Protein AF-0000000084998862 (afdb_homodimer)

Radius of gyration: 26.1 Å; Cα contacts (8 Å, |Δi|>4): 795; chains: 2; bounding box: 72×71×60 Å

Sequence (598 aa):
MKKNQKLFLQFGISIIFFGLFGILINNLTINLIRTGLGFNFSWLFKPASFALAEHPLPYTSSDSYAWALFIGWLNSLKVIVSSLILATFLGTLIGFARTGTNSLLGLISAGYITIIRQTPLLLQLMFWYFVGFLGLKDNMFIQIKNIFNISNKGIEFSGLTFSSEFLALLFGLSIFTSAYIAEVIRGGILSVSRGQWEAFRSLGISERKGLIRIILPQALPAIIPGLTSQYLNLAKNSTLAIAVGYSDIYAINDTIINQTGRAIECFIILLFSFLLLNLLITNAMEIINRLILKSQRYSMKKNQKLFLQFGISIIFFGLFGILINNLTINLIRTGLGFNFSWLFKPASFALAEHPLPYTSSDSYAWALFIGWLNSLKVIVSSLILATFLGTLIGFARTGTNSLLGLISAGYITIIRQTPLLLQLMFWYFVGFLGLKDNMFIQIKNIFNISNKGIEFSGLTFSSEFLALLFGLSIFTSAYIAEVIRGGILSVSRGQWEAFRSLGISERKGLIRIILPQALPAIIPGLTSQYLNLAKNSTLAIAVGYSDIYAINDTIINQTGRAIECFIILLFSFLLLNLLITNAMEIINRLILKSQRYS

Solvent-accessible surface area (backbone atoms only — not comparable to full-atom values): 30696 Å² total; per-residue (Å²): 132,64,76,62,61,54,45,50,53,47,49,47,51,44,41,50,53,47,31,50,49,40,44,42,47,48,38,46,50,45,27,32,56,64,71,60,67,52,90,70,70,70,70,37,70,37,60,54,70,53,83,70,95,65,64,97,57,94,79,59,34,76,38,29,36,48,56,53,47,50,47,8,44,50,46,39,50,52,47,44,54,54,18,50,53,49,12,49,55,51,4,51,51,43,13,50,36,44,66,45,88,49,64,67,47,20,52,52,36,48,51,52,34,51,54,49,76,67,44,38,64,69,57,44,28,48,42,34,30,54,48,56,30,54,33,35,50,65,72,59,46,55,65,49,88,91,43,49,40,43,33,39,65,18,38,35,45,82,85,42,72,38,41,31,39,53,50,14,45,33,50,33,53,12,55,51,47,10,39,54,42,14,49,35,45,36,51,16,54,64,68,46,59,66,65,62,59,51,52,39,50,73,71,66,47,51,69,67,56,37,41,62,70,53,46,43,67,68,13,42,77,59,24,51,63,47,48,50,51,50,51,50,47,49,52,43,55,52,55,58,32,48,80,60,67,28,54,22,38,56,35,49,47,52,53,47,28,74,73,69,62,50,50,66,62,47,47,52,53,50,51,52,52,47,48,51,53,48,49,52,52,54,51,52,49,49,53,52,51,50,52,52,53,51,52,55,69,75,94,132,64,76,62,61,57,46,51,52,46,49,46,51,44,41,49,53,47,31,50,49,38,44,43,48,46,38,46,50,46,28,30,56,64,71,60,69,53,89,71,72,69,70,37,72,36,60,53,72,53,83,71,95,64,63,97,56,95,81,58,35,74,39,27,37,50,55,51,47,51,47,8,44,51,44,38,50,53,48,42,52,54,20,49,53,48,12,50,54,50,5,50,52,42,14,49,36,44,67,45,89,48,64,67,48,21,50,52,35,48,50,52,34,51,55,49,76,66,44,39,64,68,58,45,28,48,42,34,31,57,47,55,30,54,33,35,51,63,71,60,46,54,66,50,86,93,44,49,40,43,35,38,66,17,37,35,45,85,84,43,71,39,40,35,38,53,49,14,48,34,50,33,52,11,56,50,47,10,38,55,42,14,49,34,43,36,49,16,55,65,68,48,60,65,64,62,58,50,52,41,50,74,71,67,48,50,70,66,57,38,41,63,69,53,47,42,68,68,14,42,78,58,24,49,62,48,47,51,52,52,52,51,47,50,53,44,55,53,55,57,32,46,82,60,68,28,55,23,40,55,36,48,45,53,54,47,28,74,73,69,62,50,50,66,62,48,47,52,52,51,51,51,52,47,48,52,50,46,50,51,51,54,50,52,50,50,53,51,50,50,53,52,53,53,52,54,71,74,94

Foldseek 3Di:
DDPVVCVVVVVVVCCVVCVVVVVVVVVVVVLLVVVVVHDDDPQQQAFQQDDAPDFPDDDDSRGGNVVLLVRQLVLLVVLLVLLLVLLLVLLVVLLDQLQDPDPVSVVVSVVLLVVLQVDDLLVQLVCCLVVNQLVADQPVQPPDPPAWGRGSQAIQGPNDGDGSLSVSSSCSLSSSLSSQLSVLSNVLLVVDDVCLVVVVVVVVHDPVCSCVPPRNLNSCVSSLVSSLVSSLVSSVVSLSSVSNPHSHSNNSLVSSCVVPVPNVVSVVVVVVSSVVVSVVSVVVSVVVVVVSVVVVVVD/DDPVVVVVVVCVVCCVVCVVVVVVVVVVVVLLVVVVVHDDDPQQQAFQQDDAPDFPDDDDSRGGNVVLLVRQLVLLVVLLVLLLVLLLVLLVVLLDQCQDPDPVSVVVSVVLLVVLQVDDLLVQLVCCLVVNQLVAAQPVQPPDDPAWGRGSQAIQGPNDGDGSLSVSSSCSLSSSLSSQLSVLSNVLLVVDDVCLVVVVVVVVDDPVCSCVPPRNLNSCVSSLVSSLVSSLVSSVVSLSSVSNPHSHSNNSLVSSCVVPVPNVVSVVVVVVSSVVVSVVSVVVSVVVVVVSVVVVVVD

Nearest PDB structures (foldseek):
  4ymw-assembly1_C  TM=8.455E-01  e=2.793E-09  Caldanaerobacter subterraneus subsp. tengcongensis MB4
  3tui-assembly2_E  TM=8.017E-01  e=1.174E-05  Escherichia coli K-12
  3tuz-assembly2_F  TM=7.914E-01  e=1.552E-05  Escherichia coli K-12
  7ahd-assembly1_B  TM=8.344E-01  e=1.079E-03  Lactococcus lactis subsp. lactis
  7ahc-assembly1_B  TM=7.985E-01  e=1.427E-03  Lactococcus lactis subsp. lactis

pLDDT: mean 82.24, std 18.27, range [35.44, 98.44]

Secondary structure (DSSP, 8-state):
--HHHHHHHHHHHHHHHHHHHHHHHHHHHHHHHHSS--S-SGGGGSB-----S--SS---TTSBHHHHHHHHHHHHHHHHHHHHHHHHHHHHHHHHHHHSS-HHHHHHHHHHHHHHHHS-HHHHHHIIIIIIITTS-TT-----SSSEEEETTEEEETTEEEEHHHHHHHHHHHHHHHHHHHHHHHHHHHTS-HHHHHHHHHTT--HHHHIIIIIHHHHHHHHHHHHHHHHHHHHHHGGGGGGGT---HHHHHHHHHHHH--HHHHHHHHHHHHHHHHHHHHHHHHHHHHHHHHHHHH-/--HHHHHHHHHHHHHHHHHHHHHHHHHHHHHHHHSS--S-SGGGGSB-----S--SS---TTSBHHHHHHHHHHHHHHHHHHHHHHHHHHHHHHHHHHHSS-HHHHHHHHHHHHHHHHS-HHHHHHIIIIIIITTS-TT-----SSSEEEETTEEEETTEEEEHHHHHHHHHHHHHHHHHHHHHHHHHHHTS-HHHHHHHHHTT--HHHHIIIIIHHHHHHHHHHHHHHHHHHHHHHGGGGGGGT---HHHHHHHHHHHH--HHHHHHHHHHHHHHHHHHHHHHHHHHHHHHHHHHHH-

Organism: Prochlorococcus marinus (strain NATL2A) (NCBI:txid59920)

Structure (mmCIF, N/CA/C/O backbone):
data_AF-0000000084998862-model_v1
#
loop_
_entity.id
_entity.type
_entity.pdbx_description
1 polymer 'Amino acid ABC transporter membrane protein 1, PAAT family'
#
loop_
_atom_site.group_PDB
_atom_site.id
_atom_site.type_symbol
_atom_site.label_atom_id
_atom_site.label_alt_id
_atom_site.label_comp_id
_atom_site.label_asym_id
_atom_site.label_entity_id
_atom_site.label_seq_id
_atom_site.pdbx_PDB_ins_code
_atom_site.Cartn_x
_atom_site.Cartn_y
_atom_site.Cartn_z
_atom_site.occupancy
_atom_site.B_iso_or_equiv
_atom_site.auth_seq_id
_atom_site.auth_comp_id
_atom_site.auth_asym_id
_atom_site.auth_atom_id
_atom_site.pdbx_PDB_model_num
ATOM 1 N N . MET A 1 1 ? 28.734 28.953 -2.904 1 35.88 1 MET A N 1
ATOM 2 C CA . MET A 1 1 ? 28.969 27.766 -3.727 1 35.88 1 MET A CA 1
ATOM 3 C C . MET A 1 1 ? 28.766 28.078 -5.203 1 35.88 1 MET A C 1
ATOM 5 O O . MET A 1 1 ? 27.719 28.578 -5.602 1 35.88 1 MET A O 1
ATOM 9 N N . LYS A 1 2 ? 29.844 28.062 -6.008 1 44.88 2 LYS A N 1
ATOM 10 C CA . LYS A 1 2 ? 29.938 28.625 -7.352 1 44.88 2 LYS A CA 1
ATOM 11 C C . LYS A 1 2 ? 28.922 27.984 -8.289 1 44.88 2 LYS A C 1
ATOM 13 O O . LYS A 1 2 ? 28.531 26.828 -8.078 1 44.88 2 LYS A O 1
ATOM 18 N N . LYS A 1 3 ? 28.359 28.547 -9.312 1 51.72 3 LYS A N 1
ATOM 19 C CA . LYS A 1 3 ? 27.406 28.234 -10.367 1 51.72 3 LYS A CA 1
ATOM 20 C C . LYS A 1 3 ? 27.703 26.875 -10.992 1 51.72 3 LYS A C 1
ATOM 22 O O . LYS A 1 3 ? 26.781 26.094 -11.281 1 51.72 3 LYS A O 1
ATOM 27 N N . ASN A 1 4 ? 28.891 26.516 -11.125 1 45.91 4 ASN A N 1
ATOM 28 C CA . ASN A 1 4 ? 29.328 25.328 -11.844 1 45.91 4 ASN A CA 1
ATOM 29 C C . ASN A 1 4 ? 29.109 24.062 -11.016 1 45.91 4 ASN A C 1
ATOM 31 O O . ASN A 1 4 ? 28.781 23.016 -11.555 1 45.91 4 ASN A O 1
ATOM 35 N N . GLN A 1 5 ? 29.375 24.062 -9.695 1 46.16 5 GLN A N 1
ATOM 36 C CA . GLN A 1 5 ? 29.188 22.875 -8.859 1 46.16 5 GLN A CA 1
ATOM 37 C C . GLN A 1 5 ? 27.703 22.547 -8.727 1 46.16 5 GLN A C 1
ATOM 39 O O . GLN A 1 5 ? 27.328 21.375 -8.625 1 46.16 5 GLN A O 1
ATOM 44 N N . LYS A 1 6 ? 26.922 23.594 -8.773 1 45.72 6 LYS A N 1
ATOM 45 C CA . LYS A 1 6 ? 25.484 23.359 -8.789 1 45.72 6 LYS A CA 1
ATOM 46 C C . LYS A 1 6 ? 25.062 22.656 -10.07 1 45.72 6 LYS A C 1
ATOM 48 O O . LYS A 1 6 ? 24.219 21.75 -10.031 1 45.72 6 LYS A O 1
ATOM 53 N N . LEU A 1 7 ? 25.75 22.984 -11.172 1 45.91 7 LEU A N 1
ATOM 54 C CA . LEU A 1 7 ? 25.438 22.359 -12.453 1 45.91 7 LEU A CA 1
ATOM 55 C C . LEU A 1 7 ? 25.922 20.906 -12.477 1 45.91 7 LEU A C 1
ATOM 57 O O . LEU A 1 7 ? 25.25 20.031 -13.016 1 45.91 7 LEU A O 1
ATOM 61 N N . PHE A 1 8 ? 27.062 20.625 -11.922 1 45.62 8 PHE A N 1
ATOM 62 C CA . PHE A 1 8 ? 27.578 19.25 -11.883 1 45.62 8 PHE A CA 1
ATOM 63 C C . PHE A 1 8 ? 26.703 18.359 -11.023 1 45.62 8 PHE A C 1
ATOM 65 O O . PHE A 1 8 ? 26.422 17.219 -11.375 1 45.62 8 PHE A O 1
ATOM 72 N N . LEU A 1 9 ? 26.359 18.844 -9.898 1 43.72 9 LEU A N 1
ATOM 73 C CA . LEU A 1 9 ? 25.484 18.047 -9.047 1 43.72 9 LEU A CA 1
ATOM 74 C C . LEU A 1 9 ? 24.094 17.938 -9.656 1 43.72 9 LEU A C 1
ATOM 76 O O . LEU A 1 9 ? 23.453 16.891 -9.586 1 43.72 9 LEU A O 1
ATOM 80 N N . GLN A 1 10 ? 23.734 19.047 -10.312 1 41.81 10 GLN A N 1
ATOM 81 C CA . GLN A 1 10 ? 22.5 19.047 -11.086 1 41.81 10 GLN A CA 1
ATOM 82 C C . GLN A 1 10 ? 22.562 18 -12.203 1 41.81 10 GLN A C 1
ATOM 84 O O . GLN A 1 10 ? 21.594 17.266 -12.414 1 41.81 10 GLN A O 1
ATOM 89 N N . PHE A 1 11 ? 23.672 18.016 -12.977 1 45.44 11 PHE A N 1
ATOM 90 C CA . PHE A 1 11 ? 23.922 17.047 -14.039 1 45.44 11 PHE A CA 1
ATOM 91 C C . PHE A 1 11 ? 24.031 15.633 -13.477 1 45.44 11 PHE A C 1
ATOM 93 O O . PHE A 1 11 ? 23.516 14.68 -14.07 1 45.44 11 PHE A O 1
ATOM 100 N N . GLY A 1 12 ? 24.594 15.477 -12.352 1 43.41 12 GLY A N 1
ATOM 101 C CA . GLY A 1 12 ? 24.703 14.148 -11.758 1 43.41 12 GLY A CA 1
ATOM 102 C C . GLY A 1 12 ? 23.375 13.57 -11.32 1 43.41 12 GLY A C 1
ATOM 103 O O . GLY A 1 12 ? 23.062 12.414 -11.602 1 43.41 12 GLY A O 1
ATOM 104 N N . ILE A 1 13 ? 22.672 14.398 -10.688 1 44.75 13 ILE A N 1
ATOM 105 C CA . ILE A 1 13 ? 21.375 13.953 -10.195 1 44.75 13 ILE A CA 1
ATOM 106 C C . ILE A 1 13 ? 20.422 13.766 -11.367 1 44.75 13 ILE A C 1
ATOM 108 O O . ILE A 1 13 ? 19.656 12.797 -11.406 1 44.75 13 ILE A O 1
ATOM 112 N N . SER A 1 14 ? 20.484 14.672 -12.336 1 44 14 SER A N 1
ATOM 113 C CA . SER A 1 14 ? 19.781 14.469 -13.594 1 44 14 SER A CA 1
ATOM 114 C C . SER A 1 14 ? 20.281 13.227 -14.312 1 44 14 SER A C 1
ATOM 116 O O . SER A 1 14 ? 19.484 12.484 -14.898 1 44 14 SER A O 1
ATOM 118 N N . ILE A 1 15 ? 21.484 12.961 -14.312 1 46.09 15 ILE A N 1
ATOM 119 C CA . ILE A 1 15 ? 22.094 11.781 -14.922 1 46.09 15 ILE A CA 1
ATOM 120 C C . ILE A 1 15 ? 21.609 10.523 -14.211 1 46.09 15 ILE A C 1
ATOM 122 O O . ILE A 1 15 ? 21.297 9.516 -14.852 1 46.09 15 ILE A O 1
ATOM 126 N N . ILE A 1 16 ? 21.547 10.602 -12.891 1 46 16 ILE A N 1
ATOM 127 C CA . ILE A 1 16 ? 21.109 9.414 -12.164 1 46 16 ILE A CA 1
ATOM 128 C C . ILE A 1 16 ? 19.625 9.18 -12.414 1 46 16 ILE A C 1
ATOM 130 O O . ILE A 1 16 ? 19.203 8.047 -12.688 1 46 16 ILE A O 1
ATOM 134 N N . PHE A 1 17 ? 18.844 10.227 -12.258 1 44.84 17 PHE A N 1
ATOM 135 C CA . PHE A 1 17 ? 17.406 10.133 -12.523 1 44.84 17 PHE A CA 1
ATOM 136 C C . PHE A 1 17 ? 17.156 9.781 -13.984 1 44.84 17 PHE A C 1
ATOM 138 O O . PHE A 1 17 ? 16.422 8.836 -14.289 1 44.84 17 PHE A O 1
ATOM 145 N N . PHE A 1 18 ? 17.578 10.68 -14.891 1 46.72 18 PHE A N 1
ATOM 146 C CA . PHE A 1 18 ? 17.469 10.414 -16.312 1 46.72 18 PHE A CA 1
ATOM 147 C C . PHE A 1 18 ? 18.359 9.242 -16.719 1 46.72 18 PHE A C 1
ATOM 149 O O . PHE A 1 18 ? 18.062 8.523 -17.672 1 46.72 18 PHE A O 1
ATOM 156 N N . GLY A 1 19 ? 19.297 9.094 -16.047 1 45.06 19 GLY A N 1
ATOM 157 C CA . GLY A 1 19 ? 20.141 7.93 -16.281 1 45.06 19 GLY A CA 1
ATOM 158 C C . GLY A 1 19 ? 19.453 6.617 -15.945 1 45.06 19 GLY A C 1
ATOM 159 O O . GLY A 1 19 ? 19.5 5.672 -16.734 1 45.06 19 GLY A O 1
ATOM 160 N N . LEU A 1 20 ? 18.938 6.609 -14.734 1 47.5 20 LEU A N 1
ATOM 161 C CA . LEU A 1 20 ? 18.188 5.398 -14.438 1 47.5 20 LEU A CA 1
ATOM 162 C C . LEU A 1 20 ? 17.016 5.238 -15.391 1 47.5 20 LEU A C 1
ATOM 164 O O . LEU A 1 20 ? 16.75 4.137 -15.883 1 47.5 20 LEU A O 1
ATOM 168 N N . PHE A 1 21 ? 16.219 6.375 -15.57 1 49.38 21 PHE A N 1
ATOM 169 C CA . PHE A 1 21 ? 15.219 6.332 -16.625 1 49.38 21 PHE A CA 1
ATOM 170 C C . PHE A 1 21 ? 15.875 6.113 -17.984 1 49.38 21 PHE A C 1
ATOM 172 O O . PHE A 1 21 ? 15.328 5.41 -18.844 1 49.38 21 PHE A O 1
ATOM 179 N N . GLY A 1 22 ? 16.938 6.848 -18.172 1 45.5 22 GLY A N 1
ATOM 180 C CA . GLY A 1 22 ? 17.719 6.609 -19.375 1 45.5 22 GLY A CA 1
ATOM 181 C C . GLY A 1 22 ? 18.25 5.188 -19.484 1 45.5 22 GLY A C 1
ATOM 182 O O . GLY A 1 22 ? 18.172 4.566 -20.547 1 45.5 22 GLY A O 1
ATOM 183 N N . ILE A 1 23 ? 18.797 4.766 -18.453 1 49.19 23 ILE A N 1
ATOM 184 C CA . ILE A 1 23 ? 19.219 3.367 -18.438 1 49.19 23 ILE A CA 1
ATOM 185 C C . ILE A 1 23 ? 18 2.471 -18.641 1 49.19 23 ILE A C 1
ATOM 187 O O . ILE A 1 23 ? 18.062 1.483 -19.375 1 49.19 23 ILE A O 1
ATOM 191 N N . LEU A 1 24 ? 16.953 2.885 -17.984 1 50.88 24 LEU A N 1
ATOM 192 C CA . LEU A 1 24 ? 15.711 2.15 -18.219 1 50.88 24 LEU A CA 1
ATOM 193 C C . LEU A 1 24 ? 15.281 2.242 -19.672 1 50.88 24 LEU A C 1
ATOM 195 O O . LEU A 1 24 ? 14.875 1.243 -20.266 1 50.88 24 LEU A O 1
ATOM 199 N N . ILE A 1 25 ? 15.305 3.521 -20.125 1 51.66 25 ILE A N 1
ATOM 200 C CA . ILE A 1 25 ? 14.992 3.68 -21.531 1 51.66 25 ILE A CA 1
ATOM 201 C C . ILE A 1 25 ? 15.992 2.893 -22.375 1 51.66 25 ILE A C 1
ATOM 203 O O . ILE A 1 25 ? 15.617 2.242 -23.359 1 51.66 25 ILE A O 1
ATOM 207 N N . ASN A 1 26 ? 17.234 3.059 -22.062 1 48.47 26 ASN A N 1
ATOM 208 C CA . ASN A 1 26 ? 18.25 2.281 -22.781 1 48.47 26 ASN A CA 1
ATOM 209 C C . ASN A 1 26 ? 18.031 0.782 -22.594 1 48.47 26 ASN A C 1
ATOM 211 O O . ASN A 1 26 ? 18.109 0.016 -23.562 1 48.47 26 ASN A O 1
ATOM 215 N N . ASN A 1 27 ? 17.875 0.418 -21.422 1 53.31 27 ASN A N 1
ATOM 216 C CA . ASN A 1 27 ? 17.578 -0.991 -21.188 1 53.31 27 ASN A CA 1
ATOM 217 C C . ASN A 1 27 ? 16.281 -1.407 -21.875 1 53.31 27 ASN A C 1
ATOM 219 O O . ASN A 1 27 ? 16.172 -2.518 -22.391 1 53.31 27 ASN A O 1
ATOM 223 N N . LEU A 1 28 ? 15.328 -0.481 -21.766 1 55.03 28 LEU A N 1
ATOM 224 C CA . LEU A 1 28 ? 14.102 -0.692 -22.516 1 55.03 28 LEU A CA 1
ATOM 225 C C . LEU A 1 28 ? 14.406 -0.888 -24 1 55.03 28 LEU A C 1
ATOM 227 O O . LEU A 1 28 ? 13.828 -1.771 -24.641 1 55.03 28 LEU A O 1
ATOM 231 N N . THR A 1 29 ? 15.188 0.04 -24.484 1 52.03 29 THR A N 1
ATOM 232 C CA . THR A 1 29 ? 15.547 -0.042 -25.891 1 52.03 29 THR A CA 1
ATOM 233 C C . THR A 1 29 ? 16.312 -1.332 -26.188 1 52.03 29 THR A C 1
ATOM 235 O O . THR A 1 29 ? 16.047 -1.996 -27.188 1 52.03 29 THR A O 1
ATOM 238 N N . ILE A 1 30 ? 17.109 -1.651 -25.375 1 52.88 30 ILE A N 1
ATOM 239 C CA . ILE A 1 30 ? 17.922 -2.846 -25.594 1 52.88 30 ILE A CA 1
ATOM 240 C C . ILE A 1 30 ? 17.062 -4.094 -25.422 1 52.88 30 ILE A C 1
ATOM 242 O O . ILE A 1 30 ? 17.188 -5.055 -26.188 1 52.88 30 ILE A O 1
ATOM 246 N N . ASN A 1 31 ? 16.266 -4.07 -24.422 1 54.94 31 ASN A N 1
ATOM 247 C CA . ASN A 1 31 ? 15.336 -5.191 -24.25 1 54.94 31 ASN A CA 1
ATOM 248 C C . ASN A 1 31 ? 14.453 -5.375 -25.484 1 54.94 31 ASN A C 1
ATOM 250 O O . ASN A 1 31 ? 14.172 -6.504 -25.891 1 54.94 31 ASN A O 1
ATOM 254 N N . LEU A 1 32 ? 14.039 -4.223 -25.938 1 54.81 32 LEU A N 1
ATOM 255 C CA . LEU A 1 32 ? 13.211 -4.281 -27.125 1 54.81 32 LEU A CA 1
ATOM 256 C C . LEU A 1 32 ? 13.984 -4.879 -28.297 1 54.81 32 LEU A C 1
ATOM 258 O O . LEU A 1 32 ? 13.43 -5.652 -29.078 1 54.81 32 LEU A O 1
ATOM 262 N N . ILE A 1 33 ? 15.109 -4.516 -28.328 1 50.94 33 ILE A N 1
ATOM 263 C CA . ILE A 1 33 ? 15.922 -5.02 -29.422 1 50.94 33 ILE A CA 1
ATOM 264 C C . ILE A 1 33 ? 16.281 -6.484 -29.172 1 50.94 33 ILE A C 1
ATOM 266 O O . ILE A 1 33 ? 16.25 -7.305 -30.094 1 50.94 33 ILE A O 1
ATOM 270 N N . ARG A 1 34 ? 16.5 -6.734 -27.984 1 50.53 34 ARG A N 1
ATOM 271 C CA . ARG A 1 34 ? 17.062 -8.039 -27.656 1 50.53 34 ARG A CA 1
ATOM 272 C C . ARG A 1 34 ? 15.992 -9.125 -27.719 1 50.53 34 ARG A C 1
ATOM 274 O O . ARG A 1 34 ? 16.266 -10.258 -28.109 1 50.53 34 ARG A O 1
ATOM 281 N N . THR A 1 35 ? 14.82 -8.828 -27.172 1 54.94 35 THR A N 1
ATOM 282 C CA . THR A 1 35 ? 13.797 -9.867 -27.266 1 54.94 35 THR A CA 1
ATOM 283 C C . THR A 1 35 ? 13.398 -10.102 -28.719 1 54.94 35 THR A C 1
ATOM 285 O O . THR A 1 35 ? 12.773 -11.117 -29.031 1 54.94 35 THR A O 1
ATOM 288 N N . GLY A 1 36 ? 14.078 -9.266 -29.5 1 58.59 36 GLY A N 1
ATOM 289 C CA . GLY A 1 36 ? 13.766 -9.359 -30.922 1 58.59 36 GLY A CA 1
ATOM 290 C C . GLY A 1 36 ? 12.32 -9.047 -31.234 1 58.59 36 GLY A C 1
ATOM 291 O O . GLY A 1 36 ? 11.867 -9.25 -32.375 1 58.59 36 GLY A O 1
ATOM 292 N N . LEU A 1 37 ? 11.586 -8.82 -30.234 1 62.56 37 LEU A N 1
ATOM 293 C CA . LEU A 1 37 ? 10.156 -8.703 -30.484 1 62.56 37 LEU A CA 1
ATOM 294 C C . LEU A 1 37 ? 9.812 -7.332 -31.062 1 62.56 37 LEU A C 1
ATOM 296 O O . LEU A 1 37 ? 8.797 -7.176 -31.734 1 62.56 37 LEU A O 1
ATOM 300 N N . GLY A 1 38 ? 10.812 -6.426 -31.109 1 70.31 38 GLY A N 1
ATOM 301 C CA . GLY A 1 38 ? 10.516 -5.078 -31.562 1 70.31 38 GLY A CA 1
ATOM 302 C C . GLY A 1 38 ? 9.414 -4.402 -30.766 1 70.31 38 GLY A C 1
ATOM 303 O O . GLY A 1 38 ? 8.734 -5.051 -29.969 1 70.31 38 GLY A O 1
ATOM 304 N N . PHE A 1 39 ? 9.32 -3.143 -30.906 1 78.94 39 PHE A N 1
ATOM 305 C CA . PHE A 1 39 ? 8.289 -2.336 -30.25 1 78.94 39 PHE A CA 1
ATOM 306 C C . PHE A 1 39 ? 7.074 -2.18 -31.156 1 78.94 39 PHE A C 1
ATOM 308 O O . PHE A 1 39 ? 7.145 -1.508 -32.188 1 78.94 39 PHE A O 1
ATOM 315 N N . ASN A 1 40 ? 6.031 -2.971 -30.891 1 83.69 40 ASN A N 1
ATOM 316 C CA . ASN A 1 40 ? 4.785 -2.871 -31.641 1 83.69 40 ASN A CA 1
ATOM 317 C C . ASN A 1 40 ? 3.59 -3.32 -30.797 1 83.69 40 ASN A C 1
ATOM 319 O O . ASN A 1 40 ? 3.762 -3.949 -29.75 1 83.69 40 ASN A O 1
ATOM 323 N N . PHE A 1 41 ? 2.453 -2.939 -31.25 1 89.81 41 PHE A N 1
ATOM 324 C CA . PHE A 1 41 ? 1.236 -3.295 -30.531 1 89.81 41 PHE A CA 1
ATOM 325 C C . PHE A 1 41 ? 0.352 -4.203 -31.375 1 89.81 41 PHE A C 1
ATOM 327 O O . PHE A 1 41 ? -0.829 -4.387 -31.078 1 89.81 41 PHE A O 1
ATOM 334 N N . SER A 1 42 ? 0.878 -4.883 -32.375 1 89.94 42 SER A N 1
ATOM 335 C CA . SER A 1 42 ? 0.091 -5.719 -33.281 1 89.94 42 SER A CA 1
ATOM 336 C C . SER A 1 42 ? -0.366 -6.996 -32.594 1 89.94 42 SER A C 1
ATOM 338 O O . SER A 1 42 ? -1.373 -7.594 -32.969 1 89.94 42 SER A O 1
ATOM 340 N N . TRP A 1 43 ? 0.431 -7.387 -31.594 1 91.56 43 TRP A N 1
ATOM 341 C CA . TRP A 1 43 ? 0.121 -8.609 -30.859 1 91.56 43 TRP A CA 1
ATOM 342 C C . TRP A 1 43 ? -1.216 -8.484 -30.141 1 91.56 43 TRP A C 1
ATOM 344 O O . TRP A 1 43 ? -1.824 -9.492 -29.766 1 91.56 43 TRP A O 1
ATOM 354 N N . LEU A 1 44 ? -1.738 -7.316 -30 1 93.81 44 LEU A N 1
ATOM 355 C CA . LEU A 1 44 ? -2.99 -7.07 -29.297 1 93.81 44 LEU A CA 1
ATOM 356 C C . LEU A 1 44 ? -4.164 -7.703 -30.031 1 93.81 44 LEU A C 1
ATOM 358 O O . LEU A 1 44 ? -5.191 -8.016 -29.422 1 93.81 44 LEU A O 1
ATOM 362 N N . PHE A 1 45 ? -3.951 -7.938 -31.297 1 94.38 45 PHE A N 1
ATOM 363 C CA . PHE A 1 45 ? -5.066 -8.414 -32.094 1 94.38 45 PHE A CA 1
ATOM 364 C C . PHE A 1 45 ? -4.98 -9.922 -32.312 1 94.38 45 PHE A C 1
ATOM 366 O O . PHE A 1 45 ? -5.883 -10.531 -32.875 1 94.38 45 PHE A O 1
ATOM 373 N N . LYS A 1 46 ? -4.043 -10.57 -31.719 1 94.5 46 LYS A N 1
ATOM 374 C CA . LYS A 1 46 ? -3.914 -12.023 -31.734 1 94.5 46 LYS A CA 1
ATOM 375 C C . LYS A 1 46 ? -4.781 -12.664 -30.656 1 94.5 46 LYS A C 1
ATOM 377 O O . LYS A 1 46 ? -5.137 -12.016 -29.672 1 94.5 46 LYS A O 1
ATOM 382 N N . PRO A 1 47 ? -5.113 -13.898 -30.891 1 94.75 47 PRO A N 1
ATOM 383 C CA . PRO A 1 47 ? -5.926 -14.594 -29.891 1 94.75 47 PRO A CA 1
ATOM 384 C C . PRO A 1 47 ? -5.199 -14.766 -28.562 1 94.75 47 PRO A C 1
ATOM 386 O O . PRO A 1 47 ? -4.004 -15.062 -28.547 1 94.75 47 PRO A O 1
ATOM 389 N N . ALA A 1 48 ? -5.883 -14.586 -27.422 1 93.56 48 ALA A N 1
ATOM 390 C CA . ALA A 1 48 ? -5.301 -14.648 -26.094 1 93.56 48 ALA A CA 1
ATOM 391 C C . ALA A 1 48 ? -5 -16.078 -25.688 1 93.56 48 ALA A C 1
ATOM 393 O O . ALA A 1 48 ? -4.004 -16.344 -25 1 93.56 48 ALA A O 1
ATOM 394 N N . SER A 1 49 ? -5.902 -17.031 -26.016 1 92.88 49 SER A N 1
ATOM 395 C CA . SER A 1 49 ? -5.68 -18.469 -25.828 1 92.88 49 SER A CA 1
ATOM 396 C C . SER A 1 49 ? -5.695 -18.828 -24.344 1 92.88 49 SER A C 1
ATOM 398 O O . SER A 1 49 ? -4.949 -19.703 -23.906 1 92.88 49 SER A O 1
ATOM 400 N N . PHE A 1 50 ? -6.32 -18 -23.516 1 92.44 50 PHE A N 1
ATOM 401 C CA . PHE A 1 50 ? -6.523 -18.359 -22.109 1 92.44 50 PHE A CA 1
ATOM 402 C C . PHE A 1 50 ? -7.938 -18.016 -21.672 1 92.44 50 PHE A C 1
ATOM 404 O O . PHE A 1 50 ? -8.602 -17.188 -22.281 1 92.44 50 PHE A O 1
ATOM 411 N N . ALA A 1 51 ? -8.328 -18.703 -20.609 1 90.38 51 ALA A N 1
ATOM 412 C CA . ALA A 1 51 ? -9.672 -18.5 -20.078 1 90.38 51 ALA A CA 1
ATOM 413 C C . ALA A 1 51 ? -9.656 -17.516 -18.922 1 90.38 51 ALA A C 1
ATOM 415 O O . ALA A 1 51 ? -8.617 -17.297 -18.281 1 90.38 51 ALA A O 1
ATOM 416 N N . LEU A 1 52 ? -10.758 -16.859 -18.734 1 89.5 52 LEU A N 1
ATOM 417 C CA . LEU A 1 52 ? -10.961 -15.984 -17.594 1 89.5 52 LEU A CA 1
ATOM 418 C C . LEU A 1 52 ? -12.023 -16.547 -16.656 1 89.5 52 LEU A C 1
ATOM 420 O O . LEU A 1 52 ? -13.102 -16.953 -17.109 1 89.5 52 LEU A O 1
ATOM 424 N N . ALA A 1 53 ? -11.688 -16.547 -15.383 1 81.19 53 ALA A N 1
ATOM 425 C CA . ALA A 1 53 ? -12.602 -17.094 -14.391 1 81.19 53 ALA A CA 1
ATOM 426 C C . ALA A 1 53 ? -13.859 -16.25 -14.266 1 81.19 53 ALA A C 1
ATOM 428 O O . ALA A 1 53 ? -14.953 -16.781 -14.039 1 81.19 53 ALA A O 1
ATOM 429 N N . GLU A 1 54 ? -13.711 -14.961 -14.344 1 84.06 54 GLU A N 1
ATOM 430 C CA . GLU A 1 54 ? -14.82 -14.023 -14.234 1 84.06 54 GLU A CA 1
ATOM 431 C C . GLU A 1 54 ? -14.758 -12.961 -15.328 1 84.06 54 GLU A C 1
ATOM 433 O O . GLU A 1 54 ? -13.695 -12.383 -15.578 1 84.06 54 GLU A O 1
ATOM 438 N N . HIS A 1 55 ? -15.898 -12.805 -16.016 1 87.75 55 HIS A N 1
ATOM 439 C CA . HIS A 1 55 ? -15.992 -11.781 -17.047 1 87.75 55 HIS A CA 1
ATOM 440 C C . HIS A 1 55 ? -17.406 -11.211 -17.141 1 87.75 55 HIS A C 1
ATOM 442 O O . HIS A 1 55 ? -18.375 -11.953 -17.297 1 87.75 55 HIS A O 1
ATOM 448 N N . PRO A 1 56 ? -17.5 -9.961 -17.016 1 88.25 56 PRO A N 1
ATOM 449 C CA . PRO A 1 56 ? -18.797 -9.305 -17.031 1 88.25 56 PRO A CA 1
ATOM 450 C C . PRO A 1 56 ? -19.438 -9.32 -18.422 1 88.25 56 PRO A C 1
ATOM 452 O O . PRO A 1 56 ? -20.656 -9.172 -18.531 1 88.25 56 PRO A O 1
ATOM 455 N N . LEU A 1 57 ? -18.625 -9.469 -19.453 1 92.25 57 LEU A N 1
ATOM 456 C CA . LEU A 1 57 ? -19.078 -9.594 -20.844 1 92.25 57 LEU A CA 1
ATOM 457 C C . LEU A 1 57 ? -18.625 -10.922 -21.438 1 92.25 57 LEU A C 1
ATOM 459 O O . LEU A 1 57 ? -17.703 -11.562 -20.922 1 92.25 57 LEU A O 1
ATOM 463 N N . PRO A 1 58 ? -19.297 -11.367 -22.469 1 93 58 PRO A N 1
ATOM 464 C CA . PRO A 1 58 ? -18.891 -12.641 -23.062 1 93 58 PRO A CA 1
ATOM 465 C C . PRO A 1 58 ? -17.422 -12.648 -23.516 1 93 58 PRO A C 1
ATOM 467 O O . PRO A 1 58 ? -16.953 -11.672 -24.094 1 93 58 PRO A O 1
ATOM 470 N N . TYR A 1 59 ? -16.766 -13.719 -23.109 1 93.69 59 TYR A N 1
ATOM 471 C CA . TYR A 1 59 ? -15.344 -13.883 -23.406 1 93.69 59 TYR A CA 1
ATOM 472 C C . TYR A 1 59 ? -15.016 -15.344 -23.703 1 93.69 59 TYR A C 1
ATOM 474 O O . TYR A 1 59 ? -15.484 -16.25 -23 1 93.69 59 TYR A O 1
ATOM 482 N N . THR A 1 60 ? -14.281 -15.562 -24.797 1 93.44 60 THR A N 1
ATOM 483 C CA . THR A 1 60 ? -13.742 -16.875 -25.141 1 93.44 60 THR A CA 1
ATOM 484 C C . THR A 1 60 ? -12.234 -16.797 -25.391 1 93.44 60 THR A C 1
ATOM 486 O O . THR A 1 60 ? -11.695 -15.703 -25.609 1 93.44 60 THR A O 1
ATOM 489 N N . SER A 1 61 ? -11.539 -17.906 -25.297 1 93.12 61 SER A N 1
ATOM 490 C CA . SER A 1 61 ? -10.094 -17.953 -25.453 1 93.12 61 SER A CA 1
ATOM 491 C C . SER A 1 61 ? -9.672 -17.547 -26.859 1 93.12 61 SER A C 1
ATOM 493 O O . SER A 1 61 ? -8.508 -17.203 -27.094 1 93.12 61 SER A O 1
ATOM 495 N N . SER A 1 62 ? -10.609 -17.531 -27.781 1 94.62 62 SER A N 1
ATOM 496 C CA . SER A 1 62 ? -10.305 -17.172 -29.156 1 94.62 62 SER A CA 1
ATOM 497 C C . SER A 1 62 ? -10.328 -15.656 -29.344 1 94.62 62 SER A C 1
ATOM 499 O O . SER A 1 62 ? -9.875 -15.148 -30.375 1 94.62 62 SER A O 1
ATOM 501 N N . ASP A 1 63 ? -10.812 -14.992 -28.328 1 96.31 63 ASP A N 1
ATOM 502 C CA . ASP A 1 63 ? -10.852 -13.531 -28.406 1 96.31 63 ASP A CA 1
ATOM 503 C C . ASP A 1 63 ? -9.445 -12.938 -28.312 1 96.31 63 ASP A C 1
ATOM 505 O O . ASP A 1 63 ? -8.5 -13.625 -27.906 1 96.31 63 ASP A O 1
ATOM 509 N N . SER A 1 64 ? -9.352 -11.703 -28.641 1 96.69 64 SER A N 1
ATOM 510 C CA . SER A 1 64 ? -8.055 -11.047 -28.75 1 96.69 64 SER A CA 1
ATOM 511 C C . SER A 1 64 ? -7.523 -10.648 -27.375 1 96.69 64 SER A C 1
ATOM 513 O O . SER A 1 64 ? -8.281 -10.586 -26.406 1 96.69 64 SER A O 1
ATOM 515 N N . TYR A 1 65 ? -6.215 -10.352 -27.328 1 96.88 65 TYR A N 1
ATOM 516 C CA . TYR A 1 65 ? -5.594 -9.828 -26.125 1 96.88 65 TYR A CA 1
ATOM 517 C C . TYR A 1 65 ? -6.215 -8.492 -25.719 1 96.88 65 TYR A C 1
ATOM 519 O O . TYR A 1 65 ? -6.391 -8.211 -24.531 1 96.88 65 TYR A O 1
ATOM 527 N N . ALA A 1 66 ? -6.582 -7.75 -26.719 1 96.12 66 ALA A N 1
ATOM 528 C CA . ALA A 1 66 ? -7.184 -6.441 -26.453 1 96.12 66 ALA A CA 1
ATOM 529 C C . ALA A 1 66 ? -8.523 -6.582 -25.734 1 96.12 66 ALA A C 1
ATOM 531 O O . ALA A 1 66 ? -8.82 -5.828 -24.812 1 96.12 66 ALA A O 1
ATOM 532 N N . TRP A 1 67 ? -9.25 -7.512 -26.188 1 96.5 67 TRP A N 1
ATOM 533 C CA . TRP A 1 67 ? -10.547 -7.762 -25.562 1 96.5 67 TRP A CA 1
ATOM 534 C C . TRP A 1 67 ? -10.375 -8.289 -24.141 1 96.5 67 TRP A C 1
ATOM 536 O O . TRP A 1 67 ? -11.109 -7.883 -23.234 1 96.5 67 TRP A O 1
ATOM 546 N N . ALA A 1 68 ? -9.43 -9.133 -23.984 1 96.38 68 ALA A N 1
ATOM 547 C CA . ALA A 1 68 ? -9.133 -9.656 -22.656 1 96.38 68 ALA A CA 1
ATOM 548 C C . ALA A 1 68 ? -8.75 -8.531 -21.703 1 96.38 68 ALA A C 1
ATOM 550 O O . ALA A 1 68 ? -9.203 -8.508 -20.547 1 96.38 68 ALA A O 1
ATOM 551 N N . LEU A 1 69 ? -7.973 -7.621 -22.219 1 96.69 69 LEU A N 1
ATOM 552 C CA . LEU A 1 69 ? -7.531 -6.492 -21.406 1 96.69 69 LEU A CA 1
ATOM 553 C C . LEU A 1 69 ? -8.703 -5.586 -21.062 1 96.69 69 LEU A C 1
ATOM 555 O O . LEU A 1 69 ? -8.789 -5.078 -19.938 1 96.69 69 LEU A O 1
ATOM 559 N N . PHE A 1 70 ? -9.547 -5.43 -21.953 1 96.06 70 PHE A N 1
ATOM 560 C CA . PHE A 1 70 ? -10.719 -4.609 -21.703 1 96.06 70 PHE A CA 1
ATOM 561 C C . PHE A 1 70 ? -11.609 -5.246 -20.641 1 96.06 70 PHE A C 1
ATOM 563 O O . PHE A 1 70 ? -12.133 -4.555 -19.766 1 96.06 70 PHE A O 1
ATOM 570 N N . ILE A 1 71 ? -11.781 -6.523 -20.719 1 95.94 71 ILE A N 1
ATOM 571 C CA . ILE A 1 71 ? -12.555 -7.25 -19.719 1 95.94 71 ILE A CA 1
ATOM 572 C C . ILE A 1 71 ? -11.883 -7.109 -18.359 1 95.94 71 ILE A C 1
ATOM 574 O O . ILE A 1 71 ? -12.562 -6.918 -17.344 1 95.94 71 ILE A O 1
ATOM 578 N N . GLY A 1 72 ? -10.555 -7.23 -18.328 1 95.75 72 GLY A N 1
ATOM 579 C CA . GLY A 1 72 ? -9.82 -7.016 -17.094 1 95.75 72 GLY A CA 1
ATOM 580 C C . GLY A 1 72 ? -10.031 -5.633 -16.5 1 95.75 72 GLY A C 1
ATOM 581 O O . GLY A 1 72 ? -10.141 -5.484 -15.289 1 95.75 72 GLY A O 1
ATOM 582 N N . TRP A 1 73 ? -10.055 -4.664 -17.375 1 95.75 73 TRP A N 1
ATOM 583 C CA . TRP A 1 73 ? -10.281 -3.287 -16.953 1 95.75 73 TRP A CA 1
ATOM 584 C C . TRP A 1 73 ? -11.672 -3.135 -16.344 1 95.75 73 TRP A C 1
ATOM 586 O O . TRP A 1 73 ? -11.836 -2.453 -15.32 1 95.75 73 TRP A O 1
ATOM 596 N N . LEU A 1 74 ? -12.641 -3.756 -16.891 1 95.62 74 LEU A N 1
ATOM 597 C CA . LEU A 1 74 ? -14 -3.725 -16.359 1 95.62 74 LEU A CA 1
ATOM 598 C C . LEU A 1 74 ? -14.062 -4.426 -15.008 1 95.62 74 LEU A C 1
ATOM 600 O O . LEU A 1 74 ? -14.766 -3.965 -14.102 1 95.62 74 LEU A O 1
ATOM 604 N N . ASN A 1 75 ? -13.398 -5.52 -14.906 1 95.56 75 ASN A N 1
ATOM 605 C CA . ASN A 1 75 ? -13.336 -6.219 -13.633 1 95.56 75 ASN A CA 1
ATOM 606 C C . ASN A 1 75 ? -12.703 -5.352 -12.547 1 95.56 75 ASN A C 1
ATOM 608 O O . ASN A 1 75 ? -13.156 -5.359 -11.398 1 95.56 75 ASN A O 1
ATOM 612 N N . SER A 1 76 ? -11.648 -4.609 -12.945 1 96.62 76 SER A N 1
ATOM 613 C CA . SER A 1 76 ? -11.023 -3.684 -12.008 1 96.62 76 SER A CA 1
ATOM 614 C C . SER A 1 76 ? -12.008 -2.609 -11.555 1 96.62 76 SER A C 1
ATOM 616 O O . SER A 1 76 ? -12.117 -2.32 -10.359 1 96.62 76 SER A O 1
ATOM 618 N N . LEU A 1 77 ? -12.688 -2.064 -12.461 1 96 77 LEU A N 1
ATOM 619 C CA . LEU A 1 77 ? -13.664 -1.022 -12.148 1 96 77 LEU A CA 1
ATOM 620 C C . LEU A 1 77 ? -14.742 -1.552 -11.211 1 96 77 LEU A C 1
ATOM 622 O O . LEU A 1 77 ? -15.133 -0.868 -10.266 1 96 77 LEU A O 1
ATOM 626 N N . LYS A 1 78 ? -15.188 -2.73 -11.484 1 95.5 78 LYS A N 1
ATOM 627 C CA . LYS A 1 78 ? -16.234 -3.352 -10.672 1 95.5 78 LYS A CA 1
ATOM 628 C C . LYS A 1 78 ? -15.781 -3.492 -9.219 1 95.5 78 LYS A C 1
ATOM 630 O O . LYS A 1 78 ? -16.5 -3.086 -8.297 1 95.5 78 LYS A O 1
ATOM 635 N N . VAL A 1 79 ? -14.633 -4.008 -9.023 1 96.19 79 VAL A N 1
ATOM 636 C CA . VAL A 1 79 ? -14.156 -4.266 -7.672 1 96.19 79 VAL A CA 1
ATOM 637 C C . VAL A 1 79 ? -13.797 -2.947 -6.988 1 96.19 79 VAL A C 1
ATOM 639 O O . VAL A 1 79 ? -14.055 -2.77 -5.797 1 96.19 79 VAL A O 1
ATOM 642 N N . ILE A 1 80 ? -13.219 -1.993 -7.699 1 97.69 80 ILE A N 1
ATOM 643 C CA . ILE A 1 80 ? -12.797 -0.718 -7.129 1 97.69 80 ILE A CA 1
ATOM 644 C C . ILE A 1 80 ? -14.023 0.08 -6.688 1 97.69 80 ILE A C 1
ATOM 646 O O . ILE A 1 80 ? -14.086 0.555 -5.555 1 97.69 80 ILE A O 1
ATOM 650 N N . VAL A 1 81 ? -14.992 0.172 -7.512 1 96.88 81 VAL A N 1
ATOM 651 C CA . VAL A 1 81 ? -16.188 0.964 -7.211 1 96.88 81 VAL A CA 1
ATOM 652 C C . VAL A 1 81 ? -16.938 0.342 -6.039 1 96.88 81 VAL A C 1
ATOM 654 O O . VAL A 1 81 ? -17.328 1.042 -5.098 1 96.88 81 VAL A O 1
ATOM 657 N N . SER A 1 82 ? -17.125 -0.922 -6.094 1 96.94 82 SER A N 1
ATOM 658 C CA . SER A 1 82 ? -17.844 -1.597 -5.016 1 96.94 82 SER A CA 1
ATOM 659 C C . SER A 1 82 ? -17.094 -1.467 -3.691 1 96.94 82 SER A C 1
ATOM 661 O O . SER A 1 82 ? -17.719 -1.227 -2.65 1 96.94 82 SER A O 1
ATOM 663 N N . SER A 1 83 ? -15.797 -1.627 -3.742 1 98.12 83 SER A N 1
ATOM 664 C CA . SER A 1 83 ? -15 -1.531 -2.523 1 98.12 83 SER A CA 1
ATOM 665 C C . SER A 1 83 ? -14.984 -0.105 -1.983 1 98.12 83 SER A C 1
ATOM 667 O O . SER A 1 83 ? -14.953 0.104 -0.769 1 98.12 83 SER A O 1
ATOM 669 N N . LEU A 1 84 ? -14.977 0.85 -2.896 1 98.12 84 LEU A N 1
ATOM 670 C CA . LEU A 1 84 ? -15.008 2.246 -2.477 1 98.12 84 LEU A CA 1
ATOM 671 C C . LEU A 1 84 ? -16.297 2.561 -1.72 1 98.12 84 LEU A C 1
ATOM 673 O O . LEU A 1 84 ? -16.266 3.229 -0.683 1 98.12 84 LEU A O 1
ATOM 677 N N . ILE A 1 85 ? -17.344 2.092 -2.205 1 97.56 85 ILE A N 1
ATOM 678 C CA . ILE A 1 85 ? -18.656 2.34 -1.592 1 97.56 85 ILE A CA 1
ATOM 679 C C . ILE A 1 85 ? -18.703 1.702 -0.205 1 97.56 85 ILE A C 1
ATOM 681 O O . ILE A 1 85 ? -19.031 2.365 0.778 1 97.56 85 ILE A O 1
ATOM 685 N N . LEU A 1 86 ? -18.297 0.514 -0.167 1 97.19 86 LEU A N 1
ATOM 686 C CA . LEU A 1 86 ? -18.344 -0.205 1.103 1 97.19 86 LEU A CA 1
ATOM 687 C C . LEU A 1 86 ? -17.344 0.384 2.092 1 97.19 86 LEU A C 1
ATOM 689 O O . LEU A 1 86 ? -17.656 0.535 3.275 1 97.19 86 LEU A O 1
ATOM 693 N N . ALA A 1 87 ? -16.188 0.689 1.627 1 98.38 87 ALA A N 1
ATOM 694 C CA . ALA A 1 87 ? -15.156 1.266 2.482 1 98.38 87 ALA A CA 1
ATOM 695 C C . ALA A 1 87 ? -15.594 2.611 3.047 1 98.38 87 ALA A C 1
ATOM 697 O O . ALA A 1 87 ? -15.336 2.918 4.215 1 98.38 87 ALA A O 1
ATOM 698 N N . THR A 1 88 ? -16.25 3.387 2.213 1 97.69 88 THR A N 1
ATOM 699 C CA . THR A 1 88 ? -16.719 4.691 2.656 1 97.69 88 THR A CA 1
ATOM 700 C C . THR A 1 88 ? -17.797 4.543 3.719 1 97.69 88 THR A C 1
ATOM 702 O O . THR A 1 88 ? -17.781 5.238 4.734 1 97.69 88 THR A O 1
ATOM 705 N N . PHE A 1 89 ? -18.641 3.686 3.443 1 96.94 89 PHE A N 1
ATOM 706 C CA . PHE A 1 89 ? -19.719 3.439 4.383 1 96.94 89 PHE A CA 1
ATOM 707 C C . PHE A 1 89 ? -19.188 2.959 5.723 1 96.94 89 PHE A C 1
ATOM 709 O O . PHE A 1 89 ? -19.484 3.549 6.766 1 96.94 89 PHE A O 1
ATOM 716 N N . LEU A 1 90 ? -18.359 1.956 5.707 1 95.88 90 LEU A N 1
ATOM 717 C CA . LEU A 1 90 ? -17.781 1.391 6.926 1 95.88 90 LEU A CA 1
ATOM 718 C C . LEU A 1 90 ? -16.859 2.393 7.613 1 95.88 90 LEU A C 1
ATOM 720 O O . LEU A 1 90 ? -16.922 2.559 8.836 1 95.88 90 LEU A O 1
ATOM 724 N N . GLY A 1 91 ? -16.047 3.029 6.832 1 97.06 91 GLY A N 1
ATOM 725 C CA . GLY A 1 91 ? -15.102 3.994 7.383 1 97.06 91 GLY A CA 1
ATOM 726 C C . GLY A 1 91 ? -15.789 5.164 8.062 1 97.06 91 GLY A C 1
ATOM 727 O O . GLY A 1 91 ? -15.328 5.633 9.109 1 97.06 91 GLY A O 1
ATOM 728 N N . THR A 1 92 ? -16.859 5.609 7.469 1 95.25 92 THR A N 1
ATOM 729 C CA . THR A 1 92 ? -17.609 6.711 8.055 1 95.25 92 THR A CA 1
ATOM 730 C C . THR A 1 92 ? -18.25 6.289 9.375 1 95.25 92 THR A C 1
ATOM 732 O O . THR A 1 92 ? -18.172 7.02 10.367 1 95.25 92 THR A O 1
ATOM 735 N N . LEU A 1 93 ? -18.734 5.156 9.367 1 93.56 93 LEU A N 1
ATOM 736 C CA . LEU A 1 93 ? -19.359 4.648 10.578 1 93.56 93 LEU A CA 1
ATOM 737 C C . LEU A 1 93 ? -18.328 4.488 11.695 1 93.56 93 LEU A C 1
ATOM 739 O O . LEU A 1 93 ? -18.562 4.93 12.82 1 93.56 93 LEU A O 1
ATOM 743 N N . ILE A 1 94 ? -17.234 3.938 11.391 1 94.75 94 ILE A N 1
ATOM 744 C CA . ILE A 1 94 ? -16.188 3.691 12.375 1 94.75 94 ILE A CA 1
ATOM 745 C C . ILE A 1 94 ? -15.57 5.02 12.82 1 94.75 94 ILE A C 1
ATOM 747 O O . ILE A 1 94 ? -15.25 5.199 14 1 94.75 94 ILE A O 1
ATOM 751 N N . GLY A 1 95 ? -15.375 5.902 11.867 1 93.69 95 GLY A N 1
ATOM 752 C CA . GLY A 1 95 ? -14.852 7.215 12.203 1 93.69 95 GLY A CA 1
ATOM 753 C C . GLY A 1 95 ? -15.719 7.98 13.18 1 93.69 95 GLY A C 1
ATOM 754 O O . GLY A 1 95 ? -15.219 8.562 14.141 1 93.69 95 GLY A O 1
ATOM 755 N N . PHE A 1 96 ? -16.953 7.918 13.031 1 90.88 96 PHE A N 1
ATOM 756 C CA . PHE A 1 96 ? -17.906 8.578 13.922 1 90.88 96 PHE A CA 1
ATOM 757 C C . PHE A 1 96 ? -17.938 7.891 15.281 1 90.88 96 PHE A C 1
ATOM 759 O O . PHE A 1 96 ? -18 8.555 16.312 1 90.88 96 PHE A O 1
ATOM 766 N N . ALA A 1 97 ? -17.906 6.637 15.172 1 90.75 97 ALA A N 1
ATOM 767 C CA . ALA A 1 97 ? -17.906 5.887 16.422 1 90.75 97 ALA A CA 1
ATOM 768 C C . ALA A 1 97 ? -16.672 6.215 17.266 1 90.75 97 ALA A C 1
ATOM 770 O O . ALA A 1 97 ? -16.75 6.277 18.5 1 90.75 97 ALA A O 1
ATOM 771 N N . ARG A 1 98 ? -15.625 6.445 16.625 1 90.62 98 ARG A N 1
ATOM 772 C CA . ARG A 1 98 ? -14.359 6.715 17.297 1 90.62 98 ARG A CA 1
ATOM 773 C C . ARG A 1 98 ? -14.367 8.102 17.922 1 90.62 98 ARG A C 1
ATOM 775 O O . ARG A 1 98 ? -13.688 8.336 18.922 1 90.62 98 ARG A O 1
ATOM 782 N N . THR A 1 99 ? -15.102 9.047 17.375 1 87.81 99 THR A N 1
ATOM 783 C CA . THR A 1 99 ? -15.102 10.43 17.844 1 87.81 99 THR A CA 1
ATOM 784 C C . THR A 1 99 ? -16.281 10.688 18.781 1 87.81 99 THR A C 1
ATOM 786 O O . THR A 1 99 ? -16.359 11.742 19.406 1 87.81 99 THR A O 1
ATOM 789 N N . GLY A 1 100 ? -17.078 9.75 18.953 1 82.62 100 GLY A N 1
ATOM 790 C CA . GLY A 1 100 ? -18.266 9.914 19.781 1 82.62 100 GLY A CA 1
ATOM 791 C C . GLY A 1 100 ? -17.969 9.898 21.266 1 82.62 100 GLY A C 1
ATOM 792 O O . GLY A 1 100 ? -16.812 9.773 21.672 1 82.62 100 GLY A O 1
ATOM 793 N N . THR A 1 101 ? -19.062 10.086 21.984 1 80.06 101 THR A N 1
ATOM 794 C CA . THR A 1 101 ? -18.953 10.219 23.438 1 80.06 101 THR A CA 1
ATOM 795 C C . THR A 1 101 ? -18.984 8.852 24.109 1 80.06 101 THR A C 1
ATOM 797 O O . THR A 1 101 ? -18.594 8.719 25.281 1 80.06 101 THR A O 1
ATOM 800 N N . ASN A 1 102 ? -19.375 7.883 23.422 1 84.25 102 ASN A N 1
ATOM 801 C CA . ASN A 1 102 ? -19.438 6.539 23.984 1 84.25 102 ASN A CA 1
ATOM 802 C C . ASN A 1 102 ? -18.047 5.914 24.078 1 84.25 102 ASN A C 1
ATOM 804 O O . ASN A 1 102 ? -17.406 5.621 23.062 1 84.25 102 ASN A O 1
ATOM 808 N N . SER A 1 103 ? -17.656 5.602 25.266 1 84.38 103 SER A N 1
ATOM 809 C CA . SER A 1 103 ? -16.297 5.113 25.516 1 84.38 103 SER A CA 1
ATOM 810 C C . SER A 1 103 ? -16.125 3.699 24.969 1 84.38 103 SER A C 1
ATOM 812 O O . SER A 1 103 ? -15.047 3.357 24.469 1 84.38 103 SER A O 1
ATOM 814 N N . LEU A 1 104 ? -17.125 2.938 25.062 1 84 104 LEU A N 1
ATOM 815 C CA . LEU A 1 104 ? -17 1.566 24.578 1 84 104 LEU A CA 1
ATOM 816 C C . LEU A 1 104 ? -16.859 1.537 23.062 1 84 104 LEU A C 1
ATOM 818 O O . LEU A 1 104 ? -16 0.823 22.531 1 84 104 LEU A O 1
ATOM 822 N N . LEU A 1 105 ? -17.625 2.32 22.438 1 86.56 105 LEU A N 1
ATOM 823 C CA . LEU A 1 105 ? -17.531 2.389 20.984 1 86.56 105 LEU A CA 1
ATOM 824 C C . LEU A 1 105 ? -16.188 2.957 20.547 1 86.56 105 LEU A C 1
ATOM 826 O O . LEU A 1 105 ? -15.625 2.531 19.531 1 86.56 105 LEU A O 1
ATOM 830 N N . GLY A 1 106 ? -15.789 3.855 21.266 1 89.31 106 GLY A N 1
ATOM 831 C CA . GLY A 1 106 ? -14.477 4.426 21 1 89.31 106 GLY A CA 1
ATOM 832 C C . GLY A 1 106 ? -13.352 3.42 21.109 1 89.31 106 GLY A C 1
ATOM 833 O O . GLY A 1 106 ? -12.461 3.369 20.266 1 89.31 106 GLY A O 1
ATOM 834 N N . LEU A 1 107 ? -13.461 2.629 22.094 1 87.44 107 LEU A N 1
ATOM 835 C CA . LEU A 1 107 ? -12.422 1.629 22.344 1 87.44 107 LEU A CA 1
ATOM 836 C C . LEU A 1 107 ? -12.438 0.55 21.266 1 87.44 107 LEU A C 1
ATOM 838 O O . LEU A 1 107 ? -11.375 0.135 20.781 1 87.44 107 LEU A O 1
ATOM 842 N N . ILE A 1 108 ? -13.531 0.184 20.875 1 89.62 108 ILE A N 1
ATOM 843 C CA . ILE A 1 108 ? -13.672 -0.853 19.859 1 89.62 108 ILE A CA 1
ATOM 844 C C . ILE A 1 108 ? -13.172 -0.326 18.516 1 89.62 108 ILE A C 1
ATOM 846 O O . ILE A 1 108 ? -12.445 -1.02 17.797 1 89.62 108 ILE A O 1
ATOM 850 N N . SER A 1 109 ? -13.594 0.879 18.25 1 93.69 109 SER A N 1
ATOM 851 C CA . SER A 1 109 ? -13.164 1.498 17 1 93.69 109 SER A CA 1
ATOM 852 C C . SER A 1 109 ? -11.648 1.678 16.984 1 93.69 109 SER A C 1
ATOM 854 O O . SER A 1 109 ? -11.008 1.435 15.953 1 93.69 109 SER A O 1
ATOM 856 N N . ALA A 1 110 ? -11.125 1.98 18.047 1 91.06 110 ALA A N 1
ATOM 857 C CA . ALA A 1 110 ? -9.68 2.143 18.156 1 91.06 110 ALA A CA 1
ATOM 858 C C . ALA A 1 110 ? -8.961 0.815 17.922 1 91.06 110 ALA A C 1
ATOM 860 O O . ALA A 1 110 ? -7.941 0.768 17.234 1 91.06 110 ALA A O 1
ATOM 861 N N . GLY A 1 111 ? -9.445 -0.166 18.531 1 88.75 111 GLY A N 1
ATOM 862 C CA . GLY A 1 111 ? -8.883 -1.493 18.328 1 88.75 111 GLY A CA 1
ATOM 863 C C . GLY A 1 111 ? -8.961 -1.963 16.891 1 88.75 111 GLY A C 1
ATOM 864 O O . GLY A 1 111 ? -7.98 -2.475 16.344 1 88.75 111 GLY A O 1
ATOM 865 N N . TYR A 1 112 ? -10.094 -1.738 16.281 1 89.75 112 TYR A N 1
ATOM 866 C CA . TYR A 1 112 ? -10.289 -2.08 14.875 1 89.75 112 TYR A CA 1
ATOM 867 C C . TYR A 1 112 ? -9.273 -1.376 13.992 1 89.75 112 TYR A C 1
ATOM 869 O O . TYR A 1 112 ? -8.594 -2.016 13.18 1 89.75 112 TYR A O 1
ATOM 877 N N . ILE A 1 113 ? -9.141 -0.142 14.18 1 92.38 113 ILE A N 1
ATOM 878 C CA . ILE A 1 113 ? -8.25 0.684 13.367 1 92.38 113 ILE A CA 1
ATOM 879 C C . ILE A 1 113 ? -6.801 0.244 13.578 1 92.38 113 ILE A C 1
ATOM 881 O O . ILE A 1 113 ? -6.059 0.062 12.609 1 92.38 113 ILE A O 1
ATOM 885 N N . THR A 1 114 ? -6.461 -0.059 14.789 1 85.88 114 THR A N 1
ATOM 886 C CA . THR A 1 114 ? -5.086 -0.422 15.125 1 85.88 114 THR A CA 1
ATOM 887 C C . THR A 1 114 ? -4.727 -1.775 14.516 1 85.88 114 THR A C 1
ATOM 889 O O . THR A 1 114 ? -3.67 -1.921 13.898 1 85.88 114 THR A O 1
ATOM 892 N N . ILE A 1 115 ? -5.551 -2.652 14.57 1 85.75 115 ILE A N 1
ATOM 893 C CA . ILE A 1 115 ? -5.289 -4.004 14.086 1 85.75 115 ILE A CA 1
ATOM 894 C C . ILE A 1 115 ? -5.195 -3.996 12.562 1 85.75 115 ILE A C 1
ATOM 896 O O . ILE A 1 115 ? -4.266 -4.562 11.992 1 85.75 115 ILE A O 1
ATOM 900 N N . ILE A 1 116 ? -6.094 -3.377 11.953 1 91.06 116 ILE A N 1
ATOM 901 C CA . ILE A 1 116 ? -6.168 -3.373 10.5 1 91.06 116 ILE A CA 1
ATOM 902 C C . ILE A 1 116 ? -4.973 -2.621 9.922 1 91.06 116 ILE A C 1
ATOM 904 O O . ILE A 1 116 ? -4.336 -3.086 8.969 1 91.06 116 ILE A O 1
ATOM 908 N N . ARG A 1 117 ? -4.594 -1.539 10.508 1 89.31 117 ARG A N 1
ATOM 909 C CA . ARG A 1 117 ? -3.531 -0.699 9.961 1 89.31 117 ARG A CA 1
ATOM 910 C C . ARG A 1 117 ? -2.158 -1.287 10.266 1 89.31 117 ARG A C 1
ATOM 912 O O . ARG A 1 117 ? -1.165 -0.914 9.633 1 89.31 117 ARG A O 1
ATOM 919 N N . GLN A 1 118 ? -2.178 -2.281 11.188 1 82.94 118 GLN A N 1
ATOM 920 C CA . GLN A 1 118 ? -0.896 -2.881 11.539 1 82.94 118 GLN A CA 1
ATOM 921 C C . GLN A 1 118 ? -0.676 -4.195 10.797 1 82.94 118 GLN A C 1
ATOM 923 O O . GLN A 1 118 ? 0.388 -4.805 10.906 1 82.94 118 GLN A O 1
ATOM 928 N N . THR A 1 119 ? -1.608 -4.582 10.023 1 89.31 119 THR A N 1
ATOM 929 C CA . THR A 1 119 ? -1.528 -5.824 9.266 1 89.31 119 THR A CA 1
ATOM 930 C C . THR A 1 119 ? -1.358 -5.539 7.773 1 89.31 119 THR A C 1
ATOM 932 O O . THR A 1 119 ? -2.086 -4.723 7.207 1 89.31 119 THR A O 1
ATOM 935 N N . PRO A 1 120 ? -0.385 -6.207 7.137 1 92.19 120 PRO A N 1
ATOM 936 C CA . PRO A 1 120 ? -0.229 -6.008 5.695 1 92.19 120 PRO A CA 1
ATOM 937 C C . PRO A 1 120 ? -1.501 -6.332 4.914 1 92.19 120 PRO A C 1
ATOM 939 O O . PRO A 1 120 ? -2.201 -7.293 5.238 1 92.19 120 PRO A O 1
ATOM 942 N N . LEU A 1 121 ? -1.776 -5.504 3.979 1 94.62 121 LEU A N 1
ATOM 943 C CA . LEU A 1 121 ? -2.994 -5.676 3.195 1 94.62 121 LEU A CA 1
ATOM 944 C C . LEU A 1 121 ? -3.008 -7.035 2.504 1 94.62 121 LEU A C 1
ATOM 946 O O . LEU A 1 121 ? -4.043 -7.703 2.459 1 94.62 121 LEU A O 1
ATOM 950 N N . LEU A 1 122 ? -1.87 -7.434 1.956 1 93.75 122 LEU A N 1
ATOM 951 C CA . LEU A 1 122 ? -1.807 -8.719 1.266 1 93.75 122 LEU A CA 1
ATOM 952 C C . LEU A 1 122 ? -2.201 -9.852 2.199 1 93.75 122 LEU A C 1
ATOM 954 O O . LEU A 1 122 ? -2.898 -10.789 1.79 1 93.75 122 LEU A O 1
ATOM 958 N N . LEU A 1 123 ? -1.762 -9.75 3.4 1 89.75 123 LEU A N 1
ATOM 959 C CA . LEU A 1 123 ? -2.104 -10.766 4.391 1 89.75 123 LEU A CA 1
ATOM 960 C C . LEU A 1 123 ? -3.605 -10.789 4.652 1 89.75 123 LEU A C 1
ATOM 962 O O . LEU A 1 123 ? -4.199 -11.859 4.793 1 89.75 123 LEU A O 1
ATOM 966 N N . GLN A 1 124 ? -4.152 -9.68 4.715 1 91.38 124 GLN A N 1
ATOM 967 C CA . GLN A 1 124 ? -5.59 -9.586 4.957 1 91.38 124 GLN A CA 1
ATOM 968 C C . GLN A 1 124 ? -6.383 -10.172 3.797 1 91.38 124 GLN A C 1
ATOM 970 O O . GLN A 1 124 ? -7.383 -10.867 4.012 1 91.38 124 GLN A O 1
ATOM 975 N N . LEU A 1 125 ? -5.957 -9.898 2.629 1 92.62 125 LEU A N 1
ATOM 976 C CA . LEU A 1 125 ? -6.621 -10.453 1.454 1 92.62 125 LEU A CA 1
ATOM 977 C C . LEU A 1 125 ? -6.578 -11.977 1.471 1 92.62 125 LEU A C 1
ATOM 979 O O . LEU A 1 125 ? -7.59 -12.633 1.213 1 92.62 125 LEU A O 1
ATOM 983 N N . MET A 1 126 ? -5.441 -12.461 1.776 1 87.75 126 MET A N 1
ATOM 984 C CA . MET A 1 126 ? -5.266 -13.906 1.796 1 87.75 126 MET A CA 1
ATOM 985 C C . MET A 1 126 ? -6.09 -14.539 2.912 1 87.75 126 MET A C 1
ATOM 987 O O . MET A 1 126 ? -6.566 -15.672 2.777 1 87.75 126 MET A O 1
ATOM 991 N N . PHE A 1 127 ? -6.164 -13.836 3.969 1 87.31 127 PHE A N 1
ATOM 992 C CA . PHE A 1 127 ? -6.992 -14.312 5.07 1 87.31 127 PHE A CA 1
ATOM 993 C C . PHE A 1 127 ? -8.445 -14.469 4.625 1 87.31 127 PHE A C 1
ATOM 995 O O . PHE A 1 127 ? -9.062 -15.508 4.863 1 87.31 127 PHE A O 1
ATOM 1002 N N . TRP A 1 128 ? -8.977 -13.469 4.02 1 87.38 128 TRP A N 1
ATOM 1003 C CA . TRP A 1 128 ? -10.359 -13.516 3.576 1 87.38 128 TRP A CA 1
ATOM 1004 C C . TRP A 1 128 ? -10.555 -14.602 2.52 1 87.38 128 TRP A C 1
ATOM 1006 O O . TRP A 1 128 ? -11.602 -15.258 2.482 1 87.38 128 TRP A O 1
ATOM 1016 N N . TYR A 1 129 ? -9.578 -14.812 1.698 1 86.81 129 TYR A N 1
ATOM 1017 C CA . TYR A 1 129 ? -9.695 -15.789 0.621 1 86.81 129 TYR A CA 1
ATOM 1018 C C . TYR A 1 129 ? -9.609 -17.203 1.161 1 86.81 129 TYR A C 1
ATOM 1020 O O . TYR A 1 129 ? -10.531 -18 0.986 1 86.81 129 TYR A O 1
ATOM 1028 N N . PHE A 1 130 ? -8.547 -17.5 1.869 1 81.44 130 PHE A N 1
ATOM 1029 C CA . PHE A 1 130 ? -8.266 -18.875 2.264 1 81.44 130 PHE A CA 1
ATOM 1030 C C . PHE A 1 130 ? -9.07 -19.266 3.496 1 81.44 130 PHE A C 1
ATOM 1032 O O . PHE A 1 130 ? -9.57 -20.391 3.588 1 81.44 130 PHE A O 1
ATOM 1039 N N . VAL A 1 131 ? -9.164 -18.359 4.391 1 75.88 131 VAL A N 1
ATOM 1040 C CA . VAL A 1 131 ? -9.82 -18.688 5.652 1 75.88 131 VAL A CA 1
ATOM 1041 C C . VAL A 1 131 ? -11.289 -18.281 5.594 1 75.88 131 VAL A C 1
ATOM 1043 O O . VAL A 1 131 ? -12.164 -19.016 6.035 1 75.88 131 VAL A O 1
ATOM 1046 N N . GLY A 1 132 ? -11.594 -17.188 5.062 1 77 132 GLY A N 1
ATOM 1047 C CA . GLY A 1 132 ? -12.945 -16.641 5.043 1 77 132 GLY A CA 1
ATOM 1048 C C . GLY A 1 132 ? -13.859 -17.375 4.074 1 77 132 GLY A C 1
ATOM 1049 O O . GLY A 1 132 ? -14.93 -17.859 4.461 1 77 132 GLY A O 1
ATOM 1050 N N . PHE A 1 133 ? -13.445 -17.484 2.869 1 75.69 133 PHE A N 1
ATOM 1051 C CA . PHE A 1 133 ? -14.398 -17.922 1.859 1 75.69 133 PHE A CA 1
ATOM 1052 C C . PHE A 1 133 ? -14.102 -19.359 1.425 1 75.69 133 PHE A C 1
ATOM 1054 O O . PHE A 1 133 ? -15.016 -20.172 1.314 1 75.69 133 PHE A O 1
ATOM 1061 N N . LEU A 1 134 ? -12.891 -19.703 1.156 1 70.44 134 LEU A N 1
ATOM 1062 C CA . LEU A 1 134 ? -12.578 -21.062 0.725 1 70.44 134 LEU A CA 1
ATOM 1063 C C . LEU A 1 134 ? -12.75 -22.047 1.875 1 70.44 134 LEU A C 1
ATOM 1065 O O . LEU A 1 134 ? -13 -23.234 1.65 1 70.44 134 LEU A O 1
ATOM 1069 N N . GLY A 1 135 ? -12.453 -21.5 2.98 1 64.19 135 GLY A N 1
ATOM 1070 C CA . GLY A 1 135 ? -12.602 -22.359 4.141 1 64.19 135 GLY A CA 1
ATOM 1071 C C . GLY A 1 135 ? -14.047 -22.703 4.457 1 64.19 135 GLY A C 1
ATOM 1072 O O . GLY A 1 135 ? -14.312 -23.609 5.246 1 64.19 135 GLY A O 1
ATOM 1073 N N . LEU A 1 136 ? -14.914 -21.844 3.801 1 58.88 136 LEU A N 1
ATOM 1074 C CA . LEU A 1 136 ? -16.328 -22.078 4.059 1 58.88 136 LEU A CA 1
ATOM 1075 C C . LEU A 1 136 ? -16.812 -23.344 3.359 1 58.88 136 LEU A C 1
ATOM 1077 O O . LEU A 1 136 ? -16.344 -23.656 2.262 1 58.88 136 LEU A O 1
ATOM 1081 N N . LYS A 1 137 ? -16.938 -24.375 4.066 1 50.91 137 LYS A N 1
ATOM 1082 C CA . LYS A 1 137 ? -17.438 -25.641 3.553 1 50.91 137 LYS A CA 1
ATOM 1083 C C . LYS A 1 137 ? -18.625 -25.438 2.615 1 50.91 137 LYS A C 1
ATOM 1085 O O . LYS A 1 137 ? -19.391 -24.469 2.777 1 50.91 137 LYS A O 1
ATOM 1090 N N . ASP A 1 138 ? -18.547 -26.062 1.483 1 47.25 138 ASP A N 1
ATOM 1091 C CA . ASP A 1 138 ? -19.688 -26.188 0.571 1 47.25 138 ASP A CA 1
ATOM 1092 C C . ASP A 1 138 ? -21 -26.062 1.325 1 47.25 138 ASP A C 1
ATOM 1094 O O . ASP A 1 138 ? -21.969 -25.5 0.815 1 47.25 138 ASP A O 1
ATOM 1098 N N . ASN A 1 139 ? -21 -26.797 2.449 1 41.78 139 ASN A N 1
ATOM 1099 C CA . ASN A 1 139 ? -22.328 -27.094 2.977 1 41.78 139 ASN A CA 1
ATOM 1100 C C . ASN A 1 139 ? -22.828 -25.984 3.889 1 41.78 139 ASN A C 1
ATOM 1102 O O . ASN A 1 139 ? -23.828 -26.156 4.602 1 41.78 139 ASN A O 1
ATOM 1106 N N . MET A 1 140 ? -22.031 -25.266 4.309 1 43.69 140 MET A N 1
ATOM 1107 C CA . MET A 1 140 ? -22.719 -24.328 5.191 1 43.69 140 MET A CA 1
ATOM 1108 C C . MET A 1 140 ? -23.703 -23.469 4.414 1 43.69 140 MET A C 1
ATOM 1110 O O . MET A 1 140 ? -23.328 -22.438 3.854 1 43.69 140 MET A O 1
ATOM 1114 N N . PHE A 1 141 ? -24.266 -24.047 3.541 1 40.62 141 PHE A N 1
ATOM 1115 C CA . PHE A 1 141 ? -25.469 -23.641 2.807 1 40.62 141 PHE A CA 1
ATOM 1116 C C . PHE A 1 141 ? -26.422 -22.891 3.713 1 40.62 141 PHE A C 1
ATOM 1118 O O . PHE A 1 141 ? -27.188 -23.5 4.461 1 40.62 141 PHE A O 1
ATOM 1125 N N . ILE A 1 142 ? -25.938 -21.953 4.414 1 40.31 142 ILE A N 1
ATOM 1126 C CA . ILE A 1 142 ? -27.125 -21.281 4.938 1 40.31 142 ILE A CA 1
ATOM 1127 C C . ILE A 1 142 ? -28.109 -21 3.801 1 40.31 142 ILE A C 1
ATOM 1129 O O . ILE A 1 142 ? -27.828 -20.203 2.908 1 40.31 142 ILE A O 1
ATOM 1133 N N . GLN A 1 143 ? -28.688 -22.031 3.219 1 37.66 143 GLN A N 1
ATOM 1134 C CA . GLN A 1 143 ? -29.891 -21.953 2.383 1 37.66 143 GLN A CA 1
ATOM 1135 C C . GLN A 1 143 ? -30.906 -20.984 2.967 1 37.66 143 GLN A C 1
ATOM 1137 O O . GLN A 1 143 ? -31.75 -21.375 3.768 1 37.66 143 GLN A O 1
ATOM 1142 N N . ILE A 1 144 ? -30.578 -19.906 3.459 1 37.25 144 ILE A N 1
ATOM 1143 C CA . ILE A 1 144 ? -31.859 -19.234 3.582 1 37.25 144 ILE A CA 1
ATOM 1144 C C . ILE A 1 144 ? -32.625 -19.359 2.271 1 37.25 144 ILE A C 1
ATOM 1146 O O . ILE A 1 144 ? -32.031 -19.375 1.192 1 37.25 144 ILE A O 1
ATOM 1150 N N . LYS A 1 145 ? -33.906 -19.219 2.404 1 36.59 145 LYS A N 1
ATOM 1151 C CA . LYS A 1 145 ? -35.031 -19.281 1.473 1 36.59 145 LYS A CA 1
ATOM 1152 C C . LYS A 1 145 ? -34.688 -18.578 0.164 1 36.59 145 LYS A C 1
ATOM 1154 O O . LYS A 1 145 ? -34.969 -17.375 0.013 1 36.59 145 LYS A O 1
ATOM 1159 N N . ASN A 1 146 ? -34.031 -19.141 -0.851 1 47.09 146 ASN A N 1
ATOM 1160 C CA . ASN A 1 146 ? -34.031 -18.844 -2.281 1 47.09 146 ASN A CA 1
ATOM 1161 C C . ASN A 1 146 ? -33.188 -17.609 -2.592 1 47.09 146 ASN A C 1
ATOM 1163 O O . ASN A 1 146 ? -33.062 -17.219 -3.754 1 47.09 146 ASN A O 1
ATOM 1167 N N . ILE A 1 147 ? -32.719 -16.703 -1.702 1 47.38 147 ILE A N 1
ATOM 1168 C CA . ILE A 1 147 ? -32.156 -15.383 -2.059 1 47.38 147 ILE A CA 1
ATOM 1169 C C . ILE A 1 147 ? -30.656 -15.383 -1.896 1 47.38 147 ILE A C 1
ATOM 1171 O O . ILE A 1 147 ? -29.938 -14.844 -2.736 1 47.38 147 ILE A O 1
ATOM 1175 N N . PHE A 1 148 ? -29.969 -16.016 -0.73 1 50.88 148 PHE A N 1
ATOM 1176 C CA . PHE A 1 148 ? -28.562 -15.828 -0.424 1 50.88 148 PHE A CA 1
ATOM 1177 C C . PHE A 1 148 ? -27.859 -17.172 -0.26 1 50.88 148 PHE A C 1
ATOM 1179 O O . PHE A 1 148 ? -28.266 -18 0.566 1 50.88 148 PHE A O 1
ATOM 1186 N N . ASN A 1 149 ? -27.203 -17.703 -1.353 1 49.81 149 ASN A N 1
ATOM 1187 C CA . ASN A 1 149 ? -26.422 -18.922 -1.211 1 49.81 149 ASN A CA 1
ATOM 1188 C C . ASN A 1 149 ? -24.922 -18.625 -1.067 1 49.81 149 ASN A C 1
ATOM 1190 O O . ASN A 1 149 ? -24.344 -17.953 -1.914 1 49.81 149 ASN A O 1
ATOM 1194 N N . ILE A 1 150 ? -24.422 -18.891 0.068 1 49.66 150 ILE A N 1
ATOM 1195 C CA . ILE A 1 150 ? -23 -18.719 0.332 1 49.66 150 ILE A CA 1
ATOM 1196 C C . ILE A 1 150 ? -22.281 -20.047 0.2 1 49.66 150 ILE A C 1
ATOM 1198 O O . ILE A 1 150 ? -22.719 -21.062 0.778 1 49.66 150 ILE A O 1
ATOM 1202 N N . SER A 1 151 ? -21.5 -20.234 -0.799 1 50.72 151 SER A N 1
ATOM 1203 C CA . SER A 1 151 ? -20.719 -21.453 -0.991 1 50.72 151 SER A CA 1
ATOM 1204 C C . SER A 1 151 ? -19.234 -21.141 -1.124 1 50.72 151 SER A C 1
ATOM 1206 O O . SER A 1 151 ? -18.828 -19.984 -1.091 1 50.72 151 SER A O 1
ATOM 1208 N N . ASN A 1 152 ? -18.406 -22.172 -1.052 1 51.22 152 ASN A N 1
ATOM 1209 C CA . ASN A 1 152 ? -16.969 -22.047 -1.282 1 51.22 152 ASN A CA 1
ATOM 1210 C C . ASN A 1 152 ? -16.672 -21.438 -2.65 1 51.22 152 ASN A C 1
ATOM 1212 O O . ASN A 1 152 ? -15.547 -21.016 -2.914 1 51.22 152 ASN A O 1
ATOM 1216 N N . LYS A 1 153 ? -17.812 -21.375 -3.355 1 54.97 153 LYS A N 1
ATOM 1217 C CA . LYS A 1 153 ? -17.641 -20.844 -4.703 1 54.97 153 LYS A CA 1
ATOM 1218 C C . LYS A 1 153 ? -18.047 -19.375 -4.766 1 54.97 153 LYS A C 1
ATOM 1220 O O . LYS A 1 153 ? -17.875 -18.719 -5.793 1 54.97 153 LYS A O 1
ATOM 1225 N N . GLY A 1 154 ? -18.547 -18.938 -3.648 1 62.22 154 GLY A N 1
ATOM 1226 C CA . GLY A 1 154 ? -18.984 -17.547 -3.639 1 62.22 154 GLY A CA 1
ATOM 1227 C C . GLY A 1 154 ? -20.406 -17.375 -3.139 1 62.22 154 GLY A C 1
ATOM 1228 O O . GLY A 1 154 ? -20.906 -18.219 -2.393 1 62.22 154 GLY A O 1
ATOM 1229 N N . ILE A 1 155 ? -20.953 -16.141 -3.258 1 60.03 155 ILE A N 1
ATOM 1230 C CA . ILE A 1 155 ? -22.312 -15.828 -2.818 1 60.03 155 ILE A CA 1
ATOM 1231 C C . ILE A 1 155 ? -23.188 -15.555 -4.031 1 60.03 155 ILE A C 1
ATOM 1233 O O . ILE A 1 155 ? -22.797 -14.82 -4.945 1 60.03 155 ILE A O 1
ATOM 1237 N N . GLU A 1 156 ? -24.141 -16.391 -4.168 1 59.38 156 GLU A N 1
ATOM 1238 C CA . GLU A 1 156 ? -25.156 -16.141 -5.191 1 59.38 156 GLU A CA 1
ATOM 1239 C C . GLU A 1 156 ? -26.297 -15.297 -4.633 1 59.38 156 GLU A C 1
ATOM 1241 O O . GLU A 1 156 ? -26.906 -15.664 -3.627 1 59.38 156 GLU A O 1
ATOM 1246 N N . PHE A 1 157 ? -26.188 -14.031 -4.875 1 54.84 157 PHE A N 1
ATOM 1247 C CA . PHE A 1 157 ? -27.281 -13.164 -4.426 1 54.84 157 PHE A CA 1
ATOM 1248 C C . PHE A 1 157 ? -28.156 -12.758 -5.594 1 54.84 157 PHE A C 1
ATOM 1250 O O . PHE A 1 157 ? -27.719 -12.047 -6.5 1 54.84 157 PHE A O 1
ATOM 1257 N N . SER A 1 158 ? -29.484 -13 -5.484 1 53.19 158 SER A N 1
ATOM 1258 C CA . SER A 1 158 ? -30.531 -12.617 -6.43 1 53.19 158 SER A CA 1
ATOM 1259 C C . SER A 1 158 ? -30.078 -12.82 -7.871 1 53.19 158 SER A C 1
ATOM 1261 O O . SER A 1 158 ? -30.25 -11.93 -8.711 1 53.19 158 SER A O 1
ATOM 1263 N N . GLY A 1 159 ? -29.281 -13.867 -8.156 1 56.03 159 GLY A N 1
ATOM 1264 C CA . GLY A 1 159 ? -28.875 -14.164 -9.516 1 56.03 159 GLY A CA 1
ATOM 1265 C C . GLY A 1 159 ? -27.438 -13.742 -9.812 1 56.03 159 GLY A C 1
ATOM 1266 O O . GLY A 1 159 ? -26.875 -14.125 -10.836 1 56.03 159 GLY A O 1
ATOM 1267 N N . LEU A 1 160 ? -26.969 -12.898 -8.93 1 63.22 160 LEU A N 1
ATOM 1268 C CA . LEU A 1 160 ? -25.594 -12.469 -9.156 1 63.22 160 LEU A CA 1
ATOM 1269 C C . LEU A 1 160 ? -24.625 -13.344 -8.383 1 63.22 160 LEU A C 1
ATOM 1271 O O . LEU A 1 160 ? -24.844 -13.641 -7.211 1 63.22 160 LEU A O 1
ATOM 1275 N N . THR A 1 161 ? -23.844 -14.016 -9.078 1 69.12 161 THR A N 1
ATOM 1276 C CA . THR A 1 161 ? -22.859 -14.883 -8.461 1 69.12 161 THR A CA 1
ATOM 1277 C C . THR A 1 161 ? -21.547 -14.141 -8.25 1 69.12 161 THR A C 1
ATOM 1279 O O . THR A 1 161 ? -20.984 -13.562 -9.188 1 69.12 161 THR A O 1
ATOM 1282 N N . PHE A 1 162 ? -21.297 -13.945 -7.016 1 81.31 162 PHE A N 1
ATOM 1283 C CA . PHE A 1 162 ? -20.016 -13.352 -6.672 1 81.31 162 PHE A CA 1
ATOM 1284 C C . PHE A 1 162 ? -19 -14.422 -6.332 1 81.31 162 PHE A C 1
ATOM 1286 O O . PHE A 1 162 ? -19.234 -15.266 -5.461 1 81.31 162 PHE A O 1
ATOM 1293 N N . SER A 1 163 ? -17.953 -14.445 -7.113 1 86.44 163 SER A N 1
ATOM 1294 C CA . SER A 1 163 ? -16.891 -15.438 -6.898 1 86.44 163 SER A CA 1
ATOM 1295 C C . SER A 1 163 ? -16.188 -15.219 -5.562 1 86.44 163 SER A C 1
ATOM 1297 O O . SER A 1 163 ? -16.266 -14.125 -4.988 1 86.44 163 SER A O 1
ATOM 1299 N N . SER A 1 164 ? -15.617 -16.297 -5.016 1 86.06 164 SER A N 1
ATOM 1300 C CA . SER A 1 164 ? -14.836 -16.203 -3.789 1 86.06 164 SER A CA 1
ATOM 1301 C C . SER A 1 164 ? -13.68 -15.219 -3.941 1 86.06 164 SER A C 1
ATOM 1303 O O . SER A 1 164 ? -13.344 -14.508 -2.998 1 86.06 164 SER A O 1
ATOM 1305 N N . GLU A 1 165 ? -13.109 -15.188 -5.176 1 90.88 165 GLU A N 1
ATOM 1306 C CA . GLU A 1 165 ? -12.023 -14.258 -5.477 1 90.88 165 GLU A CA 1
ATOM 1307 C C . GLU A 1 165 ? -12.492 -12.805 -5.371 1 90.88 165 GLU A C 1
ATOM 1309 O O . GLU A 1 165 ? -11.82 -11.977 -4.762 1 90.88 165 GLU A O 1
ATOM 1314 N N . PHE A 1 166 ? -13.719 -12.562 -5.914 1 92.81 166 PHE A N 1
ATOM 1315 C CA . PHE A 1 166 ? -14.273 -11.219 -5.879 1 92.81 166 PHE A CA 1
ATOM 1316 C C . PHE A 1 166 ? -14.586 -10.797 -4.445 1 92.81 166 PHE A C 1
ATOM 1318 O O . PHE A 1 166 ? -14.234 -9.688 -4.031 1 92.81 166 PHE A O 1
ATOM 1325 N N . LEU A 1 167 ? -15.141 -11.633 -3.717 1 89.75 167 LEU A N 1
ATOM 1326 C CA . LEU A 1 167 ? -15.57 -11.312 -2.361 1 89.75 167 LEU A CA 1
ATOM 1327 C C . LEU A 1 167 ? -14.367 -11.102 -1.445 1 89.75 167 LEU A C 1
ATOM 1329 O O . LEU A 1 167 ? -14.383 -10.219 -0.584 1 89.75 167 LEU A O 1
ATOM 1333 N N . ALA A 1 168 ? -13.375 -11.938 -1.615 1 90.69 168 ALA A N 1
ATOM 1334 C CA . ALA A 1 168 ? -12.156 -11.766 -0.825 1 90.69 168 ALA A CA 1
ATOM 1335 C C . ALA A 1 168 ? -11.531 -10.398 -1.08 1 90.69 168 ALA A C 1
ATOM 1337 O O . ALA A 1 168 ? -11.094 -9.719 -0.144 1 90.69 168 ALA A O 1
ATOM 1338 N N . LEU A 1 169 ? -11.531 -10.055 -2.316 1 94.75 169 LEU A N 1
ATOM 1339 C CA . LEU A 1 169 ? -10.984 -8.758 -2.699 1 94.75 169 LEU A CA 1
ATOM 1340 C C . LEU A 1 169 ? -11.852 -7.617 -2.178 1 94.75 169 LEU A C 1
ATOM 1342 O O . LEU A 1 169 ? -11.336 -6.625 -1.654 1 94.75 169 LEU A O 1
ATOM 1346 N N . LEU A 1 170 ? -13.141 -7.773 -2.338 1 95.38 170 LEU A N 1
ATOM 1347 C CA . LEU A 1 170 ? -14.086 -6.758 -1.891 1 95.38 170 LEU A CA 1
ATOM 1348 C C . LEU A 1 170 ? -13.961 -6.512 -0.391 1 95.38 170 LEU A C 1
ATOM 1350 O O . LEU A 1 170 ? -13.781 -5.371 0.043 1 95.38 170 LEU A O 1
ATOM 1354 N N . PHE A 1 171 ? -13.938 -7.527 0.349 1 93.12 171 PHE A N 1
ATOM 1355 C CA . PHE A 1 171 ? -13.867 -7.395 1.8 1 93.12 171 PHE A CA 1
ATOM 1356 C C . PHE A 1 171 ? -12.477 -6.926 2.23 1 93.12 171 PHE A C 1
ATOM 1358 O O . PHE A 1 171 ? -12.359 -6.02 3.057 1 93.12 171 PHE A O 1
ATOM 1365 N N . GLY A 1 172 ? -11.5 -7.531 1.638 1 95.06 172 GLY A N 1
ATOM 1366 C CA . GLY A 1 172 ? -10.148 -7.152 1.997 1 95.06 172 GLY A CA 1
ATOM 1367 C C . GLY A 1 172 ? -9.844 -5.688 1.735 1 95.06 172 GLY A C 1
ATOM 1368 O O . GLY A 1 172 ? -9.352 -4.984 2.617 1 95.06 172 GLY A O 1
ATOM 1369 N N . LEU A 1 173 ? -10.195 -5.223 0.591 1 97.62 173 LEU A N 1
ATOM 1370 C CA . LEU A 1 173 ? -9.938 -3.838 0.209 1 97.62 173 LEU A CA 1
ATOM 1371 C C . LEU A 1 173 ? -10.797 -2.879 1.029 1 97.62 173 LEU A C 1
ATOM 1373 O O . LEU A 1 173 ? -10.312 -1.839 1.481 1 97.62 173 LEU A O 1
ATOM 1377 N N . SER A 1 174 ? -12.031 -3.221 1.226 1 97.69 174 SER A N 1
ATOM 1378 C CA . SER A 1 174 ? -12.969 -2.33 1.903 1 97.69 174 SER A CA 1
ATOM 1379 C C . SER A 1 174 ? -12.625 -2.186 3.381 1 97.69 174 SER A C 1
ATOM 1381 O O . SER A 1 174 ? -12.57 -1.071 3.906 1 97.69 174 SER A O 1
ATOM 1383 N N . ILE A 1 175 ? -12.391 -3.275 3.984 1 95.94 175 ILE A N 1
ATOM 1384 C CA . ILE A 1 175 ? -12.086 -3.262 5.414 1 95.94 175 ILE A CA 1
ATOM 1385 C C . ILE A 1 175 ? -10.758 -2.547 5.656 1 95.94 175 ILE A C 1
ATOM 1387 O O . ILE A 1 175 ? -10.664 -1.69 6.535 1 95.94 175 ILE A O 1
ATOM 1391 N N . PHE A 1 176 ? -9.82 -2.875 4.891 1 97 176 PHE A N 1
ATOM 1392 C CA . PHE A 1 176 ? -8.508 -2.244 5.02 1 97 176 PHE A CA 1
ATOM 1393 C C . PHE A 1 176 ? -8.617 -0.733 4.855 1 97 176 PHE A C 1
ATOM 1395 O O . PHE A 1 176 ? -8.156 0.025 5.707 1 97 176 PHE A O 1
ATOM 1402 N N . THR A 1 177 ? -9.234 -0.307 3.814 1 98.38 177 THR A N 1
ATOM 1403 C CA . THR A 1 177 ? -9.336 1.115 3.508 1 98.38 177 THR A CA 1
ATOM 1404 C C . THR A 1 177 ? -10.258 1.818 4.504 1 98.38 177 THR A C 1
ATOM 1406 O O . THR A 1 177 ? -10.062 2.998 4.809 1 98.38 177 THR A O 1
ATOM 1409 N N . SER A 1 178 ? -11.227 1.103 5.004 1 98.12 178 SER A N 1
ATOM 1410 C CA . SER A 1 178 ? -12.156 1.704 5.953 1 98.12 178 SER A CA 1
ATOM 1411 C C . SER A 1 178 ? -11.438 2.197 7.199 1 98.12 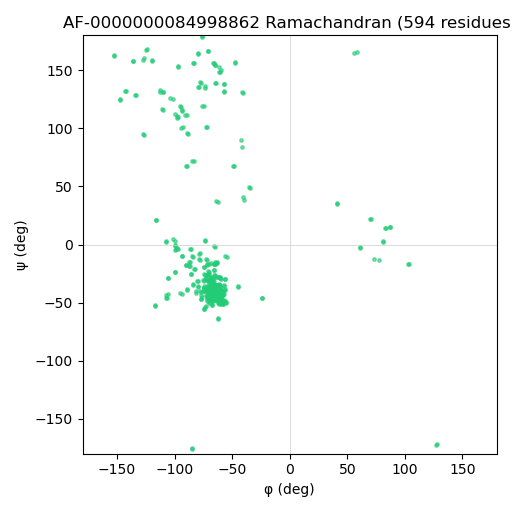178 SER A C 1
ATOM 1413 O O . SER A 1 178 ? -11.812 3.223 7.777 1 98.12 178 SER A O 1
ATOM 1415 N N . ALA A 1 179 ? -10.445 1.476 7.629 1 96.81 179 ALA A N 1
ATOM 1416 C CA . ALA A 1 179 ? -9.68 1.895 8.797 1 96.81 179 ALA A CA 1
ATOM 1417 C C . ALA A 1 179 ? -8.961 3.217 8.539 1 96.81 179 ALA A C 1
ATOM 1419 O O . ALA A 1 179 ? -8.906 4.082 9.414 1 96.81 179 ALA A O 1
ATOM 1420 N N . TYR A 1 180 ? -8.508 3.348 7.367 1 97.25 180 TYR A N 1
ATOM 1421 C CA . TYR A 1 180 ? -7.812 4.578 7.008 1 97.25 180 TYR A CA 1
ATOM 1422 C C . TYR A 1 180 ? -8.797 5.727 6.824 1 97.25 180 TYR A C 1
ATOM 1424 O O . TYR A 1 180 ? -8.516 6.863 7.215 1 97.25 180 TYR A O 1
ATOM 1432 N N . ILE A 1 181 ? -9.906 5.418 6.285 1 98.19 181 ILE A N 1
ATOM 1433 C CA . ILE A 1 181 ? -10.938 6.434 6.117 1 98.19 181 ILE A CA 1
ATOM 1434 C C . ILE A 1 181 ? -11.422 6.91 7.488 1 98.19 181 ILE A C 1
ATOM 1436 O O . ILE A 1 181 ? -11.633 8.109 7.691 1 98.19 181 ILE A O 1
ATOM 1440 N N . ALA A 1 182 ? -11.539 6.02 8.359 1 97.56 182 ALA A N 1
ATOM 1441 C CA . ALA A 1 182 ? -11.969 6.367 9.711 1 97.56 182 ALA A CA 1
ATOM 1442 C C . ALA A 1 182 ? -11.008 7.367 10.352 1 97.56 182 ALA A C 1
ATOM 1444 O O . ALA A 1 182 ? -11.438 8.32 11.008 1 97.56 182 ALA A O 1
ATOM 1445 N N . GLU A 1 183 ? -9.805 7.184 10.125 1 95.56 183 GLU A N 1
ATOM 1446 C CA . GLU A 1 183 ? -8.797 8.078 10.688 1 95.56 183 GLU A CA 1
ATOM 1447 C C . GLU A 1 183 ? -8.844 9.445 10.016 1 95.56 183 GLU A C 1
ATOM 1449 O O . GLU A 1 183 ? -8.594 10.469 10.656 1 95.56 183 GLU A O 1
ATOM 1454 N N . VAL A 1 184 ? -9.094 9.398 8.758 1 96.69 184 VAL A N 1
ATOM 1455 C CA . VAL A 1 184 ? -9.234 10.656 8.023 1 96.69 184 VAL A CA 1
ATOM 1456 C C . VAL A 1 184 ? -10.414 11.453 8.578 1 96.69 184 VAL A C 1
ATOM 1458 O O . VAL A 1 184 ? -10.305 12.656 8.812 1 96.69 184 VAL A O 1
ATOM 1461 N N . ILE A 1 185 ? -11.453 10.773 8.82 1 96.31 185 ILE A N 1
ATOM 1462 C CA . ILE A 1 185 ? -12.656 11.406 9.344 1 96.31 185 ILE A CA 1
ATOM 1463 C C . ILE A 1 185 ? -12.398 11.914 10.766 1 96.31 185 ILE A C 1
ATOM 1465 O O . ILE A 1 185 ? -12.719 13.062 11.086 1 96.31 185 ILE A O 1
ATOM 1469 N N . ARG A 1 186 ? -11.867 11.07 11.523 1 95.12 186 ARG A N 1
ATOM 1470 C CA . ARG A 1 186 ? -11.531 11.477 12.891 1 95.12 186 ARG A CA 1
ATOM 1471 C C . ARG A 1 186 ? -10.617 12.695 12.891 1 95.12 186 ARG A C 1
ATOM 1473 O O . ARG A 1 186 ? -10.852 13.656 13.625 1 95.12 186 ARG A O 1
ATOM 1480 N N . GLY A 1 187 ? -9.617 12.633 12.117 1 94.06 187 GLY A N 1
ATOM 1481 C CA . GLY A 1 187 ? -8.695 13.75 12.023 1 94.06 187 GLY A CA 1
ATOM 1482 C C . GLY A 1 187 ? -9.359 15.039 11.562 1 94.06 187 GLY A C 1
ATOM 1483 O O . GLY A 1 187 ? -9.07 16.109 12.094 1 94.06 187 GLY A O 1
ATOM 1484 N N . GLY A 1 188 ? -10.227 14.938 10.617 1 94.75 188 GLY A N 1
ATOM 1485 C CA . GLY A 1 188 ? -10.977 16.094 10.156 1 94.75 188 GLY A CA 1
ATOM 1486 C C . GLY A 1 188 ? -11.867 16.703 11.227 1 94.75 188 GLY A C 1
ATOM 1487 O O . GLY A 1 188 ? -11.898 17.922 11.398 1 94.75 188 GLY A O 1
ATOM 1488 N N . ILE A 1 189 ? -12.492 15.93 11.953 1 94.06 189 ILE A N 1
ATOM 1489 C CA . ILE A 1 189 ? -13.398 16.375 13.008 1 94.06 189 ILE A CA 1
ATOM 1490 C C . ILE A 1 189 ? -12.594 17.047 14.117 1 94.06 189 ILE A C 1
ATOM 1492 O O . ILE A 1 189 ? -12.984 18.109 14.617 1 94.06 189 ILE A O 1
ATOM 1496 N N . LEU A 1 190 ? -11.5 16.484 14.422 1 92.38 190 LEU A N 1
ATOM 1497 C CA . LEU A 1 190 ? -10.68 17 15.508 1 92.38 190 LEU A CA 1
ATOM 1498 C C . LEU A 1 190 ? -9.969 18.281 15.094 1 92.38 190 LEU A C 1
ATOM 1500 O O . LEU A 1 190 ? -9.469 19.016 15.945 1 92.38 190 LEU A O 1
ATOM 1504 N N . SER A 1 191 ? -9.875 18.469 13.812 1 92.12 191 SER A N 1
ATOM 1505 C CA . SER A 1 191 ? -9.195 19.672 13.336 1 92.12 191 SER A CA 1
ATOM 1506 C C . SER A 1 191 ? -10.047 20.922 13.586 1 92.12 191 SER A C 1
ATOM 1508 O O . SER A 1 191 ? -9.539 22.031 13.531 1 92.12 191 SER A O 1
ATOM 1510 N N . VAL A 1 192 ? -11.312 20.781 13.914 1 93.56 192 VAL A N 1
ATOM 1511 C CA . VAL A 1 192 ? -12.211 21.891 14.195 1 93.56 192 VAL A CA 1
ATOM 1512 C C . VAL A 1 192 ? -11.938 22.453 15.586 1 93.56 192 VAL A C 1
ATOM 1514 O O . VAL A 1 192 ? -11.742 21.688 16.531 1 93.56 192 VAL A O 1
ATOM 1517 N N . SER A 1 193 ? -11.961 23.75 15.742 1 93.62 193 SER A N 1
ATOM 1518 C CA . SER A 1 193 ? -11.609 24.422 16.984 1 93.62 193 SER A CA 1
ATOM 1519 C C . SER A 1 193 ? -12.523 24 18.125 1 93.62 193 SER A C 1
ATOM 1521 O O . SER A 1 193 ? -13.719 23.781 17.922 1 93.62 193 SER A O 1
ATOM 1523 N N . ARG A 1 194 ? -11.969 24 19.266 1 91.31 194 ARG A N 1
ATOM 1524 C CA . ARG A 1 194 ? -12.711 23.609 20.469 1 91.31 194 ARG A CA 1
ATOM 1525 C C . ARG A 1 194 ? -13.82 24.625 20.766 1 91.31 194 ARG A C 1
ATOM 1527 O O . ARG A 1 194 ? -14.867 24.25 21.312 1 91.31 194 ARG A O 1
ATOM 1534 N N . GLY A 1 195 ? -13.539 25.781 20.391 1 91.69 195 GLY A N 1
ATOM 1535 C CA . GLY A 1 195 ? -14.531 26.828 20.594 1 91.69 195 GLY A CA 1
ATOM 1536 C C . GLY A 1 195 ? -15.867 26.516 19.953 1 91.69 195 GLY A C 1
ATOM 1537 O O . GLY A 1 195 ? -16.922 26.766 20.531 1 91.69 195 GLY A O 1
ATOM 1538 N N . GLN A 1 196 ? -15.812 25.938 18.766 1 92.88 196 GLN A N 1
ATOM 1539 C CA . GLN A 1 196 ? -17.031 25.562 18.062 1 92.88 196 GLN A CA 1
ATOM 1540 C C . GLN A 1 196 ? -17.797 24.484 18.812 1 92.88 196 GLN A C 1
ATOM 1542 O O . GLN A 1 196 ? -19.031 24.5 18.859 1 92.88 196 GLN A O 1
ATOM 1547 N N . TRP A 1 197 ? -17.094 23.594 19.422 1 91.88 197 TRP A N 1
ATOM 1548 C CA . TRP A 1 197 ? -17.703 22.516 20.219 1 91.88 197 TRP A CA 1
ATOM 1549 C C . TRP A 1 197 ? -18.375 23.078 21.453 1 91.88 197 TRP A C 1
ATOM 1551 O O . TRP A 1 197 ? -19.531 22.719 21.766 1 91.88 197 TRP A O 1
ATOM 1561 N N . GLU A 1 198 ? -17.719 23.984 22.094 1 93.06 198 GLU A N 1
ATOM 1562 C CA . GLU A 1 198 ? -18.234 24.594 23.312 1 93.06 198 GLU A CA 1
ATOM 1563 C C . GLU A 1 198 ? -19.438 25.5 23.016 1 93.06 198 GLU A C 1
ATOM 1565 O O . GLU A 1 198 ? -20.391 25.562 23.797 1 93.06 198 GLU A O 1
ATOM 1570 N N . ALA A 1 199 ? -19.297 26.141 21.969 1 92.75 199 ALA A N 1
ATOM 1571 C CA . ALA A 1 199 ? -20.344 27.109 21.594 1 92.75 199 ALA A CA 1
ATOM 1572 C C . ALA A 1 199 ? -21.688 26.422 21.438 1 92.75 199 ALA A C 1
ATOM 1574 O O . ALA A 1 199 ? -22.688 26.844 22.016 1 92.75 199 ALA A O 1
ATOM 1575 N N . PHE A 1 200 ? -21.75 25.312 20.625 1 92.12 200 PHE A N 1
ATOM 1576 C CA . PHE A 1 200 ? -23.078 24.719 20.406 1 92.12 200 PHE A CA 1
ATOM 1577 C C . PHE 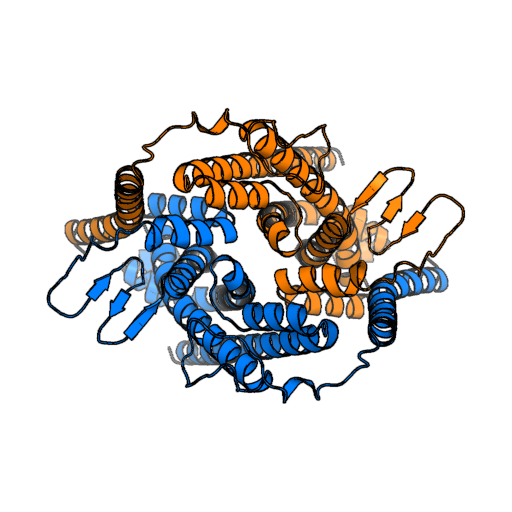A 1 200 ? -23.547 23.969 21.641 1 92.12 200 PHE A C 1
ATOM 1579 O O . PHE A 1 200 ? -24.75 23.875 21.891 1 92.12 200 PHE A O 1
ATOM 1586 N N . ARG A 1 201 ? -22.672 23.5 22.438 1 90.88 201 ARG A N 1
ATOM 1587 C CA . ARG A 1 201 ? -23.047 22.844 23.688 1 90.88 201 ARG A CA 1
ATOM 1588 C C . ARG A 1 201 ? -23.641 23.844 24.688 1 90.88 201 ARG A C 1
ATOM 1590 O O . ARG A 1 201 ? -24.578 23.516 25.406 1 90.88 201 ARG A O 1
ATOM 1597 N N . SER A 1 202 ? -23.062 25.031 24.703 1 94.38 202 SER A N 1
ATOM 1598 C CA . SER A 1 202 ? -23.562 26.078 25.578 1 94.38 202 SER A CA 1
ATOM 1599 C C . SER A 1 202 ? -24.969 26.516 25.172 1 94.38 202 SER A C 1
ATOM 1601 O O . SER A 1 202 ? -25.734 27.016 26 1 94.38 202 SER A O 1
ATOM 1603 N N . LEU A 1 203 ? -25.297 26.359 23.922 1 94.12 203 LEU A N 1
ATOM 1604 C CA . LEU A 1 203 ? -26.609 26.75 23.391 1 94.12 203 LEU A CA 1
ATOM 1605 C C . LEU A 1 203 ? -27.625 25.625 23.594 1 94.12 203 LEU A C 1
ATOM 1607 O O . LEU A 1 203 ? -28.781 25.766 23.203 1 94.12 203 LEU A O 1
ATOM 1611 N N . GLY A 1 204 ? -27.219 24.484 24.109 1 92.44 204 GLY A N 1
ATOM 1612 C CA . GLY A 1 204 ? -28.094 23.375 24.391 1 92.44 204 GLY A CA 1
ATOM 1613 C C . GLY A 1 204 ? -28.391 22.5 23.188 1 92.44 204 GLY A C 1
ATOM 1614 O O . GLY A 1 204 ? -29.344 21.734 23.172 1 92.44 204 GLY A O 1
ATOM 1615 N N . ILE A 1 205 ? -27.625 22.672 22.188 1 92.69 205 ILE A N 1
ATOM 1616 C CA . ILE A 1 205 ? -27.766 21.828 21 1 92.69 205 ILE A CA 1
ATOM 1617 C C . ILE A 1 205 ? -27.219 20.438 21.281 1 92.69 205 ILE A C 1
ATOM 1619 O O . ILE A 1 205 ? -26.172 20.281 21.891 1 92.69 205 ILE A O 1
ATOM 1623 N N . SER A 1 206 ? -27.969 19.438 20.828 1 91.19 206 SER A N 1
ATOM 1624 C CA . SER A 1 206 ? -27.578 18.047 21.078 1 91.19 206 SER A CA 1
ATOM 1625 C C . SER A 1 206 ? -26.281 17.703 20.328 1 91.19 206 SER A C 1
ATOM 1627 O O . SER A 1 206 ? -25.969 18.312 19.312 1 91.19 206 SER A O 1
ATOM 1629 N N . GLU A 1 207 ? -25.547 16.688 20.828 1 87.56 207 GLU A N 1
ATOM 1630 C CA . GLU A 1 207 ? -24.266 16.281 20.266 1 87.56 207 GLU A CA 1
ATOM 1631 C C . GLU A 1 207 ? -24.422 15.867 18.797 1 87.56 207 GLU A C 1
ATOM 1633 O O . GLU A 1 207 ? -23.594 16.234 17.953 1 87.56 207 GLU A O 1
ATOM 1638 N N . ARG A 1 208 ? -25.406 15.156 18.562 1 85.88 208 ARG A N 1
ATOM 1639 C CA . ARG A 1 208 ? -25.641 14.656 17.219 1 85.88 208 ARG A CA 1
ATOM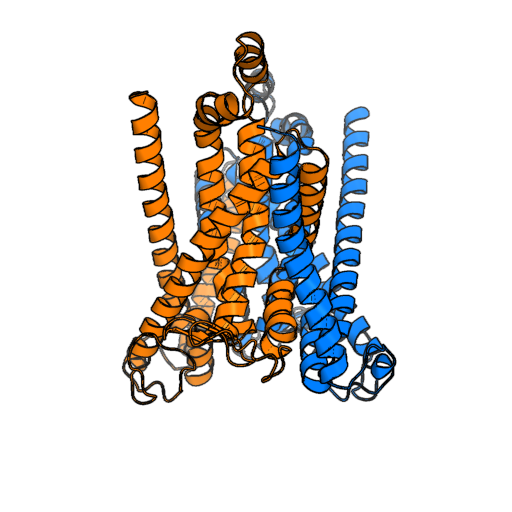 1640 C C . ARG A 1 208 ? -25.938 15.805 16.25 1 85.88 208 ARG A C 1
ATOM 1642 O O . ARG A 1 208 ? -25.375 15.875 15.164 1 85.88 208 ARG A O 1
ATOM 1649 N N . LYS A 1 209 ? -26.781 16.672 16.688 1 91 209 LYS A N 1
ATOM 1650 C CA . LYS A 1 209 ? -27.156 17.812 15.852 1 91 209 LYS A CA 1
ATOM 1651 C C . LYS A 1 209 ? -25.969 18.75 15.656 1 91 209 LYS A C 1
ATOM 1653 O O . LYS A 1 209 ? -25.75 19.266 14.555 1 91 209 LYS A O 1
ATOM 1658 N N . GLY A 1 210 ? -25.234 18.984 16.688 1 91.62 210 GLY A N 1
ATOM 1659 C CA . GLY A 1 210 ? -24.062 19.812 16.609 1 91.62 210 GLY A CA 1
ATOM 1660 C C . GLY A 1 210 ? -22.984 19.25 15.695 1 91.62 210 GLY A C 1
ATOM 1661 O O . GLY A 1 210 ? -22.391 19.984 14.898 1 91.62 210 GLY A O 1
ATOM 1662 N N . LEU A 1 211 ? -22.844 17.953 15.789 1 89.69 211 LEU A N 1
ATOM 1663 C CA . LEU A 1 211 ? -21.844 17.281 14.961 1 89.69 211 LEU A CA 1
ATOM 1664 C C . LEU A 1 211 ? -22.219 17.391 13.484 1 89.69 211 LEU A C 1
ATOM 1666 O O . LEU A 1 211 ? -21.375 17.734 12.648 1 89.69 211 LEU A O 1
ATOM 1670 N N . ILE A 1 212 ? -23.438 17.172 13.18 1 88.44 212 ILE A N 1
ATOM 1671 C CA . ILE A 1 212 ? -23.875 17.062 11.797 1 88.44 212 ILE A CA 1
ATOM 1672 C C . ILE A 1 212 ? -24.031 18.453 11.195 1 88.44 212 ILE A C 1
ATOM 1674 O O . ILE A 1 212 ? -23.641 18.703 10.055 1 88.44 212 ILE A O 1
ATOM 1678 N N . ARG A 1 213 ? -24.484 19.438 11.984 1 90.5 213 ARG A N 1
ATOM 1679 C CA . ARG A 1 213 ? -24.859 20.719 11.43 1 90.5 213 ARG A CA 1
ATOM 1680 C C . ARG A 1 213 ? -23.75 21.75 11.602 1 90.5 213 ARG A C 1
ATOM 1682 O O . ARG A 1 213 ? -23.656 22.719 10.836 1 90.5 213 ARG A O 1
ATOM 1689 N N . ILE A 1 214 ? -22.938 21.562 12.523 1 92.69 214 ILE A N 1
ATOM 1690 C CA . ILE A 1 214 ? -21.969 22.609 12.82 1 92.69 214 ILE A CA 1
ATOM 1691 C C . ILE A 1 214 ? -20.547 22.094 12.57 1 92.69 214 ILE A C 1
ATOM 1693 O O . ILE A 1 214 ? -19.797 22.672 11.789 1 92.69 214 ILE A O 1
ATOM 1697 N N . ILE A 1 215 ? -20.203 20.953 13.141 1 93.69 215 ILE A N 1
ATOM 1698 C CA . ILE A 1 215 ? -18.828 20.469 13.125 1 93.69 215 ILE A CA 1
ATOM 1699 C C . ILE A 1 215 ? -18.516 19.875 11.758 1 93.69 215 ILE A C 1
ATOM 1701 O O . ILE A 1 215 ? -17.5 20.219 11.133 1 93.69 215 ILE A O 1
ATOM 1705 N N . LEU A 1 216 ? -19.328 19.078 11.234 1 92.69 216 LEU A N 1
ATOM 1706 C CA . LEU A 1 216 ? -19.047 18.312 10.023 1 92.69 216 LEU A CA 1
ATOM 1707 C C . LEU A 1 216 ? -18.828 19.234 8.828 1 92.69 216 LEU A C 1
ATOM 1709 O O . LEU A 1 216 ? -17.875 19.078 8.078 1 92.69 216 LEU A O 1
ATOM 1713 N N . PRO A 1 217 ? -19.703 20.234 8.688 1 91.94 217 PRO A N 1
ATOM 1714 C CA . PRO A 1 217 ? -19.469 21.141 7.566 1 91.94 217 PRO A CA 1
ATOM 1715 C C . PRO A 1 217 ? -18.125 21.859 7.652 1 91.94 217 PRO A C 1
ATOM 1717 O O . PRO A 1 217 ? -17.5 22.141 6.621 1 91.94 217 PRO A O 1
ATOM 1720 N N . GLN A 1 218 ? -17.656 22.047 8.805 1 93.31 218 GLN A N 1
ATOM 1721 C CA . GLN A 1 218 ? -16.391 22.734 9.008 1 93.31 218 GLN A CA 1
ATOM 1722 C C . GLN A 1 218 ? -15.219 21.75 8.836 1 93.31 218 GLN A C 1
ATOM 1724 O O . GLN A 1 218 ? -14.094 22.172 8.547 1 93.31 218 GLN A O 1
ATOM 1729 N N . ALA A 1 219 ? -15.523 20.516 8.977 1 94.75 219 ALA A N 1
ATOM 1730 C CA . ALA A 1 219 ? -14.492 19.484 8.906 1 94.75 219 ALA A CA 1
ATOM 1731 C C . ALA A 1 219 ? -14.297 18.984 7.477 1 94.75 219 ALA A C 1
ATOM 1733 O O . ALA A 1 219 ? -13.258 18.422 7.145 1 94.75 219 ALA A O 1
ATOM 1734 N N . LEU A 1 220 ? -15.188 19.203 6.59 1 94 220 LEU A N 1
ATOM 1735 C CA . LEU A 1 220 ? -15.242 18.594 5.258 1 94 220 LEU A CA 1
ATOM 1736 C C . LEU A 1 220 ? -14.039 19.031 4.422 1 94 220 LEU A C 1
ATOM 1738 O O . LEU A 1 220 ? -13.438 18.219 3.727 1 94 220 LEU A O 1
ATOM 1742 N N . PRO A 1 221 ? -13.633 20.328 4.523 1 90.88 221 PRO A N 1
ATOM 1743 C CA . PRO A 1 221 ? -12.477 20.734 3.729 1 90.88 221 PRO A CA 1
ATOM 1744 C C . PRO A 1 221 ? -11.211 19.953 4.074 1 90.88 221 PRO A C 1
ATOM 1746 O O . PRO A 1 221 ? -10.375 19.719 3.201 1 90.88 221 PRO A O 1
ATOM 1749 N N . ALA A 1 222 ? -11.156 19.531 5.277 1 91.62 222 ALA A N 1
ATOM 1750 C CA . ALA A 1 222 ? -10 18.75 5.715 1 91.62 222 ALA A CA 1
ATOM 1751 C C . ALA A 1 222 ? -10.18 17.266 5.391 1 91.62 222 ALA A C 1
ATOM 1753 O O . ALA A 1 222 ? -9.203 16.547 5.168 1 91.62 222 ALA A O 1
ATOM 1754 N N . ILE A 1 223 ? -11.383 16.828 5.285 1 95.69 223 ILE A N 1
ATOM 1755 C CA . ILE A 1 223 ? -11.695 15.414 5.113 1 95.69 223 ILE A CA 1
ATOM 1756 C C . ILE A 1 223 ? -11.594 15.039 3.635 1 95.69 223 ILE A C 1
ATOM 1758 O O . ILE A 1 223 ? -11.086 13.969 3.295 1 95.69 223 ILE A O 1
ATOM 1762 N N . ILE A 1 224 ? -11.938 15.906 2.791 1 95.31 224 ILE A N 1
ATOM 1763 C CA . ILE A 1 224 ? -12.133 15.586 1.38 1 95.31 224 ILE A CA 1
ATOM 1764 C C . ILE A 1 224 ? -10.789 15.234 0.744 1 95.31 224 ILE A C 1
ATOM 1766 O O . ILE A 1 224 ? -10.656 14.211 0.07 1 95.31 224 ILE A O 1
ATOM 1770 N N . PRO A 1 225 ? -9.734 15.984 0.939 1 93.06 225 PRO A N 1
ATOM 1771 C CA . PRO A 1 225 ? -8.445 15.602 0.36 1 93.06 225 PRO A CA 1
ATOM 1772 C C . PRO A 1 225 ? -7.93 14.266 0.893 1 93.06 225 PRO A C 1
ATOM 1774 O O . PRO A 1 225 ? -7.359 13.477 0.138 1 93.06 225 PRO A O 1
ATOM 1777 N N . GLY A 1 226 ? -8.133 14.039 2.154 1 95.31 226 GLY A N 1
ATOM 1778 C CA . GLY A 1 226 ? -7.75 12.766 2.744 1 95.31 226 GLY A CA 1
ATOM 1779 C C . GLY A 1 226 ? -8.508 11.594 2.16 1 95.31 226 GLY A C 1
ATOM 1780 O O . GLY A 1 226 ? -7.914 10.539 1.895 1 95.31 226 GLY A O 1
ATOM 1781 N N . LEU A 1 227 ? -9.773 11.828 1.952 1 97.19 227 LEU A N 1
ATOM 1782 C CA . LEU A 1 227 ? -10.602 10.781 1.356 1 97.19 227 LEU A CA 1
ATOM 1783 C C . LEU A 1 227 ? -10.156 10.484 -0.071 1 97.19 227 LEU A C 1
ATOM 1785 O O . LEU A 1 227 ? -10.094 9.32 -0.476 1 97.19 227 LEU A O 1
ATOM 1789 N N . THR A 1 228 ? -9.883 11.531 -0.774 1 95.88 228 THR A N 1
ATOM 1790 C CA . THR A 1 228 ? -9.422 11.367 -2.148 1 95.88 228 THR A CA 1
ATOM 1791 C C . THR A 1 228 ? -8.148 10.531 -2.195 1 95.88 228 THR A C 1
ATOM 1793 O O . THR A 1 228 ? -8.031 9.625 -3.02 1 95.88 228 THR A O 1
ATOM 1796 N N . SER A 1 229 ? -7.258 10.797 -1.306 1 94.19 229 SER A N 1
ATOM 1797 C CA . SER A 1 229 ? -6.012 10.031 -1.236 1 94.19 229 SER A CA 1
ATOM 1798 C C . SER A 1 229 ? -6.281 8.562 -0.949 1 94.19 229 SER A C 1
ATOM 1800 O O . SER A 1 229 ? -5.68 7.68 -1.57 1 94.19 229 SER A O 1
ATOM 1802 N N . GLN A 1 230 ? -7.176 8.32 -0.069 1 97.25 230 GLN A N 1
ATOM 1803 C CA . GLN A 1 230 ? -7.488 6.938 0.281 1 97.25 230 GLN A CA 1
ATOM 1804 C C . GLN A 1 230 ? -8.18 6.223 -0.876 1 97.25 230 GLN A C 1
ATOM 1806 O O . GLN A 1 230 ? -7.973 5.023 -1.082 1 97.25 230 GLN A O 1
ATOM 1811 N N . TYR A 1 231 ? -9 6.961 -1.599 1 97.88 231 TYR A N 1
ATOM 1812 C CA . TYR A 1 231 ? -9.664 6.371 -2.76 1 97.88 231 TYR A CA 1
ATOM 1813 C C . TYR A 1 231 ? -8.648 6 -3.834 1 97.88 231 TYR A C 1
ATOM 1815 O O . TYR A 1 231 ? -8.734 4.926 -4.434 1 97.88 231 TYR A O 1
ATOM 1823 N N . LEU A 1 232 ? -7.73 6.844 -4.059 1 95.5 232 LEU A N 1
ATOM 1824 C CA . LEU A 1 232 ? -6.672 6.559 -5.02 1 95.5 232 LEU A CA 1
ATOM 1825 C C . LEU A 1 232 ? -5.832 5.367 -4.566 1 95.5 232 LEU A C 1
ATOM 1827 O O . LEU A 1 232 ? -5.465 4.516 -5.375 1 95.5 232 LEU A O 1
ATOM 1831 N N . ASN A 1 233 ? -5.559 5.32 -3.297 1 96.38 233 ASN A N 1
ATOM 1832 C CA . ASN A 1 233 ? -4.789 4.203 -2.754 1 96.38 233 ASN A CA 1
ATOM 1833 C C . ASN A 1 233 ? -5.527 2.879 -2.934 1 96.38 233 ASN A C 1
ATOM 1835 O O . ASN A 1 233 ? -4.91 1.855 -3.232 1 96.38 233 ASN A O 1
ATOM 1839 N N . LEU A 1 234 ? -6.77 2.918 -2.717 1 97.94 234 LEU A N 1
ATOM 1840 C CA . LEU A 1 234 ? -7.566 1.709 -2.896 1 97.94 234 LEU A CA 1
ATOM 1841 C C . LEU A 1 234 ? -7.469 1.203 -4.332 1 97.94 234 LEU A C 1
ATOM 1843 O O . LEU A 1 234 ? -7.324 0.001 -4.562 1 97.94 234 LEU A O 1
ATOM 1847 N N . ALA A 1 235 ? -7.547 2.096 -5.234 1 96.62 235 ALA A N 1
ATOM 1848 C CA . ALA A 1 235 ? -7.418 1.718 -6.637 1 96.62 235 ALA A CA 1
ATOM 1849 C C . ALA A 1 235 ? -6.059 1.088 -6.914 1 96.62 235 ALA A C 1
ATOM 1851 O O . ALA A 1 235 ? -5.969 0.05 -7.574 1 96.62 235 ALA A O 1
ATOM 1852 N N . LYS A 1 236 ? -5.059 1.676 -6.43 1 94.94 236 LYS A N 1
ATOM 1853 C CA . LYS A 1 236 ? -3.713 1.137 -6.605 1 94.94 236 LYS A CA 1
ATOM 1854 C C . LYS A 1 236 ? -3.572 -0.222 -5.922 1 94.94 236 LYS A C 1
ATOM 1856 O O . LYS A 1 236 ? -2.955 -1.137 -6.473 1 94.94 236 LYS A O 1
ATOM 1861 N N . ASN A 1 237 ? -4.184 -0.362 -4.785 1 96.56 237 ASN A N 1
ATOM 1862 C CA . ASN A 1 237 ? -4.113 -1.601 -4.02 1 96.56 237 ASN A CA 1
ATOM 1863 C C . ASN A 1 237 ? -4.922 -2.715 -4.676 1 96.56 237 ASN A C 1
ATOM 1865 O O . ASN A 1 237 ? -4.711 -3.895 -4.387 1 96.56 237 ASN A O 1
ATOM 1869 N N . SER A 1 238 ? -5.809 -2.344 -5.57 1 96.81 238 SER A N 1
ATOM 1870 C CA . SER A 1 238 ? -6.629 -3.35 -6.238 1 96.81 238 SER A CA 1
ATOM 1871 C C . SER A 1 238 ? -5.773 -4.277 -7.098 1 96.81 238 SER A C 1
ATOM 1873 O O . SER A 1 238 ? -6.191 -5.391 -7.422 1 96.81 238 SER A O 1
ATOM 1875 N N . THR A 1 239 ? -4.566 -3.908 -7.418 1 94.94 239 THR A N 1
ATOM 1876 C CA . THR A 1 239 ? -3.68 -4.742 -8.219 1 94.94 239 THR A CA 1
ATOM 1877 C C . THR A 1 239 ? -3.316 -6.023 -7.473 1 94.94 239 THR A C 1
ATOM 1879 O O . THR A 1 239 ? -2.875 -7 -8.078 1 94.94 239 THR A O 1
ATOM 1882 N N . LEU A 1 240 ? -3.541 -6.023 -6.188 1 94.94 240 LEU A N 1
ATOM 1883 C CA . LEU A 1 240 ? -3.215 -7.195 -5.383 1 94.94 240 LEU A CA 1
ATOM 1884 C C . LEU A 1 240 ? -4.215 -8.32 -5.625 1 94.94 240 LEU A C 1
ATOM 1886 O O . LEU A 1 240 ? -4.105 -9.391 -5.023 1 94.94 240 LEU A O 1
ATOM 1890 N N . ALA A 1 241 ? -5.121 -8.094 -6.527 1 94.06 241 ALA A N 1
ATOM 1891 C CA . ALA A 1 241 ? -6.117 -9.086 -6.93 1 94.06 241 ALA A CA 1
ATOM 1892 C C . ALA A 1 241 ? -5.449 -10.367 -7.41 1 94.06 241 ALA A C 1
ATOM 1894 O O . ALA A 1 241 ? -6.004 -11.461 -7.258 1 94.06 241 ALA A O 1
ATOM 1895 N N . ILE A 1 242 ? -4.316 -10.25 -7.934 1 91.06 242 ILE A N 1
ATOM 1896 C CA . ILE A 1 242 ? -3.602 -11.391 -8.484 1 91.06 242 ILE A CA 1
ATOM 1897 C C . ILE A 1 242 ? -3.322 -12.406 -7.387 1 91.06 242 ILE A C 1
ATOM 1899 O O . ILE A 1 242 ? -3.264 -13.617 -7.645 1 91.06 242 ILE A O 1
ATOM 1903 N N . ALA A 1 243 ? -3.203 -11.977 -6.203 1 87.88 243 ALA A N 1
ATOM 1904 C CA . ALA A 1 243 ? -2.873 -12.852 -5.082 1 87.88 243 ALA A CA 1
ATOM 1905 C C . ALA A 1 243 ? -4.023 -13.805 -4.77 1 87.88 243 ALA A C 1
ATOM 1907 O O . ALA A 1 243 ? -3.807 -14.898 -4.238 1 87.88 243 ALA A O 1
ATOM 1908 N N . VAL A 1 244 ? -5.23 -13.375 -5.086 1 89.25 244 VAL A N 1
ATOM 1909 C CA . VAL A 1 244 ? -6.391 -14.211 -4.785 1 89.25 244 VAL A CA 1
ATOM 1910 C C . VAL A 1 244 ? -6.949 -14.805 -6.074 1 89.25 244 VAL A C 1
ATOM 1912 O O . VAL A 1 244 ? -8.008 -15.438 -6.066 1 89.25 244 VAL A O 1
ATOM 1915 N N . GLY A 1 245 ? -6.348 -14.562 -7.188 1 89.25 245 GLY A N 1
ATOM 1916 C CA . GLY A 1 245 ? -6.734 -15.18 -8.445 1 89.25 245 GLY A CA 1
ATOM 1917 C C . GLY A 1 245 ? -7.828 -14.43 -9.172 1 89.25 245 GLY A C 1
ATOM 1918 O O . GLY A 1 245 ? -8.508 -14.984 -10.031 1 89.25 245 GLY A O 1
ATOM 1919 N N . TYR A 1 246 ? -8.078 -13.195 -8.773 1 93.88 246 TYR A N 1
ATOM 1920 C CA . TYR A 1 246 ? -9.062 -12.383 -9.469 1 93.88 246 TYR A CA 1
ATOM 1921 C C . TYR A 1 246 ? -8.492 -11.805 -10.758 1 93.88 246 TYR A C 1
ATOM 1923 O O . TYR A 1 246 ? -7.367 -11.289 -10.766 1 93.88 246 TYR A O 1
ATOM 1931 N N . SER A 1 247 ? -9.258 -11.859 -11.836 1 94.69 247 SER A N 1
ATOM 1932 C CA . SER A 1 247 ? -8.766 -11.484 -13.156 1 94.69 247 SER A CA 1
ATOM 1933 C C . SER A 1 247 ? -8.992 -10 -13.422 1 94.69 247 SER A C 1
ATOM 1935 O O . SER A 1 247 ? -9.742 -9.633 -14.328 1 94.69 247 SER A O 1
ATOM 1937 N N . ASP A 1 248 ? -8.289 -9.195 -12.688 1 96 248 ASP A N 1
ATOM 1938 C CA . ASP A 1 248 ? -8.328 -7.758 -12.969 1 96 248 ASP A CA 1
ATOM 1939 C C . ASP A 1 248 ? -7.328 -7.383 -14.055 1 96 248 ASP A C 1
ATOM 1941 O O . ASP A 1 248 ? -6.73 -8.258 -14.688 1 96 248 ASP A O 1
ATOM 1945 N N . ILE A 1 249 ? -7.195 -6.141 -14.336 1 95.81 249 ILE A N 1
ATOM 1946 C CA . ILE A 1 249 ? -6.359 -5.691 -15.445 1 95.81 249 ILE A CA 1
ATOM 1947 C C . ILE A 1 249 ? -4.906 -6.078 -15.195 1 95.81 249 ILE A C 1
ATOM 1949 O O . ILE A 1 249 ? -4.176 -6.434 -16.125 1 95.81 249 ILE A O 1
ATOM 1953 N N . TYR A 1 250 ? -4.473 -5.992 -13.992 1 94.69 250 TYR A N 1
ATOM 1954 C CA . TYR A 1 250 ? -3.092 -6.348 -13.68 1 94.69 250 TYR A CA 1
ATOM 1955 C C . TYR A 1 250 ? -2.857 -7.84 -13.875 1 94.69 250 TYR A C 1
ATOM 1957 O O . TYR A 1 250 ? -1.868 -8.242 -14.492 1 94.69 250 TYR A O 1
ATOM 1965 N N . ALA A 1 251 ? -3.727 -8.68 -13.367 1 94.31 251 ALA A N 1
ATOM 1966 C CA . ALA A 1 251 ? -3.584 -10.133 -13.461 1 94.31 251 ALA A CA 1
ATOM 1967 C C . ALA A 1 251 ? -3.561 -10.586 -14.922 1 94.31 251 ALA A C 1
ATOM 1969 O O . ALA A 1 251 ? -2.754 -11.438 -15.297 1 94.31 251 ALA A O 1
ATOM 1970 N N . ILE A 1 252 ? -4.434 -10.047 -15.672 1 95.56 252 ILE A N 1
ATOM 1971 C CA . ILE A 1 252 ? -4.508 -10.406 -17.078 1 95.56 252 ILE A CA 1
ATOM 1972 C C . ILE A 1 252 ? -3.236 -9.953 -17.797 1 95.56 252 ILE A C 1
ATOM 1974 O O . ILE A 1 252 ? -2.689 -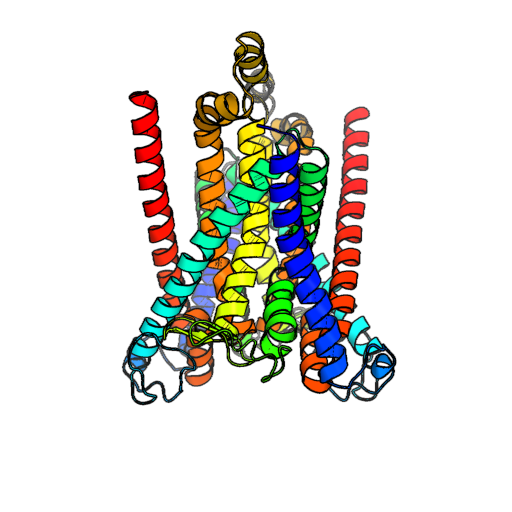10.68 -18.625 1 95.56 252 ILE A O 1
ATOM 1978 N N . ASN A 1 253 ? -2.811 -8.766 -17.484 1 93.94 253 ASN A N 1
ATOM 1979 C CA . ASN A 1 253 ? -1.564 -8.273 -18.062 1 93.94 253 ASN A CA 1
ATOM 1980 C C . ASN A 1 253 ? -0.382 -9.164 -17.703 1 93.94 253 ASN A C 1
ATOM 1982 O O . ASN A 1 253 ? 0.51 -9.391 -18.516 1 93.94 253 ASN A O 1
ATOM 1986 N N . ASP A 1 254 ? -0.365 -9.57 -16.469 1 91.88 254 ASP A N 1
ATOM 1987 C CA . ASP A 1 254 ? 0.687 -10.477 -16.016 1 91.88 254 ASP A CA 1
ATOM 1988 C C . ASP A 1 254 ? 0.682 -11.766 -16.828 1 91.88 254 ASP A C 1
ATOM 1990 O O . ASP A 1 254 ? 1.739 -12.266 -17.219 1 91.88 254 ASP A O 1
ATOM 1994 N N . THR A 1 255 ? -0.448 -12.336 -17.094 1 93.5 255 THR A N 1
ATOM 1995 C CA . THR A 1 255 ? -0.59 -13.539 -17.906 1 93.5 255 THR A CA 1
ATOM 1996 C C . THR A 1 255 ? -0.063 -13.305 -19.312 1 93.5 255 THR A C 1
ATOM 1998 O O . THR A 1 255 ? 0.657 -14.141 -19.859 1 93.5 255 THR A O 1
ATOM 2001 N N . ILE A 1 256 ? -0.38 -12.18 -19.875 1 94.5 256 ILE A N 1
ATOM 2002 C CA . ILE A 1 256 ? 0.016 -11.852 -21.234 1 94.5 256 ILE A CA 1
ATOM 2003 C C . ILE A 1 256 ? 1.535 -11.711 -21.312 1 94.5 256 ILE A C 1
ATOM 2005 O O . ILE A 1 256 ? 2.16 -12.172 -22.266 1 94.5 256 ILE A O 1
ATOM 2009 N N . ILE A 1 257 ? 2.152 -11.094 -20.359 1 89.06 257 ILE A N 1
ATOM 2010 C CA . ILE A 1 257 ? 3.604 -10.953 -20.328 1 89.06 257 ILE A CA 1
ATOM 2011 C C . ILE A 1 257 ? 4.262 -12.328 -20.328 1 89.06 257 ILE A C 1
ATOM 2013 O O . ILE A 1 257 ? 5.227 -12.562 -21.062 1 89.06 257 ILE A O 1
ATOM 2017 N N . ASN A 1 258 ? 3.689 -13.211 -19.562 1 87.62 258 ASN A N 1
ATOM 2018 C CA . ASN A 1 258 ? 4.266 -14.547 -19.438 1 87.62 258 ASN A CA 1
ATOM 2019 C C . ASN A 1 258 ? 4.098 -15.352 -20.734 1 87.62 258 ASN A C 1
ATOM 2021 O O . ASN A 1 258 ? 4.93 -16.203 -21.047 1 87.62 258 ASN A O 1
ATOM 2025 N N . GLN A 1 259 ? 3.109 -15 -21.484 1 90.06 259 GLN A N 1
ATOM 2026 C CA . GLN A 1 259 ? 2.834 -15.734 -22.703 1 90.06 259 GLN A CA 1
ATOM 2027 C C . GLN A 1 259 ? 3.6 -15.141 -23.891 1 90.06 259 GLN A C 1
ATOM 2029 O O . GLN A 1 259 ? 4.09 -15.867 -24.75 1 90.06 259 GLN A O 1
ATOM 2034 N N . THR A 1 260 ? 3.689 -13.836 -23.922 1 88.31 260 THR A N 1
ATOM 2035 C CA . THR A 1 260 ? 4.188 -13.172 -25.109 1 88.31 260 THR A CA 1
ATOM 2036 C C . THR A 1 260 ? 5.605 -12.656 -24.891 1 88.31 260 THR A C 1
ATOM 2038 O O . THR A 1 260 ? 6.332 -12.383 -25.859 1 88.31 260 THR A O 1
ATOM 2041 N N . GLY A 1 261 ? 5.906 -12.336 -23.641 1 83.62 261 GLY A N 1
ATOM 2042 C CA . GLY A 1 261 ? 7.203 -11.758 -23.328 1 83.62 261 GLY A CA 1
ATOM 2043 C C . GLY A 1 261 ? 7.266 -10.266 -23.609 1 83.62 261 GLY A C 1
ATOM 2044 O O . GLY A 1 261 ? 8.312 -9.641 -23.422 1 83.62 261 GLY A O 1
ATOM 2045 N N . ARG A 1 262 ? 6.164 -9.688 -24.016 1 86.25 262 ARG A N 1
ATOM 2046 C CA . ARG A 1 262 ? 6.121 -8.266 -24.344 1 86.25 262 ARG A CA 1
ATOM 2047 C C . ARG A 1 262 ? 5.895 -7.422 -23.094 1 86.25 262 ARG A C 1
ATOM 2049 O O . ARG A 1 262 ? 4.871 -6.746 -22.969 1 86.25 262 ARG A O 1
ATOM 2056 N N . ALA A 1 263 ? 6.875 -7.332 -22.281 1 84.12 263 ALA A N 1
ATOM 2057 C CA . ALA A 1 263 ? 6.777 -6.719 -20.953 1 84.12 263 ALA A CA 1
ATOM 2058 C C . ALA A 1 263 ? 6.668 -5.199 -21.062 1 84.12 263 ALA A C 1
ATOM 2060 O O . ALA A 1 263 ? 5.848 -4.582 -20.391 1 84.12 263 ALA A O 1
ATOM 2061 N N . ILE A 1 264 ? 7.336 -4.629 -21.922 1 82.75 264 ILE A N 1
ATOM 2062 C CA . ILE A 1 264 ? 7.379 -3.172 -22 1 82.75 264 ILE A CA 1
ATOM 2063 C C . ILE A 1 264 ? 6.027 -2.643 -22.469 1 82.75 264 ILE A C 1
ATOM 2065 O O . ILE A 1 264 ? 5.473 -1.723 -21.875 1 82.75 264 ILE A O 1
ATOM 2069 N N . GLU A 1 265 ? 5.555 -3.211 -23.531 1 86.94 265 GLU A N 1
ATOM 2070 C CA . GLU A 1 265 ? 4.262 -2.787 -24.062 1 86.94 265 GLU A CA 1
ATOM 2071 C C . GLU A 1 265 ? 3.15 -2.996 -23.031 1 86.94 265 GLU A C 1
ATOM 2073 O O . GLU A 1 265 ? 2.27 -2.146 -22.891 1 86.94 265 GLU A O 1
ATOM 2078 N N . CYS A 1 266 ? 3.215 -4.094 -22.328 1 90.19 266 CYS A N 1
ATOM 2079 C CA . CYS A 1 266 ? 2.211 -4.395 -21.312 1 90.19 266 CYS A CA 1
ATOM 2080 C C . CYS A 1 266 ? 2.285 -3.4 -20.172 1 90.19 266 CYS A C 1
ATOM 2082 O O . CYS A 1 266 ? 1.256 -2.994 -19.625 1 90.19 266 CYS A O 1
ATOM 2084 N N . PHE A 1 267 ? 3.484 -2.965 -19.859 1 86.44 267 PHE A N 1
ATOM 2085 C CA . PHE A 1 267 ? 3.656 -1.985 -18.797 1 86.44 267 PHE A CA 1
ATOM 2086 C C . PHE A 1 267 ? 3.055 -0.643 -19.188 1 86.44 267 PHE A C 1
ATOM 2088 O O . PHE A 1 267 ? 2.43 0.03 -18.375 1 86.44 267 PHE A O 1
ATOM 2095 N N . ILE A 1 268 ? 3.252 -0.3 -20.312 1 86.25 268 ILE A N 1
ATOM 2096 C CA . ILE A 1 268 ? 2.711 0.962 -20.812 1 86.25 268 ILE A CA 1
ATOM 2097 C C . ILE A 1 268 ? 1.186 0.927 -20.766 1 86.25 268 ILE A C 1
ATOM 2099 O O . ILE A 1 268 ? 0.551 1.892 -20.328 1 86.25 268 ILE A O 1
ATOM 2103 N N . ILE A 1 269 ? 0.63 -0.201 -21.156 1 90.44 269 ILE A N 1
ATOM 2104 C CA . ILE A 1 269 ? -0.82 -0.356 -21.141 1 90.44 269 ILE A CA 1
ATOM 2105 C C . ILE A 1 269 ? -1.336 -0.258 -19.703 1 90.44 269 ILE A C 1
ATOM 2107 O O . ILE A 1 269 ? -2.33 0.421 -19.453 1 90.44 269 ILE A O 1
ATOM 2111 N N . LEU A 1 270 ? -0.624 -0.853 -18.812 1 91.44 270 LEU A N 1
ATOM 2112 C CA . LEU A 1 270 ? -1.018 -0.817 -17.422 1 91.44 270 LEU A CA 1
ATOM 2113 C C . LEU A 1 270 ? -0.905 0.597 -16.859 1 91.44 270 LEU A C 1
ATOM 2115 O O . LEU A 1 270 ? -1.782 1.047 -16.109 1 91.44 270 LEU A O 1
ATOM 2119 N N . LEU A 1 271 ? 0.146 1.275 -17.219 1 86.56 271 LEU A N 1
ATOM 2120 C CA . LEU A 1 271 ? 0.356 2.645 -16.75 1 86.56 271 LEU A CA 1
ATOM 2121 C C . LEU A 1 271 ? -0.79 3.549 -17.203 1 86.56 271 LEU A C 1
ATOM 2123 O O . LEU A 1 271 ? -1.349 4.293 -16.391 1 86.56 271 LEU A O 1
ATOM 2127 N N . PHE A 1 272 ? -1.125 3.408 -18.359 1 87.81 272 PHE A N 1
ATOM 2128 C CA . PHE A 1 272 ? -2.189 4.242 -18.906 1 87.81 272 PHE A CA 1
ATOM 2129 C C . PHE A 1 272 ? -3.535 3.867 -18.297 1 87.81 272 PHE A C 1
ATOM 2131 O O . PHE A 1 272 ? -4.375 4.734 -18.047 1 87.81 272 PHE A O 1
ATOM 2138 N N . SER A 1 273 ? -3.744 2.602 -18.125 1 91.75 273 SER A N 1
ATOM 2139 C CA . SER A 1 273 ? -4.992 2.139 -17.531 1 91.75 273 SER A CA 1
ATOM 2140 C C . SER A 1 273 ? -5.176 2.703 -16.125 1 91.75 273 SER A C 1
ATOM 2142 O O . SER A 1 273 ? -6.262 3.178 -15.773 1 91.75 273 SER A O 1
ATOM 2144 N N . PHE A 1 274 ? -4.137 2.758 -15.406 1 89.31 274 PHE A N 1
ATOM 2145 C CA . PHE A 1 274 ? -4.262 3.24 -14.039 1 89.31 274 PHE A CA 1
ATOM 2146 C C . PHE A 1 274 ? -4.312 4.762 -14 1 89.31 274 PHE A C 1
ATOM 2148 O O . PHE A 1 274 ? -4.957 5.348 -13.125 1 89.31 274 PHE A O 1
ATOM 2155 N N . LEU A 1 275 ? -3.643 5.363 -14.922 1 85.31 275 LEU A N 1
ATOM 2156 C CA . LEU A 1 275 ? -3.789 6.812 -15.039 1 85.31 275 LEU A CA 1
ATOM 2157 C C . LEU A 1 275 ? -5.242 7.188 -15.32 1 85.31 275 LEU A C 1
ATOM 2159 O O . LEU A 1 275 ? -5.758 8.156 -14.75 1 85.31 275 LEU A O 1
ATOM 2163 N N . LEU A 1 276 ? -5.844 6.434 -16.156 1 90.31 276 LEU A N 1
ATOM 2164 C CA . LEU A 1 276 ? -7.25 6.668 -16.469 1 90.31 276 LEU A CA 1
ATOM 2165 C C . LEU A 1 276 ? -8.133 6.449 -15.25 1 90.31 276 LEU A C 1
ATOM 2167 O O . LEU A 1 276 ? -9.039 7.242 -14.984 1 90.31 276 LEU A O 1
ATOM 2171 N N . LEU A 1 277 ? -7.84 5.41 -14.547 1 91.19 277 LEU A N 1
ATOM 2172 C CA . LEU A 1 277 ? -8.609 5.121 -13.344 1 91.19 277 LEU A CA 1
ATOM 2173 C C . LEU A 1 277 ? -8.422 6.215 -12.297 1 91.19 277 LEU A C 1
ATOM 2175 O O . LEU A 1 277 ? -9.383 6.637 -11.656 1 91.19 277 LEU A O 1
ATOM 2179 N N . ASN A 1 278 ? -7.23 6.691 -12.164 1 89.69 278 ASN A N 1
ATOM 2180 C CA . ASN A 1 278 ? -6.945 7.766 -11.227 1 89.69 278 ASN A CA 1
ATOM 2181 C C . ASN A 1 278 ? -7.664 9.055 -11.609 1 89.69 278 ASN A C 1
ATOM 2183 O O . ASN A 1 278 ? -8.172 9.773 -10.75 1 89.69 278 ASN A O 1
ATOM 2187 N N . LEU A 1 279 ? -7.664 9.336 -12.859 1 89.44 279 LEU A N 1
ATOM 2188 C CA . LEU A 1 279 ? -8.352 10.523 -13.352 1 89.44 279 LEU A CA 1
ATOM 2189 C C . LEU A 1 279 ? -9.852 10.43 -13.094 1 89.44 279 LEU A C 1
ATOM 2191 O O . LEU A 1 279 ? -10.492 11.422 -12.75 1 89.44 279 LEU A O 1
ATOM 2195 N N . LEU A 1 280 ? -10.398 9.273 -13.219 1 93.44 280 LEU A N 1
ATOM 2196 C CA . LEU A 1 280 ? -11.82 9.062 -12.945 1 93.44 280 LEU A CA 1
ATOM 2197 C C . LEU A 1 280 ? -12.133 9.336 -11.484 1 93.44 280 LEU A C 1
ATOM 2199 O O . LEU A 1 280 ? -13.109 10.023 -11.172 1 93.44 280 LEU A O 1
ATOM 2203 N N . ILE A 1 281 ? -11.281 8.891 -10.656 1 94.12 281 ILE A N 1
ATOM 2204 C CA . ILE A 1 281 ? -11.5 9.039 -9.219 1 94.12 281 ILE A CA 1
ATOM 2205 C C . ILE A 1 281 ? -11.32 10.5 -8.82 1 94.12 281 ILE A C 1
ATOM 2207 O O . ILE A 1 281 ? -12.156 11.062 -8.109 1 94.12 281 ILE A O 1
ATOM 2211 N N . THR A 1 282 ? -10.289 11.117 -9.273 1 92.06 282 THR A N 1
ATOM 2212 C CA . THR A 1 282 ? -10.016 12.5 -8.906 1 92.06 282 THR A CA 1
ATOM 2213 C C . THR A 1 282 ? -11.102 13.43 -9.438 1 92.06 282 THR A C 1
ATOM 2215 O O . THR A 1 282 ? -11.516 14.367 -8.75 1 92.06 282 THR A O 1
ATOM 2218 N N . ASN A 1 283 ? -11.594 13.156 -10.633 1 93.69 283 ASN A N 1
ATOM 2219 C CA . ASN A 1 283 ? -12.672 13.953 -11.195 1 93.69 283 ASN A CA 1
ATOM 2220 C C . ASN A 1 283 ? -13.977 13.766 -10.422 1 93.69 283 ASN A C 1
ATOM 2222 O O . ASN A 1 283 ? -14.695 14.734 -10.156 1 93.69 283 ASN A O 1
ATOM 2226 N N . ALA A 1 284 ? -14.242 12.562 -10.086 1 95 284 ALA A N 1
ATOM 2227 C CA . ALA A 1 284 ? -15.438 12.297 -9.281 1 95 284 ALA A CA 1
ATOM 2228 C C . ALA A 1 284 ? -15.367 13.023 -7.941 1 95 284 ALA A C 1
ATOM 2230 O O . ALA A 1 284 ? -16.344 13.625 -7.504 1 95 284 ALA A O 1
ATOM 2231 N N . MET A 1 285 ? -14.25 13.055 -7.344 1 94.38 285 MET A N 1
ATOM 2232 C CA . MET A 1 285 ? -14.078 13.695 -6.043 1 94.38 285 MET A CA 1
ATOM 2233 C C . MET A 1 285 ? -14.141 15.211 -6.164 1 94.38 285 MET A C 1
ATOM 2235 O O . MET A 1 285 ? -14.609 15.898 -5.25 1 94.38 285 MET A O 1
ATOM 2239 N N . GLU A 1 286 ? -13.719 15.68 -7.285 1 92.69 286 GLU A N 1
ATOM 2240 C CA . GLU A 1 286 ? -13.828 17.109 -7.535 1 92.69 286 GLU A CA 1
ATOM 2241 C C . GLU A 1 286 ? -15.289 17.547 -7.664 1 92.69 286 GLU A C 1
ATOM 2243 O O . GLU A 1 286 ? -15.68 18.594 -7.141 1 92.69 286 GLU A O 1
ATOM 2248 N N . ILE A 1 287 ? -16.031 16.781 -8.312 1 93.94 287 ILE A N 1
ATOM 2249 C CA . ILE A 1 287 ? -17.453 17.062 -8.469 1 93.94 287 ILE A CA 1
ATOM 2250 C C . ILE A 1 287 ? -18.141 17.031 -7.102 1 93.94 287 ILE A C 1
ATOM 2252 O O . ILE A 1 287 ? -18.922 17.922 -6.77 1 93.94 287 ILE A O 1
ATOM 2256 N N . ILE A 1 288 ? -17.75 16.031 -6.34 1 92.31 288 ILE A N 1
ATOM 2257 C CA . ILE A 1 288 ? -18.312 15.906 -5.004 1 92.31 288 ILE A CA 1
ATOM 2258 C C . ILE A 1 288 ? -17.938 17.109 -4.156 1 92.31 288 ILE A C 1
ATOM 2260 O O . ILE A 1 288 ? -18.766 17.672 -3.436 1 92.31 288 ILE A O 1
ATOM 2264 N N . ASN A 1 289 ? -16.703 17.516 -4.25 1 91.12 289 ASN A N 1
ATOM 2265 C CA . ASN A 1 289 ? -16.219 18.688 -3.512 1 91.12 289 ASN A CA 1
ATOM 2266 C C . ASN A 1 289 ? -16.969 19.953 -3.896 1 91.12 289 ASN A C 1
ATOM 2268 O O . ASN A 1 289 ? -17.359 20.734 -3.027 1 91.12 289 ASN A O 1
ATOM 2272 N N . ARG A 1 290 ? -17.297 20.109 -5.102 1 90.88 290 ARG A N 1
ATOM 2273 C CA . ARG A 1 290 ? -18.016 21.281 -5.594 1 90.88 290 ARG A CA 1
ATOM 2274 C C . ARG A 1 290 ? -19.453 21.281 -5.094 1 90.88 290 ARG A C 1
ATOM 2276 O O . ARG A 1 290 ? -19.984 22.344 -4.734 1 90.88 290 ARG A O 1
ATOM 2283 N N . LEU A 1 291 ? -20.031 20.188 -5.062 1 88.94 291 LEU A N 1
ATOM 2284 C CA . LEU A 1 291 ? -21.406 20.062 -4.617 1 88.94 291 LEU A CA 1
ATOM 2285 C C . LEU A 1 291 ? -21.531 20.359 -3.127 1 88.94 291 LEU A C 1
ATOM 2287 O O . LEU A 1 291 ? -22.484 21.016 -2.691 1 88.94 291 LEU A O 1
ATOM 2291 N N . ILE A 1 292 ? -20.578 19.906 -2.439 1 85.06 292 ILE A N 1
ATOM 2292 C CA . ILE A 1 292 ? -20.578 20.125 -0.996 1 85.06 292 ILE A CA 1
ATOM 2293 C C . ILE A 1 292 ? -20.344 21.609 -0.694 1 85.06 292 ILE A C 1
ATOM 2295 O O . ILE A 1 292 ? -21 22.188 0.17 1 85.06 292 ILE A O 1
ATOM 2299 N N . LEU A 1 293 ? -19.406 22.234 -1.373 1 82.56 293 LEU A N 1
ATOM 2300 C CA . LEU A 1 293 ? -19.109 23.641 -1.165 1 82.56 293 LEU A CA 1
ATOM 2301 C C . LEU A 1 293 ? -20.297 24.516 -1.575 1 82.56 293 LEU A C 1
ATOM 2303 O O . LEU A 1 293 ? -20.578 25.531 -0.935 1 82.56 293 LEU A O 1
ATOM 2307 N N . LYS A 1 294 ? -20.922 24.125 -2.574 1 82.12 294 LYS A N 1
ATOM 2308 C CA . LYS A 1 294 ? -22.094 24.875 -3.014 1 82.12 294 LYS A CA 1
ATOM 2309 C C . LYS A 1 294 ? -23.219 24.797 -1.972 1 82.12 294 LYS A C 1
ATOM 2311 O O . LYS A 1 294 ? -23.906 25.781 -1.729 1 82.12 294 LYS A O 1
ATOM 2316 N N . SER A 1 295 ? -23.312 23.688 -1.436 1 76.31 295 SER A N 1
ATOM 2317 C CA . SER A 1 295 ? -24.359 23.5 -0.439 1 76.31 295 SER A CA 1
ATOM 2318 C C . SER A 1 295 ? -24.062 24.297 0.827 1 76.31 295 SER A C 1
ATOM 2320 O O . SER A 1 295 ? -24.984 24.766 1.499 1 76.31 295 SER A O 1
ATOM 2322 N N . GLN A 1 296 ? -22.797 24.5 1.153 1 73.25 296 GLN A N 1
ATOM 2323 C CA . GLN A 1 296 ? -22.406 25.266 2.334 1 73.25 296 GLN A CA 1
ATOM 2324 C C . GLN A 1 296 ? -22.609 26.766 2.109 1 73.25 296 GLN A C 1
ATOM 2326 O O . GLN A 1 296 ? -22.844 27.516 3.059 1 73.25 296 GLN A O 1
ATOM 2331 N N . ARG A 1 297 ? -22.453 27.156 0.886 1 62.84 297 ARG A N 1
ATOM 2332 C CA . ARG A 1 297 ? -22.672 28.562 0.576 1 62.84 297 ARG A CA 1
ATOM 2333 C C . ARG A 1 297 ? -24.141 28.938 0.718 1 62.84 297 ARG A C 1
ATOM 2335 O O . ARG A 1 297 ? -24.469 30.062 1.11 1 62.84 297 ARG A O 1
ATOM 2342 N N . TYR A 1 298 ? -25 27.984 0.495 1 56.5 298 TYR A N 1
ATOM 2343 C CA . TYR A 1 298 ? -26.422 28.297 0.55 1 56.5 298 TYR A CA 1
ATOM 2344 C C . TYR A 1 298 ? -27 28.016 1.938 1 56.5 298 TYR A C 1
ATOM 2346 O O . TYR A 1 298 ? -28.156 28.328 2.221 1 56.5 298 TYR A O 1
ATOM 2354 N N . SER A 1 299 ? -26.203 27.375 2.729 1 53.16 299 SER A N 1
ATOM 2355 C CA . SER A 1 299 ? -26.719 27.219 4.086 1 53.16 299 SER A CA 1
ATOM 2356 C C . SER A 1 299 ? -26.234 28.359 4.988 1 53.16 299 SER A C 1
ATOM 2358 O O . SER A 1 299 ? -25.125 28.859 4.82 1 53.16 299 SER A O 1
ATOM 2360 N N . MET B 1 1 ? -31.891 10.539 22.859 1 35.44 1 MET B N 1
ATOM 2361 C CA . MET B 1 1 ? -31.891 9.164 22.375 1 35.44 1 MET B CA 1
ATOM 2362 C C . MET B 1 1 ? -31.641 8.18 23.516 1 35.44 1 MET B C 1
ATOM 2364 O O . MET B 1 1 ? -30.641 8.297 24.219 1 35.44 1 MET B O 1
ATOM 2368 N N . LYS B 1 2 ? -32.625 7.359 23.906 1 44.44 2 LYS B N 1
ATOM 2369 C CA . LYS B 1 2 ? -32.688 6.598 25.141 1 44.44 2 LYS B CA 1
ATOM 2370 C C . LYS B 1 2 ? -31.531 5.598 25.234 1 44.44 2 LYS B C 1
ATOM 2372 O O . LYS B 1 2 ? -31 5.16 24.219 1 44.44 2 LYS B O 1
ATOM 2377 N N . LYS B 1 3 ? -31 5.152 26.359 1 49.44 3 LYS B N 1
ATOM 2378 C CA . LYS B 1 3 ? -29.953 4.238 26.797 1 49.44 3 LYS B CA 1
ATOM 2379 C C . LYS B 1 3 ? -30.016 2.924 26.016 1 49.44 3 LYS B C 1
ATOM 2381 O O . LYS B 1 3 ? -28.969 2.371 25.641 1 49.44 3 LYS B O 1
ATOM 2386 N N . ASN B 1 4 ? -31.141 2.471 25.703 1 46.22 4 ASN B N 1
ATOM 2387 C CA . ASN B 1 4 ? -31.344 1.151 25.125 1 46.22 4 ASN B CA 1
ATOM 2388 C C . ASN B 1 4 ? -31 1.135 23.641 1 46.22 4 ASN B C 1
ATOM 2390 O O . ASN B 1 4 ? -30.469 0.141 23.141 1 46.22 4 ASN B O 1
ATOM 2394 N N . GLN B 1 5 ? -31.344 2.176 22.859 1 46.19 5 GLN B N 1
ATOM 2395 C CA . GLN B 1 5 ? -31.016 2.195 21.438 1 46.19 5 GLN B CA 1
ATOM 2396 C C . GLN B 1 5 ? -29.516 2.295 21.219 1 46.19 5 GLN B C 1
ATOM 2398 O O . GLN B 1 5 ? -28.984 1.751 20.234 1 46.19 5 GLN B O 1
ATOM 2403 N N . LYS B 1 6 ? -28.891 2.953 22.156 1 45.62 6 LYS B N 1
ATOM 2404 C CA . LYS B 1 6 ? -27.422 2.99 22.109 1 45.62 6 LYS B CA 1
ATOM 2405 C C . LYS B 1 6 ? -26.828 1.598 22.297 1 45.62 6 LYS B C 1
ATOM 2407 O O . LYS B 1 6 ? -25.875 1.225 21.609 1 45.62 6 LYS B O 1
ATOM 2412 N N . LEU B 1 7 ? -27.516 0.788 23.141 1 46.03 7 LEU B N 1
ATOM 2413 C CA . LEU B 1 7 ? -27.047 -0.573 23.406 1 46.03 7 LEU B CA 1
ATOM 2414 C C . LEU B 1 7 ? -27.312 -1.475 22.203 1 46.03 7 LEU B C 1
ATOM 2416 O O . LEU B 1 7 ? -26.484 -2.324 21.859 1 46.03 7 LEU B O 1
ATOM 2420 N N . PHE B 1 8 ? -28.422 -1.33 21.547 1 45.38 8 PHE B N 1
ATOM 2421 C CA . PHE B 1 8 ? -28.734 -2.143 20.375 1 45.38 8 PHE B CA 1
ATOM 2422 C C . PHE B 1 8 ? -27.766 -1.843 19.234 1 45.38 8 PHE B C 1
ATOM 2424 O O . PHE B 1 8 ? -27.328 -2.756 18.531 1 45.38 8 PHE B O 1
ATOM 2431 N N . LEU B 1 9 ? -27.562 -0.622 19 1 43.69 9 LEU B N 1
ATOM 2432 C CA . LEU B 1 9 ? -26.625 -0.278 17.938 1 43.69 9 LEU B CA 1
ATOM 2433 C C . LEU B 1 9 ? -25.203 -0.656 18.328 1 43.69 9 LEU B C 1
ATOM 2435 O O . LEU B 1 9 ? -24.438 -1.122 17.5 1 43.69 9 LEU B O 1
ATOM 2439 N N . GLN B 1 10 ? -24.984 -0.513 19.625 1 41.81 10 GLN B N 1
ATOM 2440 C CA . GLN B 1 10 ? -23.719 -0.999 20.188 1 41.81 10 GLN B CA 1
ATOM 2441 C C . GLN B 1 10 ? -23.578 -2.506 19.984 1 41.81 10 GLN B C 1
ATOM 2443 O O . GLN B 1 10 ? -22.516 -2.988 19.609 1 41.81 10 GLN B O 1
ATOM 2448 N N . PHE B 1 11 ? -24.641 -3.252 20.344 1 45.75 11 PHE B N 1
ATOM 2449 C CA . PHE B 1 11 ? -24.719 -4.695 20.172 1 45.75 11 PHE B CA 1
ATOM 2450 C C . PHE B 1 11 ? -24.641 -5.062 18.688 1 45.75 11 PHE B C 1
ATOM 2452 O O . PHE B 1 11 ? -23.969 -6.027 18.312 1 45.75 11 PHE B O 1
ATOM 2459 N N . GLY B 1 12 ? -25.219 -4.293 17.859 1 43.78 12 GLY B N 1
ATOM 2460 C CA . GLY B 1 12 ? -25.172 -4.582 16.438 1 43.78 12 GLY B CA 1
ATOM 2461 C C . GLY B 1 12 ? -23.797 -4.395 15.836 1 43.78 12 GLY B C 1
ATOM 2462 O O . GLY B 1 12 ? -23.312 -5.25 15.086 1 43.78 12 GLY B O 1
ATOM 2463 N N . ILE B 1 13 ? -23.281 -3.336 16.188 1 44.75 13 ILE B N 1
ATOM 2464 C CA . ILE B 1 13 ? -21.953 -3.039 15.664 1 44.75 13 ILE B CA 1
ATOM 2465 C C . ILE B 1 13 ? -20.922 -3.984 16.281 1 44.75 13 ILE B C 1
ATOM 2467 O O . ILE B 1 13 ? -20.031 -4.484 15.594 1 44.75 13 ILE B O 1
ATOM 2471 N N . SER B 1 14 ? -21.078 -4.258 17.578 1 44.16 14 SER B N 1
ATOM 2472 C CA . SER B 1 14 ? -20.297 -5.305 18.219 1 44.16 14 SER B CA 1
ATOM 2473 C C . SER B 1 14 ? -20.578 -6.668 17.594 1 44.16 14 SER B C 1
ATOM 2475 O O . SER B 1 14 ? -19.656 -7.473 17.406 1 44.16 14 SER B O 1
ATOM 2477 N N . ILE B 1 15 ? -21.719 -6.965 17.266 1 46.41 15 ILE B N 1
ATOM 2478 C CA . ILE B 1 15 ? -22.125 -8.211 16.625 1 46.41 15 ILE B CA 1
ATOM 2479 C C . ILE B 1 15 ? -21.5 -8.297 15.234 1 46.41 15 ILE B C 1
ATOM 2481 O O . ILE B 1 15 ? -21.016 -9.359 14.828 1 46.41 15 ILE B O 1
ATOM 2485 N N . ILE B 1 16 ? -21.5 -7.172 14.531 1 46.06 16 ILE B N 1
ATOM 2486 C CA . ILE B 1 16 ? -20.938 -7.219 13.188 1 46.06 16 ILE B CA 1
ATOM 2487 C C . ILE B 1 16 ? -19.422 -7.359 13.273 1 46.06 16 ILE B C 1
ATOM 2489 O O . ILE B 1 16 ? -18.828 -8.18 12.562 1 46.06 16 ILE B O 1
ATOM 2493 N N . PHE B 1 17 ? -18.812 -6.516 14.109 1 45.09 17 PHE B N 1
ATOM 2494 C CA . PHE B 1 17 ? -17.375 -6.617 14.312 1 45.09 17 PHE B CA 1
ATOM 2495 C C . PHE B 1 17 ? -17.016 -7.973 14.906 1 45.09 17 PHE B C 1
ATOM 2497 O O . PHE B 1 17 ? -16.141 -8.672 14.383 1 45.09 17 PHE B O 1
ATOM 2504 N N . PHE B 1 18 ? -17.5 -8.234 16.125 1 47.03 18 PHE B N 1
ATOM 2505 C CA . PHE B 1 18 ? -17.281 -9.531 16.75 1 47.03 18 PHE B CA 1
ATOM 2506 C C . PHE B 1 18 ? -17.969 -10.641 15.969 1 47.03 18 PHE B C 1
ATOM 2508 O O . PHE B 1 18 ? -17.531 -11.781 15.977 1 47.03 18 PHE B O 1
ATOM 2515 N N . GLY B 1 19 ? -18.922 -10.289 15.375 1 45.44 19 GLY B N 1
ATOM 2516 C CA . GLY B 1 19 ? -19.578 -11.266 14.516 1 45.44 19 GLY B CA 1
ATOM 2517 C C . GLY B 1 19 ? -18.734 -11.664 13.32 1 45.44 19 GLY B C 1
ATOM 2518 O O . GLY B 1 19 ? -18.594 -12.852 13.023 1 45.44 19 GLY B O 1
ATOM 2519 N N . LEU B 1 20 ? -18.297 -10.625 12.641 1 47.5 20 LEU B N 1
ATOM 2520 C CA . LEU B 1 20 ? -17.391 -10.977 11.555 1 47.5 20 LEU B CA 1
ATOM 2521 C C . LEU B 1 20 ? -16.141 -11.672 12.086 1 47.5 20 LEU B C 1
ATOM 2523 O O . LEU B 1 20 ? -15.688 -12.664 11.508 1 47.5 20 LEU B O 1
ATOM 2527 N N . PHE B 1 21 ? -15.516 -11.055 13.164 1 49.44 21 PHE B N 1
ATOM 2528 C CA . PHE B 1 21 ? -14.445 -11.781 13.836 1 49.44 21 PHE B CA 1
ATOM 2529 C C . PHE B 1 21 ? -14.969 -13.094 14.414 1 49.44 21 PHE B C 1
ATOM 2531 O O . PHE B 1 21 ? -14.266 -14.109 14.391 1 49.44 21 PHE B O 1
ATOM 2538 N N . GLY B 1 22 ? -16.109 -12.969 15.031 1 45.78 22 GLY B N 1
ATOM 2539 C CA . GLY B 1 22 ? -16.766 -14.18 15.484 1 45.78 22 GLY B CA 1
ATOM 2540 C C . GLY B 1 22 ? -17.078 -15.156 14.367 1 45.78 22 GLY B C 1
ATOM 2541 O O . GLY B 1 22 ? -16.844 -16.359 14.492 1 45.78 22 GLY B O 1
ATOM 2542 N N . ILE B 1 23 ? -17.625 -14.648 13.375 1 49.5 23 ILE B N 1
ATOM 2543 C CA . ILE B 1 23 ? -17.828 -15.492 12.203 1 49.5 23 ILE B CA 1
ATOM 2544 C C . ILE B 1 23 ? -16.484 -16 11.695 1 49.5 23 ILE B C 1
ATOM 2546 O O . ILE B 1 23 ? -16.359 -17.172 11.32 1 49.5 23 ILE B O 1
ATOM 2550 N N . LEU B 1 24 ? -15.555 -15.102 11.727 1 50.94 24 LEU B N 1
ATOM 2551 C CA . LEU B 1 24 ? -14.211 -15.531 11.367 1 50.94 24 LEU B CA 1
ATOM 2552 C C . LEU B 1 24 ? -13.703 -16.594 12.328 1 50.94 24 LEU B C 1
ATOM 2554 O O . LEU B 1 24 ? -13.125 -17.594 11.906 1 50.94 24 LEU B O 1
ATOM 2558 N N . ILE B 1 25 ? -13.883 -16.219 13.617 1 51.97 25 ILE B N 1
ATOM 2559 C CA . ILE B 1 25 ? -13.5 -17.219 14.602 1 51.97 25 ILE B CA 1
ATOM 2560 C C . ILE B 1 25 ? -14.328 -18.5 14.398 1 51.97 25 ILE B C 1
ATOM 2562 O O . ILE B 1 25 ? -13.797 -19.609 14.477 1 51.97 25 ILE B O 1
ATOM 2566 N N . ASN B 1 26 ? -15.602 -18.297 14.258 1 48.69 26 ASN B N 1
ATOM 2567 C CA . ASN B 1 26 ? -16.438 -19.469 13.984 1 48.69 26 ASN B CA 1
ATOM 2568 C C . ASN B 1 26 ? -16.047 -20.156 12.688 1 48.69 26 ASN B C 1
ATOM 2570 O O . ASN B 1 26 ? -15.938 -21.391 12.641 1 48.69 26 ASN B O 1
ATOM 2574 N N . ASN B 1 27 ? -15.914 -19.406 11.711 1 53 27 ASN B N 1
ATOM 2575 C CA . ASN B 1 27 ? -15.445 -20 10.461 1 53 27 ASN B CA 1
ATOM 2576 C C . ASN B 1 27 ? -14.055 -20.609 10.617 1 53 27 ASN B C 1
ATOM 2578 O O . ASN B 1 27 ? -13.758 -21.656 10.047 1 53 27 ASN B O 1
ATOM 2582 N N . LEU B 1 28 ? -13.242 -19.844 11.359 1 54.91 28 LEU B N 1
ATOM 2583 C CA . LEU B 1 28 ? -11.945 -20.406 11.719 1 54.91 28 LEU B CA 1
ATOM 2584 C C . LEU B 1 28 ? -12.117 -21.75 12.422 1 54.91 28 LEU B C 1
ATOM 2586 O O . LEU B 1 28 ? -11.391 -22.703 12.125 1 54.91 28 LEU B O 1
ATOM 2590 N N . THR B 1 29 ? -12.984 -21.719 13.383 1 52.47 29 THR B N 1
ATOM 2591 C CA . THR B 1 29 ? -13.227 -22.953 14.133 1 52.47 29 THR B CA 1
ATOM 2592 C C . THR B 1 29 ? -13.789 -24.031 13.219 1 52.47 29 THR B C 1
ATOM 2594 O O . THR B 1 29 ? -13.367 -25.188 13.289 1 52.47 29 THR B O 1
ATOM 2597 N N . ILE B 1 30 ? -14.609 -23.672 12.438 1 53.19 30 ILE B N 1
ATOM 2598 C CA . ILE B 1 30 ? -15.234 -24.656 11.555 1 53.19 30 ILE B CA 1
ATOM 2599 C C . ILE B 1 30 ? -14.227 -25.125 10.508 1 53.19 30 ILE B C 1
ATOM 2601 O O . ILE B 1 30 ? -14.164 -26.312 10.18 1 53.19 30 ILE B O 1
ATOM 2605 N N . ASN B 1 31 ? -13.492 -24.188 9.992 1 55.03 31 ASN B N 1
ATOM 2606 C CA . ASN B 1 31 ? -12.445 -24.578 9.047 1 55.03 31 ASN B CA 1
ATOM 2607 C C . ASN B 1 31 ? -11.461 -25.547 9.68 1 55.03 31 ASN B C 1
ATOM 2609 O O . ASN B 1 31 ? -11.008 -26.5 9.031 1 55.03 31 ASN B O 1
ATOM 2613 N N . LEU B 1 32 ? -11.172 -25.188 10.906 1 55.09 32 LEU B N 1
ATOM 2614 C CA . LEU B 1 32 ? -10.258 -26.078 11.617 1 55.09 32 LEU B CA 1
ATOM 2615 C C . LEU B 1 32 ? -10.867 -27.469 11.773 1 55.09 32 LEU B C 1
ATOM 2617 O O . LEU B 1 32 ? -10.164 -28.469 11.648 1 55.09 32 LEU B O 1
ATOM 2621 N N . ILE B 1 33 ? -12.031 -27.422 12.008 1 51.5 33 ILE B N 1
ATOM 2622 C CA . ILE B 1 33 ? -12.688 -28.703 12.195 1 51.5 33 ILE B CA 1
ATOM 2623 C C . ILE B 1 33 ? -12.859 -29.406 10.844 1 51.5 33 ILE B C 1
ATOM 2625 O O . ILE B 1 33 ? -12.648 -30.609 10.734 1 51.5 33 ILE B O 1
ATOM 2629 N N . ARG B 1 34 ? -13.102 -28.609 9.93 1 50.81 34 ARG B N 1
ATOM 2630 C CA . ARG B 1 34 ? -13.484 -29.172 8.641 1 50.81 34 ARG B CA 1
ATOM 2631 C C . ARG B 1 34 ? -12.273 -29.719 7.895 1 50.81 34 ARG B C 1
ATOM 2633 O O . ARG B 1 34 ? -12.367 -30.734 7.203 1 50.81 34 ARG B O 1
ATOM 2640 N N . THR B 1 35 ? -11.203 -28.953 7.887 1 55.31 35 THR B N 1
ATOM 2641 C CA . THR B 1 35 ? -10.039 -29.484 7.188 1 55.31 35 THR B CA 1
ATOM 2642 C C . THR B 1 35 ? -9.508 -30.734 7.887 1 55.31 35 THR B C 1
ATOM 2644 O O . THR B 1 35 ? -8.75 -31.5 7.301 1 55.31 35 THR B O 1
ATOM 2647 N N . GLY B 1 36 ? -10.25 -30.953 8.984 1 59.19 36 GLY B N 1
ATOM 2648 C CA . GLY B 1 36 ? -9.836 -32.094 9.773 1 59.19 36 GLY B CA 1
ATOM 2649 C C . GLY B 1 36 ? -8.422 -31.984 10.312 1 59.19 36 GLY B C 1
ATOM 2650 O O . GLY B 1 36 ? -7.875 -32.938 10.844 1 59.19 36 GLY B O 1
ATOM 2651 N N . LEU B 1 37 ? -7.789 -30.953 9.969 1 63.12 37 LEU B N 1
ATOM 2652 C CA . LEU B 1 37 ? -6.371 -30.891 10.297 1 63.12 37 LEU B CA 1
ATOM 2653 C C . LEU B 1 37 ? -6.176 -30.516 11.766 1 63.12 37 LEU B C 1
ATOM 2655 O O . LEU B 1 37 ? -5.137 -30.812 12.359 1 63.12 37 LEU B O 1
ATOM 2659 N N . GLY B 1 38 ? -7.297 -30.141 12.445 1 70.94 38 GLY B N 1
ATOM 2660 C CA . GLY B 1 38 ? -7.148 -29.688 13.82 1 70.94 38 GLY B CA 1
ATOM 2661 C C . GLY B 1 38 ? -6.223 -28.5 13.961 1 70.94 38 GLY B C 1
ATOM 2662 O O . GLY B 1 38 ? -5.527 -28.141 13.016 1 70.94 38 GLY B O 1
ATOM 2663 N N . PHE B 1 39 ? -6.285 -27.891 15.078 1 79.12 39 PHE B N 1
ATOM 2664 C CA . PHE B 1 39 ? -5.43 -26.766 15.414 1 79.12 39 PHE B CA 1
ATOM 2665 C C . PHE B 1 39 ? -4.188 -27.219 16.172 1 79.12 39 PHE B C 1
ATOM 2667 O O . PHE B 1 39 ? -4.277 -27.656 17.312 1 79.12 39 PHE B O 1
ATOM 2674 N N . ASN B 1 40 ? -3.061 -27.312 15.438 1 83.69 40 ASN B N 1
ATOM 2675 C CA . ASN B 1 40 ? -1.788 -27.688 16.047 1 83.69 40 ASN B CA 1
ATOM 2676 C C . ASN B 1 40 ? -0.605 -27.109 15.281 1 83.69 40 ASN B C 1
ATOM 2678 O O . ASN B 1 40 ? -0.759 -26.672 14.141 1 83.69 40 ASN B O 1
ATOM 2682 N N . PHE B 1 41 ? 0.499 -27.094 15.938 1 89.88 41 PHE B N 1
ATOM 2683 C CA . PHE B 1 41 ? 1.698 -26.547 15.305 1 89.88 41 PHE B CA 1
ATOM 2684 C C . PHE B 1 41 ? 2.758 -27.641 15.141 1 89.88 41 PHE B C 1
ATOM 2686 O O . PHE B 1 41 ? 3.93 -27.328 14.898 1 89.88 41 PHE B O 1
ATOM 2693 N N . SER B 1 42 ? 2.402 -28.891 15.156 1 90.12 42 SER B N 1
ATOM 2694 C CA . SER B 1 42 ? 3.359 -30 15.07 1 90.12 42 SER B CA 1
ATOM 2695 C C . SER B 1 42 ? 3.941 -30.125 13.672 1 90.12 42 SER B C 1
ATOM 2697 O O . SER B 1 42 ? 5.047 -30.641 13.492 1 90.12 42 SER B O 1
ATOM 2699 N N . TRP B 1 43 ? 3.141 -29.656 12.703 1 91.69 43 TRP B N 1
ATOM 2700 C CA . TRP B 1 43 ? 3.564 -29.734 11.305 1 91.69 43 TRP B CA 1
ATOM 2701 C C . TRP B 1 43 ? 4.816 -28.906 11.07 1 91.69 43 TRP B C 1
ATOM 2703 O O . TRP B 1 43 ? 5.531 -29.109 10.086 1 91.69 43 TRP B O 1
ATOM 2713 N N . LEU B 1 44 ? 5.16 -28.031 11.969 1 93.88 44 LEU B N 1
ATOM 2714 C CA . LEU B 1 44 ? 6.312 -27.156 11.836 1 93.88 44 LEU B CA 1
ATOM 2715 C C . LEU B 1 44 ? 7.613 -27.938 11.844 1 93.88 44 LEU B C 1
ATOM 2717 O O . LEU B 1 44 ? 8.625 -27.484 11.305 1 93.88 44 LEU B O 1
ATOM 2721 N N . PHE B 1 45 ? 7.527 -29.109 12.398 1 94.38 45 PHE B N 1
ATOM 2722 C CA . PHE B 1 45 ? 8.758 -29.891 12.578 1 94.38 45 PHE B CA 1
ATOM 2723 C C . PHE B 1 45 ? 8.898 -30.938 11.484 1 94.38 45 PHE B C 1
ATOM 2725 O O . PHE B 1 45 ? 9.914 -31.625 11.414 1 94.38 45 PHE B O 1
ATOM 2732 N N . LYS B 1 46 ? 8.023 -30.984 10.555 1 94.56 46 LYS B N 1
ATOM 2733 C CA . LYS B 1 46 ? 8.102 -31.859 9.391 1 94.56 46 LYS B CA 1
ATOM 2734 C C . LYS B 1 46 ? 8.977 -31.25 8.297 1 94.56 46 LYS B C 1
ATOM 2736 O O . LYS B 1 46 ? 9.164 -30.031 8.25 1 94.56 46 LYS B O 1
ATOM 2741 N N . PRO B 1 47 ? 9.484 -32.094 7.473 1 94.75 47 PRO B N 1
ATOM 2742 C CA . PRO B 1 47 ? 10.32 -31.594 6.383 1 94.75 47 PRO B CA 1
ATOM 2743 C C . PRO B 1 47 ? 9.531 -30.734 5.398 1 94.75 47 PRO B C 1
ATOM 2745 O O . PRO B 1 47 ? 8.391 -31.062 5.059 1 94.75 47 PRO B O 1
ATOM 2748 N N . ALA B 1 48 ? 10.102 -29.625 4.922 1 93.75 48 ALA B N 1
ATOM 2749 C CA . ALA B 1 48 ? 9.445 -28.656 4.043 1 93.75 48 ALA B CA 1
ATOM 2750 C C . ALA B 1 48 ? 9.32 -29.203 2.625 1 93.75 48 ALA B C 1
ATOM 2752 O O . ALA B 1 48 ? 8.328 -28.953 1.939 1 93.75 48 ALA B O 1
ATOM 2753 N N . SER B 1 49 ? 10.375 -29.906 2.109 1 92.81 49 SER B N 1
ATOM 2754 C CA . SER B 1 49 ? 10.344 -30.609 0.832 1 92.81 49 SER B CA 1
ATOM 2755 C C . SER B 1 49 ? 10.305 -29.625 -0.337 1 92.81 49 SER B C 1
ATOM 2757 O O . SER B 1 49 ? 9.656 -29.891 -1.354 1 92.81 49 SER B O 1
ATOM 2759 N N . PHE B 1 50 ? 10.742 -28.391 -0.124 1 92.38 50 PHE B N 1
ATOM 2760 C CA . PHE B 1 50 ? 10.891 -27.453 -1.226 1 92.38 50 PHE B CA 1
ATOM 2761 C C . PHE B 1 50 ? 12.211 -26.688 -1.108 1 92.38 50 PHE B C 1
ATOM 2763 O O . PHE B 1 50 ? 12.797 -26.625 -0.026 1 92.38 50 PHE B O 1
ATOM 2770 N N . ALA B 1 51 ? 12.617 -26.188 -2.252 1 90.38 51 ALA B N 1
ATOM 2771 C CA . ALA B 1 51 ? 13.883 -25.453 -2.303 1 90.38 51 ALA B CA 1
ATOM 2772 C C . ALA B 1 51 ? 13.648 -23.938 -2.201 1 90.38 51 ALA B C 1
ATOM 2774 O O . ALA B 1 51 ? 12.547 -23.469 -2.479 1 90.38 51 ALA B O 1
ATOM 2775 N N . LEU B 1 52 ? 14.633 -23.281 -1.709 1 89.44 52 LEU B N 1
ATOM 2776 C CA . LEU B 1 52 ? 14.633 -21.812 -1.66 1 89.44 52 LEU B CA 1
ATOM 2777 C C . LEU B 1 52 ? 15.695 -21.234 -2.588 1 89.44 52 LEU B C 1
ATOM 2779 O O . LEU B 1 52 ? 16.844 -21.688 -2.568 1 89.44 52 LEU B O 1
ATOM 2783 N N . ALA B 1 53 ? 15.266 -20.266 -3.375 1 81.31 53 ALA B N 1
ATOM 2784 C CA . ALA B 1 53 ? 16.172 -19.656 -4.348 1 81.31 53 ALA B CA 1
ATOM 2785 C C . ALA B 1 53 ? 17.297 -18.891 -3.65 1 81.31 53 ALA B C 1
ATOM 2787 O O . ALA B 1 53 ? 18.422 -18.859 -4.133 1 81.31 53 ALA B O 1
ATOM 2788 N N . GLU B 1 54 ? 16.969 -18.234 -2.568 1 84.06 54 GLU B N 1
ATOM 2789 C CA . GLU B 1 54 ? 17.922 -17.438 -1.8 1 84.06 54 GLU B CA 1
ATOM 2790 C C . GLU B 1 54 ? 17.781 -17.719 -0.304 1 84.06 54 GLU B C 1
ATOM 2792 O O . GLU B 1 54 ? 16.672 -17.734 0.23 1 84.06 54 GLU B O 1
ATOM 2797 N N . HIS B 1 55 ? 18.938 -18.016 0.307 1 87.81 55 HIS B N 1
ATOM 2798 C CA . HIS B 1 55 ? 18.953 -18.234 1.748 1 87.81 55 HIS B CA 1
ATOM 2799 C C . HIS B 1 55 ? 20.281 -17.781 2.355 1 87.81 55 HIS B C 1
ATOM 2801 O O . HIS B 1 55 ? 21.344 -18.188 1.907 1 87.81 55 HIS B O 1
ATOM 2807 N N . PRO B 1 56 ? 20.188 -16.938 3.301 1 88.06 56 PRO B N 1
ATOM 2808 C CA . PRO B 1 56 ? 21.391 -16.391 3.938 1 88.06 56 PRO B CA 1
ATOM 2809 C C . PRO B 1 56 ? 22.125 -17.438 4.781 1 88.06 56 PRO B C 1
ATOM 2811 O O . PRO B 1 56 ? 23.312 -17.281 5.055 1 88.06 56 PRO B O 1
ATOM 2814 N N . LEU B 1 57 ? 21.406 -18.469 5.219 1 92.12 57 LEU B N 1
ATOM 2815 C CA . LEU B 1 57 ? 21.969 -19.578 5.961 1 92.12 57 LEU B CA 1
ATOM 2816 C C . LEU B 1 57 ? 21.75 -20.891 5.219 1 92.12 57 LEU B C 1
ATOM 2818 O O . LEU B 1 57 ? 20.906 -20.984 4.332 1 92.12 57 LEU B O 1
ATOM 2822 N N . PRO B 1 58 ? 22.547 -21.875 5.527 1 92.94 58 PRO B N 1
ATOM 2823 C CA . PRO B 1 58 ? 22.375 -23.156 4.828 1 92.94 58 PRO B CA 1
ATOM 2824 C C . PRO B 1 58 ? 20.969 -23.719 4.988 1 92.94 58 PRO B C 1
ATOM 2826 O O . PRO B 1 58 ? 20.406 -23.688 6.086 1 92.94 58 PRO B O 1
ATOM 2829 N N . TYR B 1 59 ? 20.422 -24.109 3.844 1 93.62 59 TYR B N 1
ATOM 2830 C CA . TYR B 1 59 ? 19.078 -24.641 3.791 1 93.62 59 TYR B CA 1
ATOM 2831 C C . TYR B 1 59 ? 18.969 -25.781 2.77 1 93.62 59 TYR B C 1
ATOM 2833 O O . TYR B 1 59 ? 19.516 -25.672 1.663 1 93.62 59 TYR B O 1
ATOM 2841 N N . THR B 1 60 ? 18.359 -26.891 3.184 1 93.5 60 THR B N 1
ATOM 2842 C CA . THR B 1 60 ? 18.031 -28 2.289 1 93.5 60 THR B CA 1
ATOM 2843 C C . THR B 1 60 ? 16.547 -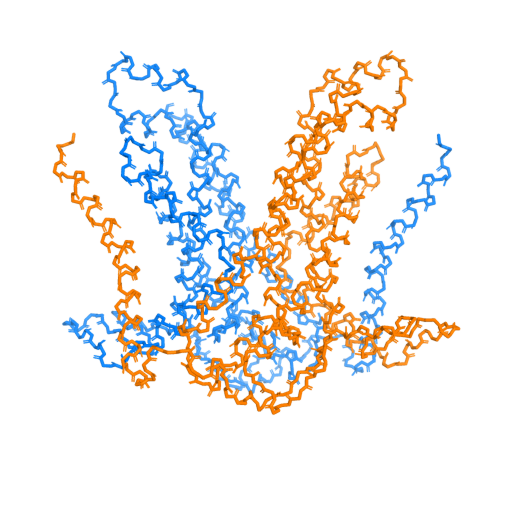28.359 2.396 1 93.5 60 THR B C 1
ATOM 2845 O O . THR B 1 60 ? 15.883 -27.984 3.357 1 93.5 60 THR B O 1
ATOM 2848 N N . SER B 1 61 ? 16.031 -29.047 1.397 1 93.19 61 SER B N 1
ATOM 2849 C CA . SER B 1 61 ? 14.609 -29.391 1.346 1 93.19 61 SER B CA 1
ATOM 2850 C C . SER B 1 61 ? 14.234 -30.344 2.479 1 93.19 61 SER B C 1
ATOM 2852 O O . SER B 1 61 ? 13.055 -30.5 2.805 1 93.19 61 SER B O 1
ATOM 2854 N N . SER B 1 62 ? 15.219 -30.938 3.096 1 94.69 62 SER B N 1
ATOM 2855 C CA . SER B 1 62 ? 14.961 -31.875 4.184 1 94.69 62 SER B CA 1
ATOM 2856 C C . SER B 1 62 ? 14.781 -31.141 5.512 1 94.69 62 SER B C 1
ATOM 2858 O O . SER B 1 62 ? 14.328 -31.734 6.492 1 94.69 62 SER B O 1
ATOM 2860 N N . ASP B 1 63 ? 15.102 -29.875 5.477 1 96.25 63 ASP B N 1
ATOM 2861 C CA . ASP B 1 63 ? 14.938 -29.094 6.699 1 96.25 63 ASP B CA 1
ATOM 2862 C C . ASP B 1 63 ? 13.453 -28.859 7.012 1 96.25 63 ASP B C 1
ATOM 2864 O O . ASP B 1 63 ? 12.594 -29.078 6.156 1 96.25 63 ASP B O 1
ATOM 2868 N N . SER B 1 64 ? 13.219 -28.422 8.195 1 96.69 64 SER B N 1
ATOM 2869 C CA . SER B 1 64 ? 11.844 -28.312 8.68 1 96.69 64 SER B CA 1
ATOM 2870 C C . SER B 1 64 ? 11.172 -27.047 8.148 1 96.69 64 SER B C 1
ATOM 2872 O O . SER B 1 64 ? 11.844 -26.125 7.684 1 96.69 64 SER B O 1
ATOM 2874 N N . TYR B 1 65 ? 9.828 -27.031 8.281 1 96.94 65 TYR B N 1
ATOM 2875 C CA . TYR B 1 65 ? 9.062 -25.844 7.938 1 96.94 65 TYR B CA 1
ATOM 2876 C C . TYR B 1 65 ? 9.461 -24.656 8.82 1 96.94 65 TYR B C 1
ATOM 2878 O O . TYR B 1 65 ? 9.508 -23.516 8.359 1 96.94 65 TYR B O 1
ATOM 2886 N N . ALA B 1 66 ? 9.781 -24.969 10.031 1 96.12 66 ALA B N 1
ATOM 2887 C CA . ALA B 1 66 ? 10.172 -23.922 10.977 1 96.12 66 ALA B CA 1
ATOM 2888 C C . ALA B 1 66 ? 11.461 -23.234 10.539 1 96.12 66 ALA B C 1
ATOM 2890 O O . ALA B 1 66 ? 11.586 -22.016 10.617 1 96.12 66 ALA B O 1
ATOM 2891 N N . TRP B 1 67 ? 12.344 -24.047 10.109 1 96.5 67 TRP B N 1
ATOM 2892 C CA . TRP B 1 67 ? 13.617 -23.5 9.641 1 96.5 67 TRP B CA 1
ATOM 2893 C C . TRP B 1 67 ? 13.422 -22.688 8.359 1 96.5 67 TRP B C 1
ATOM 2895 O O . TRP B 1 67 ? 14.023 -21.625 8.203 1 96.5 67 TRP B O 1
ATOM 2905 N N . ALA B 1 68 ? 12.586 -23.188 7.516 1 96.38 68 ALA B N 1
ATOM 2906 C CA . ALA B 1 68 ? 12.281 -22.469 6.285 1 96.38 68 ALA B CA 1
ATOM 2907 C C . ALA B 1 68 ? 11.672 -21.094 6.59 1 96.38 68 ALA B C 1
ATOM 2909 O O . ALA B 1 68 ? 12.039 -20.094 5.969 1 96.38 68 ALA B O 1
ATOM 2910 N N . LEU B 1 69 ? 10.828 -21.094 7.574 1 96.75 69 LEU B N 1
ATOM 2911 C CA . LEU B 1 69 ? 10.172 -19.859 7.973 1 96.75 69 LEU B CA 1
ATOM 2912 C C . LEU B 1 69 ? 11.18 -18.875 8.578 1 96.75 69 LEU B C 1
ATOM 2914 O O . LEU B 1 69 ? 11.109 -17.672 8.32 1 96.75 69 LEU B O 1
ATOM 2918 N N . PHE B 1 70 ? 12.055 -19.391 9.289 1 96.12 70 PHE B N 1
ATOM 2919 C CA . PHE B 1 70 ? 13.086 -18.547 9.883 1 96.12 70 PHE B CA 1
ATOM 2920 C C . PHE B 1 70 ? 13.977 -17.938 8.812 1 96.12 70 PHE B C 1
ATOM 2922 O O . PHE B 1 70 ? 14.328 -16.766 8.883 1 96.12 70 PHE B O 1
ATOM 2929 N N . ILE B 1 71 ? 14.32 -18.734 7.844 1 95.94 71 ILE B N 1
ATOM 2930 C CA . ILE B 1 71 ? 15.117 -18.234 6.723 1 95.94 71 ILE B CA 1
ATOM 2931 C C . ILE B 1 71 ? 14.336 -17.156 5.977 1 95.94 71 ILE B C 1
ATOM 2933 O O . ILE B 1 71 ? 14.906 -16.141 5.582 1 95.94 71 ILE B O 1
ATOM 2937 N N . GLY B 1 72 ? 13.031 -17.375 5.77 1 95.81 72 GLY B N 1
ATOM 2938 C CA . GLY B 1 72 ? 12.188 -16.375 5.16 1 95.81 72 GLY B CA 1
ATOM 2939 C C . GLY B 1 72 ? 12.156 -15.07 5.938 1 95.81 72 GLY B C 1
ATOM 2940 O O . GLY B 1 72 ? 12.164 -13.984 5.344 1 95.81 72 GLY B O 1
ATOM 2941 N N . TRP B 1 73 ? 12.117 -15.203 7.234 1 95.88 73 TRP B N 1
ATOM 2942 C CA . TRP B 1 73 ? 12.125 -14.039 8.109 1 95.88 73 TRP B CA 1
ATOM 2943 C C . TRP B 1 73 ? 13.43 -13.258 7.965 1 95.88 73 TRP B C 1
ATOM 2945 O O . TRP B 1 73 ? 13.422 -12.023 7.922 1 95.88 73 TRP B O 1
ATOM 2955 N N . LEU B 1 74 ? 14.508 -13.922 7.863 1 95.62 74 LEU B N 1
ATOM 2956 C CA . LEU B 1 74 ? 15.805 -13.289 7.668 1 95.62 74 LEU B CA 1
ATOM 2957 C C . LEU B 1 74 ? 15.875 -12.602 6.312 1 95.62 74 LEU B C 1
ATOM 2959 O O . LEU B 1 74 ? 16.438 -11.508 6.191 1 95.62 74 LEU B O 1
ATOM 2963 N N . ASN B 1 75 ? 15.359 -13.242 5.324 1 95.56 75 ASN B N 1
ATOM 2964 C CA . ASN B 1 75 ? 15.312 -12.633 4 1 95.56 75 ASN B CA 1
ATOM 2965 C C . ASN B 1 75 ? 14.484 -11.344 4.012 1 95.56 75 ASN B C 1
ATOM 2967 O O . ASN B 1 75 ? 14.844 -10.367 3.357 1 95.56 75 ASN B O 1
ATOM 2971 N N . SER B 1 76 ? 13.375 -11.391 4.77 1 96.62 76 SER B N 1
ATOM 2972 C CA . SER B 1 76 ? 12.555 -10.195 4.91 1 96.62 76 SER B CA 1
ATOM 2973 C C . SER B 1 76 ? 13.344 -9.07 5.578 1 96.62 76 SER B C 1
ATOM 2975 O O . SER B 1 76 ? 13.32 -7.926 5.109 1 96.62 76 SER B O 1
ATOM 2977 N N . LEU B 1 77 ? 14.008 -9.383 6.605 1 96.06 77 LEU B N 1
ATOM 29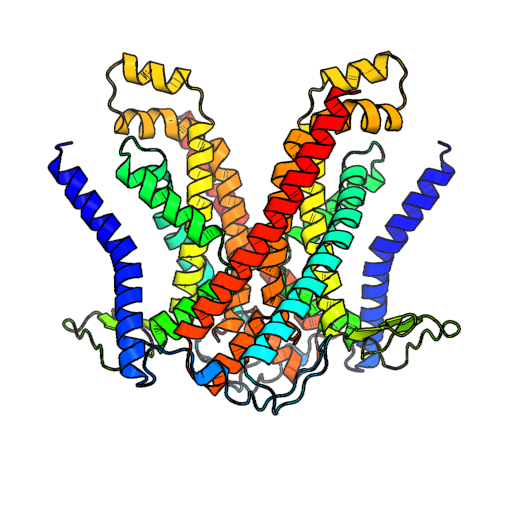78 C CA . LEU B 1 77 ? 14.805 -8.383 7.324 1 96.06 77 LEU B CA 1
ATOM 2979 C C . LEU B 1 77 ? 15.875 -7.789 6.422 1 96.06 77 LEU B C 1
ATOM 2981 O O . LEU B 1 77 ? 16.094 -6.574 6.434 1 96.06 77 LEU B O 1
ATOM 2985 N N . LYS B 1 78 ? 16.5 -8.633 5.668 1 95.5 78 LYS B N 1
ATOM 2986 C CA . LYS B 1 78 ? 17.547 -8.195 4.762 1 95.5 78 LYS B CA 1
ATOM 2987 C C . LYS B 1 78 ? 17.031 -7.172 3.758 1 95.5 78 LYS B C 1
ATOM 2989 O O . LYS B 1 78 ? 17.609 -6.102 3.594 1 95.5 78 LYS B O 1
ATOM 2994 N N . VAL B 1 79 ? 15.953 -7.473 3.146 1 96.19 79 VAL B N 1
ATOM 2995 C CA . VAL B 1 79 ? 15.43 -6.602 2.102 1 96.19 79 VAL B CA 1
ATOM 2996 C C . VAL B 1 79 ? 14.836 -5.34 2.73 1 96.19 79 VAL B C 1
ATOM 2998 O O . VAL B 1 79 ? 14.969 -4.242 2.184 1 96.19 79 VAL B O 1
ATOM 3001 N N . ILE B 1 80 ? 14.188 -5.441 3.879 1 97.69 80 ILE B N 1
ATOM 3002 C CA . ILE B 1 80 ? 13.547 -4.301 4.535 1 97.69 80 ILE B CA 1
ATOM 3003 C C . ILE B 1 80 ? 14.609 -3.314 5.004 1 97.69 80 ILE B C 1
ATOM 3005 O O . ILE B 1 80 ? 14.531 -2.117 4.715 1 97.69 80 ILE B O 1
ATOM 3009 N N . VAL B 1 81 ? 15.617 -3.783 5.633 1 96.94 81 VAL B N 1
ATOM 3010 C CA . VAL B 1 81 ? 16.656 -2.918 6.176 1 96.94 81 VAL B CA 1
ATOM 3011 C C . VAL B 1 81 ? 17.406 -2.23 5.035 1 96.94 81 VAL B C 1
ATOM 3013 O O . VAL B 1 81 ? 17.625 -1.016 5.07 1 96.94 81 VAL B O 1
ATOM 3016 N N . SER B 1 82 ? 17.766 -2.979 4.07 1 97 82 SER B N 1
ATOM 3017 C CA . SER B 1 82 ? 18.484 -2.404 2.939 1 97 82 SER B CA 1
ATOM 3018 C C . SER B 1 82 ? 17.641 -1.369 2.209 1 97 82 SER B C 1
ATOM 3020 O O . SER B 1 82 ? 18.141 -0.307 1.827 1 97 82 SER B O 1
ATOM 3022 N N . SER B 1 83 ? 16.375 -1.681 2.021 1 98.12 83 SER B N 1
ATOM 3023 C CA . SER B 1 83 ? 15.492 -0.76 1.319 1 98.12 83 SER B CA 1
ATOM 3024 C C . SER B 1 83 ? 15.234 0.497 2.145 1 98.12 83 SER B C 1
ATOM 3026 O O . SER B 1 83 ? 15.086 1.589 1.592 1 98.12 83 SER B O 1
ATOM 3028 N N . LEU B 1 84 ? 15.172 0.313 3.449 1 98.12 84 LEU B N 1
ATOM 3029 C CA . LEU B 1 84 ? 14.969 1.463 4.324 1 98.12 84 LEU B CA 1
ATOM 3030 C C . LEU B 1 84 ? 16.141 2.436 4.219 1 98.12 84 LEU B C 1
ATOM 3032 O O . LEU B 1 84 ? 15.938 3.65 4.137 1 98.12 84 LEU B O 1
ATOM 3036 N N . ILE B 1 85 ? 17.281 1.921 4.203 1 97.56 85 ILE B N 1
ATOM 3037 C CA . ILE B 1 85 ? 18.484 2.738 4.133 1 97.56 85 ILE B CA 1
ATOM 3038 C C . ILE B 1 85 ? 18.531 3.49 2.805 1 97.56 85 ILE B C 1
ATOM 3040 O O . ILE B 1 85 ? 18.688 4.711 2.777 1 97.56 85 ILE B O 1
ATOM 3044 N N . LEU B 1 86 ? 18.297 2.783 1.794 1 97.19 86 LEU B N 1
ATOM 3045 C CA . LEU B 1 86 ? 18.344 3.391 0.468 1 97.19 86 LEU B CA 1
ATOM 3046 C C . LEU B 1 86 ? 17.203 4.383 0.283 1 97.19 86 LEU B C 1
ATOM 3048 O O . LEU B 1 86 ? 17.406 5.465 -0.275 1 97.19 86 LEU B O 1
ATOM 3052 N N . ALA B 1 87 ? 16.062 4.023 0.73 1 98.44 87 ALA B N 1
ATOM 3053 C CA . ALA B 1 87 ? 14.891 4.898 0.612 1 98.44 87 ALA B CA 1
ATOM 3054 C C . ALA B 1 87 ? 15.102 6.195 1.39 1 98.44 87 ALA B C 1
ATOM 3056 O O . ALA B 1 87 ? 14.719 7.273 0.926 1 98.44 87 ALA B O 1
ATOM 3057 N N . THR B 1 88 ? 15.688 6.062 2.545 1 97.69 88 THR B N 1
ATOM 3058 C CA . THR B 1 88 ? 15.945 7.242 3.365 1 97.69 88 THR B CA 1
ATOM 3059 C C . THR B 1 88 ? 16.969 8.156 2.693 1 97.69 88 THR B C 1
ATOM 3061 O O . THR B 1 88 ? 16.781 9.375 2.65 1 97.69 88 THR B O 1
ATOM 3064 N N . PHE B 1 89 ? 17.922 7.57 2.217 1 96.94 89 PHE B N 1
ATOM 3065 C CA . PHE B 1 89 ? 18.969 8.336 1.54 1 96.94 89 PHE B CA 1
ATOM 3066 C C . PHE B 1 89 ? 18.406 9.055 0.322 1 96.94 89 PHE B C 1
ATOM 3068 O O . PHE B 1 89 ? 18.531 10.273 0.2 1 96.94 89 PHE B O 1
ATOM 3075 N N . LEU B 1 90 ? 17.703 8.336 -0.521 1 95.94 90 LEU B N 1
ATOM 3076 C CA . LEU B 1 90 ? 17.141 8.914 -1.736 1 95.94 90 LEU B CA 1
ATOM 3077 C C . LEU B 1 90 ? 16.047 9.914 -1.403 1 95.94 90 LEU B C 1
ATOM 3079 O O . LEU B 1 90 ? 15.984 11 -1.986 1 95.94 90 LEU B O 1
ATOM 3083 N N . GLY B 1 91 ? 15.203 9.531 -0.488 1 97.19 91 GLY B N 1
ATOM 3084 C CA . GLY B 1 91 ? 14.102 10.406 -0.107 1 97.19 91 GLY B CA 1
ATOM 3085 C C . GLY B 1 91 ? 14.562 11.727 0.479 1 97.19 91 GLY B C 1
ATOM 3086 O O . GLY B 1 91 ? 13.969 12.773 0.203 1 97.19 91 GLY B O 1
ATOM 3087 N N . THR B 1 92 ? 15.594 11.656 1.26 1 95.31 92 THR B N 1
ATOM 3088 C CA . THR B 1 92 ? 16.141 12.875 1.853 1 95.31 92 THR B CA 1
ATOM 3089 C C . THR B 1 92 ? 16.734 13.781 0.778 1 95.31 92 THR B C 1
ATOM 3091 O O . THR B 1 92 ? 16.5 14.984 0.774 1 95.31 92 THR B O 1
ATOM 3094 N N . LEU B 1 93 ? 17.391 13.18 -0.085 1 93.81 93 LEU B N 1
ATOM 3095 C CA . LEU B 1 93 ? 17.984 13.945 -1.169 1 93.81 93 LEU B CA 1
ATOM 3096 C C . LEU B 1 93 ? 16.922 14.609 -2.029 1 93.81 93 LEU B C 1
ATOM 3098 O O . LEU B 1 93 ? 17 15.797 -2.324 1 93.81 93 LEU B O 1
ATOM 3102 N N . ILE B 1 94 ? 15.93 13.898 -2.371 1 94.94 94 ILE B N 1
ATOM 3103 C CA . ILE B 1 94 ? 14.859 14.406 -3.225 1 94.94 94 ILE B CA 1
ATOM 3104 C C . ILE B 1 94 ? 14.039 15.445 -2.465 1 94.94 94 ILE B C 1
ATOM 3106 O O . ILE B 1 94 ? 13.609 16.453 -3.039 1 94.94 94 ILE B O 1
ATOM 3110 N N . GLY B 1 95 ? 13.797 15.164 -1.212 1 93.81 95 GLY B N 1
ATOM 3111 C CA . GLY B 1 95 ? 13.062 16.125 -0.392 1 93.81 95 GLY B CA 1
ATOM 3112 C C . GLY B 1 95 ? 13.75 17.469 -0.293 1 93.81 95 GLY B C 1
ATOM 3113 O O . GLY B 1 95 ? 13.102 18.516 -0.423 1 93.81 95 GLY B O 1
ATOM 3114 N N . PHE B 1 96 ? 14.984 17.484 -0.152 1 90.94 96 PHE B N 1
ATOM 3115 C CA . PHE B 1 96 ? 15.758 18.719 -0.083 1 90.94 96 PHE B CA 1
ATOM 3116 C C . PHE B 1 96 ? 15.781 19.406 -1.438 1 90.94 96 PHE B C 1
ATOM 3118 O O . PHE B 1 96 ? 15.688 20.641 -1.516 1 90.94 96 PHE B O 1
ATOM 3125 N N . ALA B 1 97 ? 15.945 18.594 -2.393 1 90.81 97 ALA B N 1
ATOM 3126 C CA . ALA B 1 97 ? 15.961 19.172 -3.736 1 90.81 97 ALA B CA 1
ATOM 3127 C C . ALA B 1 97 ? 14.633 19.859 -4.055 1 90.81 97 ALA B C 1
ATOM 3129 O O . ALA B 1 97 ? 14.609 20.891 -4.723 1 90.81 97 ALA B O 1
ATOM 3130 N N . ARG B 1 98 ? 13.625 19.328 -3.559 1 90.75 98 ARG B N 1
ATOM 3131 C CA . ARG B 1 98 ? 12.289 19.844 -3.832 1 90.75 98 ARG B CA 1
ATOM 3132 C C . ARG B 1 98 ? 12.047 21.156 -3.09 1 90.75 98 ARG B C 1
ATOM 3134 O O . ARG B 1 98 ? 11.273 22 -3.547 1 90.75 98 ARG B O 1
ATOM 3141 N N . THR B 1 99 ? 12.672 21.359 -1.956 1 88.06 99 THR B N 1
ATOM 3142 C CA . THR B 1 99 ? 12.438 22.531 -1.12 1 88.06 99 THR B CA 1
ATOM 3143 C C . THR B 1 99 ? 13.5 23.609 -1.386 1 88.06 99 THR B C 1
ATOM 3145 O O . THR B 1 99 ? 13.375 24.734 -0.909 1 88.06 99 THR B O 1
ATOM 3148 N N . GLY B 1 100 ? 14.406 23.312 -2.18 1 82.81 100 GLY B N 1
ATOM 3149 C CA . GLY B 1 100 ? 15.5 24.25 -2.443 1 82.81 100 GLY B CA 1
ATOM 3150 C C . GLY B 1 100 ? 15.102 25.391 -3.359 1 82.81 100 GLY B C 1
ATOM 3151 O O . GLY B 1 100 ? 13.945 25.469 -3.785 1 82.81 100 GLY B O 1
ATOM 3152 N N . THR B 1 101 ? 16.109 26.234 -3.564 1 80.19 101 THR B N 1
ATOM 3153 C CA . THR B 1 101 ? 15.867 27.453 -4.32 1 80.19 101 THR B CA 1
ATOM 3154 C C . THR B 1 101 ? 16.047 27.203 -5.816 1 80.19 101 THR B C 1
ATOM 3156 O O . THR B 1 101 ? 15.594 28.016 -6.641 1 80.19 101 THR B O 1
ATOM 3159 N N . ASN B 1 102 ? 16.625 26.156 -6.164 1 84.5 102 ASN B N 1
ATOM 3160 C CA . ASN B 1 102 ? 16.828 25.828 -7.57 1 84.5 102 ASN B CA 1
ATOM 3161 C C . ASN B 1 102 ? 15.539 25.359 -8.234 1 84.5 102 ASN B C 1
ATOM 3163 O O . ASN B 1 102 ? 15.031 24.281 -7.91 1 84.5 102 ASN B O 1
ATOM 3167 N N . SER B 1 103 ? 15.125 26.062 -9.203 1 84.75 103 SER B N 1
ATOM 3168 C CA . SER B 1 103 ? 13.836 25.781 -9.836 1 84.75 103 SER B CA 1
ATOM 3169 C C . SER B 1 103 ? 13.891 24.5 -10.664 1 84.75 103 SER B C 1
ATOM 3171 O O . SER B 1 103 ? 12.914 23.75 -10.711 1 84.75 103 SER B O 1
ATOM 3173 N N . LEU B 1 104 ? 14.992 24.297 -11.25 1 84.44 104 LEU B N 1
ATOM 3174 C CA . LEU B 1 104 ? 15.102 23.109 -12.078 1 84.44 104 LEU B CA 1
ATOM 3175 C C . LEU B 1 104 ? 15.07 21.844 -11.211 1 84.44 104 LEU B C 1
ATOM 3177 O O . LEU B 1 104 ? 14.367 20.891 -11.531 1 84.44 104 LEU B O 1
ATOM 3181 N N . LEU B 1 105 ? 15.75 21.891 -10.156 1 87.19 105 LEU B N 1
ATOM 3182 C CA . LEU B 1 105 ? 15.758 20.75 -9.25 1 87.19 105 LEU B CA 1
ATOM 3183 C C . LEU B 1 105 ? 14.383 20.547 -8.633 1 87.19 105 LEU B C 1
ATOM 3185 O O . LEU B 1 105 ? 13.961 19.406 -8.422 1 87.19 105 LEU B O 1
ATOM 3189 N N . GLY B 1 106 ? 13.805 21.578 -8.375 1 89.69 106 GLY B N 1
ATOM 3190 C CA . GLY B 1 106 ? 12.453 21.516 -7.852 1 89.69 106 GLY B CA 1
ATOM 3191 C C . GLY B 1 106 ? 11.477 20.859 -8.812 1 89.69 106 GLY B C 1
ATOM 3192 O O . GLY B 1 106 ? 10.664 20.016 -8.406 1 89.69 106 GLY B O 1
ATOM 3193 N N . LEU B 1 107 ? 11.617 21.203 -10.008 1 88 107 LEU B N 1
ATOM 3194 C CA . LEU B 1 107 ? 10.719 20.688 -11.031 1 88 107 LEU B CA 1
ATOM 3195 C C . LEU B 1 107 ? 10.961 19.203 -11.266 1 88 107 LEU B C 1
ATOM 3197 O O . LEU B 1 107 ? 10.008 18.422 -11.383 1 88 107 LEU B O 1
ATOM 3201 N N . ILE B 1 108 ? 12.117 18.844 -11.25 1 90.19 108 ILE B N 1
ATOM 3202 C CA . ILE B 1 108 ? 12.477 17.438 -11.477 1 90.19 108 ILE B CA 1
ATOM 3203 C C . ILE B 1 108 ? 12.016 16.594 -10.297 1 90.19 108 ILE B C 1
ATOM 3205 O O . ILE B 1 108 ? 11.445 15.516 -10.484 1 90.19 108 ILE B O 1
ATOM 3209 N N . SER B 1 109 ? 12.273 17.141 -9.141 1 93.94 109 SER B N 1
ATOM 3210 C CA . SER B 1 109 ? 11.844 16.422 -7.941 1 93.94 109 SER B CA 1
ATOM 3211 C C . SER B 1 109 ? 10.328 16.297 -7.887 1 93.94 109 SER B C 1
ATOM 3213 O O . SER B 1 109 ? 9.805 15.234 -7.527 1 93.94 109 SER B O 1
ATOM 3215 N N . ALA B 1 110 ? 9.695 17.25 -8.312 1 91.25 110 ALA B N 1
ATOM 3216 C CA . ALA B 1 110 ? 8.234 17.219 -8.344 1 91.25 110 ALA B CA 1
ATOM 3217 C C . ALA B 1 110 ? 7.73 16.172 -9.32 1 91.25 110 ALA B C 1
ATOM 3219 O O . ALA B 1 110 ? 6.777 15.445 -9.023 1 91.25 110 ALA B O 1
ATOM 3220 N N . GLY B 1 111 ? 8.297 16.172 -10.438 1 88.81 111 GLY B N 1
ATOM 3221 C CA . GLY B 1 111 ? 7.945 15.156 -11.43 1 88.81 111 GLY B CA 1
ATOM 3222 C C . GLY B 1 111 ? 8.188 13.742 -10.945 1 88.81 111 GLY B C 1
ATOM 3223 O O . GLY B 1 111 ? 7.332 12.867 -11.102 1 88.81 111 GLY B O 1
ATOM 3224 N N . TYR B 1 112 ? 9.312 13.531 -10.328 1 90 112 TYR B N 1
ATOM 3225 C CA . TYR B 1 112 ? 9.664 12.234 -9.758 1 90 112 TYR B CA 1
ATOM 3226 C C . TYR B 1 112 ? 8.617 11.789 -8.742 1 90 112 TYR B C 1
ATOM 3228 O O . TYR B 1 112 ? 8.094 10.672 -8.82 1 90 112 TYR B O 1
ATOM 3236 N N . ILE B 1 113 ? 8.305 12.633 -7.867 1 92.44 113 ILE B N 1
ATOM 3237 C CA . ILE B 1 113 ? 7.371 12.336 -6.785 1 92.44 113 ILE B CA 1
ATOM 3238 C C . ILE B 1 113 ? 5.988 12.039 -7.359 1 92.44 113 ILE B C 1
ATOM 3240 O O . ILE B 1 113 ? 5.352 11.055 -6.984 1 92.44 113 ILE B O 1
ATOM 3244 N N . THR B 1 114 ? 5.602 12.797 -8.352 1 85.88 114 THR B N 1
ATOM 3245 C CA . THR B 1 114 ? 4.273 12.656 -8.938 1 85.88 114 THR B CA 1
ATOM 3246 C C . THR B 1 114 ? 4.152 11.336 -9.688 1 85.88 114 THR B C 1
ATOM 3248 O O . THR B 1 114 ? 3.178 10.594 -9.508 1 85.88 114 THR B O 1
ATOM 3251 N N . ILE B 1 115 ? 5.086 10.992 -10.367 1 85.75 115 ILE B N 1
ATOM 3252 C CA . ILE B 1 115 ? 5.051 9.781 -11.18 1 85.75 115 ILE B CA 1
ATOM 3253 C C . ILE B 1 115 ? 5.07 8.555 -10.281 1 85.75 115 ILE B C 1
ATOM 3255 O O . ILE B 1 115 ? 4.273 7.629 -10.461 1 85.75 115 ILE B O 1
ATOM 3259 N N . ILE B 1 116 ? 5.91 8.547 -9.367 1 91.06 116 ILE B N 1
ATOM 3260 C CA . ILE B 1 116 ? 6.09 7.387 -8.5 1 91.06 116 ILE B CA 1
ATOM 3261 C C . ILE B 1 116 ? 4.848 7.191 -7.637 1 91.06 116 ILE B C 1
ATOM 3263 O O . ILE B 1 116 ? 4.355 6.066 -7.492 1 91.06 116 ILE B O 1
ATOM 3267 N N . ARG B 1 117 ? 4.285 8.234 -7.141 1 89.38 117 ARG B N 1
ATOM 3268 C CA . ARG B 1 117 ? 3.156 8.133 -6.219 1 89.38 117 ARG B CA 1
ATOM 3269 C C . ARG B 1 117 ? 1.861 7.836 -6.969 1 89.38 117 ARG B C 1
ATOM 3271 O O . ARG B 1 117 ? 0.873 7.406 -6.367 1 89.38 117 ARG B O 1
ATOM 3278 N N . GLN B 1 118 ? 1.948 8 -8.312 1 82.94 118 GLN B N 1
ATOM 3279 C CA . GLN B 1 118 ? 0.74 7.758 -9.094 1 82.94 118 GLN B CA 1
ATOM 3280 C C . GLN B 1 118 ? 0.765 6.371 -9.734 1 82.94 118 GLN B C 1
ATOM 3282 O O . GLN B 1 118 ? -0.207 5.957 -10.367 1 82.94 118 GLN B O 1
ATOM 3287 N N . THR B 1 119 ? 1.797 5.656 -9.508 1 89.31 119 THR B N 1
ATOM 3288 C CA . THR B 1 119 ? 1.949 4.316 -10.07 1 89.31 119 THR B CA 1
ATOM 3289 C C . THR B 1 119 ? 1.849 3.26 -8.969 1 89.31 119 THR B C 1
ATOM 3291 O O . THR B 1 119 ? 2.496 3.375 -7.93 1 89.31 119 THR B O 1
ATOM 3294 N N . PRO B 1 120 ? 1.03 2.223 -9.195 1 92.19 120 PRO B N 1
ATOM 3295 C CA . PRO B 1 120 ? 0.952 1.154 -8.195 1 92.19 120 PRO B CA 1
ATOM 3296 C C . PRO B 1 120 ? 2.309 0.521 -7.902 1 92.19 120 PRO B C 1
ATOM 3298 O O . PRO B 1 120 ? 3.113 0.32 -8.82 1 92.19 120 PRO B O 1
ATOM 3301 N N . LEU B 1 121 ? 2.539 0.291 -6.672 1 94.69 121 LEU B N 1
ATOM 3302 C CA . LEU B 1 121 ? 3.824 -0.268 -6.258 1 94.69 121 LEU B CA 1
ATOM 3303 C C . LEU B 1 121 ? 4.074 -1.608 -6.941 1 94.69 121 LEU B C 1
ATOM 3305 O O . LEU B 1 121 ? 5.195 -1.886 -7.379 1 94.69 121 LEU B O 1
ATOM 3309 N N . LEU B 1 122 ? 3.039 -2.438 -7.016 1 93.69 122 LEU B N 1
ATOM 3310 C CA . LEU B 1 122 ? 3.207 -3.744 -7.645 1 93.69 122 LEU B CA 1
ATOM 3311 C C . LEU B 1 122 ? 3.686 -3.598 -9.086 1 93.69 122 LEU B C 1
ATOM 3313 O O . LEU B 1 122 ? 4.535 -4.367 -9.539 1 93.69 122 LEU B O 1
ATOM 3317 N N . LEU B 1 123 ? 3.15 -2.637 -9.734 1 89.62 123 LEU B N 1
ATOM 3318 C CA . LEU B 1 123 ? 3.557 -2.379 -11.117 1 89.62 123 LEU B CA 1
ATOM 3319 C C . LEU B 1 123 ? 5.023 -1.971 -11.18 1 89.62 123 LEU B C 1
ATOM 3321 O O . LEU B 1 123 ? 5.754 -2.395 -12.078 1 89.62 123 LEU B O 1
ATOM 3325 N N . GLN B 1 124 ? 5.414 -1.2 -10.281 1 91.44 124 GLN B N 1
ATOM 3326 C CA . GLN B 1 124 ? 6.801 -0.748 -10.25 1 91.44 124 GLN B CA 1
ATOM 3327 C C . GLN B 1 124 ? 7.754 -1.911 -9.984 1 91.44 124 GLN B C 1
ATOM 3329 O O . GLN B 1 124 ? 8.82 -1.999 -10.594 1 91.44 124 GLN B O 1
ATOM 3334 N N . LEU B 1 125 ? 7.371 -2.754 -9.109 1 92.62 125 LEU B N 1
ATOM 3335 C CA . LEU B 1 125 ? 8.188 -3.924 -8.812 1 92.62 125 LEU B CA 1
ATOM 3336 C C . LEU B 1 125 ? 8.359 -4.797 -10.047 1 92.62 125 LEU B C 1
ATOM 3338 O O . LEU B 1 125 ? 9.469 -5.242 -10.352 1 92.62 125 LEU B O 1
ATOM 3342 N N . MET B 1 126 ? 7.281 -4.988 -10.695 1 87.69 126 MET B N 1
ATOM 3343 C CA . MET B 1 126 ? 7.309 -5.836 -11.883 1 87.69 126 MET B CA 1
ATOM 3344 C C . MET B 1 126 ? 8.133 -5.188 -12.992 1 87.69 126 MET B C 1
ATOM 3346 O O . MET B 1 126 ? 8.773 -5.883 -13.781 1 87.69 126 MET B O 1
ATOM 3350 N N . PHE B 1 127 ? 8.031 -3.922 -13.039 1 87.31 127 PHE B N 1
ATOM 3351 C CA . PHE B 1 127 ? 8.836 -3.197 -14.016 1 87.31 127 PHE B CA 1
ATOM 3352 C C . PHE B 1 127 ? 10.32 -3.438 -13.773 1 87.31 127 PHE B C 1
ATOM 3354 O O . PHE B 1 127 ? 11.062 -3.764 -14.703 1 87.31 127 PHE B O 1
ATOM 3361 N N . TRP B 1 128 ? 10.75 -3.273 -12.578 1 87.44 128 TRP B N 1
ATOM 3362 C CA . TRP B 1 128 ? 12.164 -3.461 -12.25 1 87.44 128 TRP B CA 1
ATOM 3363 C C . TRP B 1 128 ? 12.586 -4.91 -12.484 1 87.44 128 TRP B C 1
ATOM 3365 O O . TRP B 1 128 ? 13.711 -5.172 -12.914 1 87.44 128 TRP B O 1
ATOM 3375 N N . TYR B 1 129 ? 11.703 -5.828 -12.242 1 86.75 129 TYR B N 1
ATOM 3376 C CA . TYR B 1 129 ? 12.031 -7.242 -12.383 1 86.75 129 TYR B CA 1
ATOM 3377 C C . TYR B 1 129 ? 12.109 -7.648 -13.844 1 86.75 129 TYR B C 1
ATOM 3379 O O . TYR B 1 129 ? 13.148 -8.125 -14.312 1 86.75 129 TYR B O 1
ATOM 3387 N N . PHE B 1 130 ? 11.062 -7.395 -14.57 1 81.44 130 PHE B N 1
ATOM 3388 C CA . PHE B 1 130 ? 10.938 -7.914 -15.93 1 81.44 130 PHE B CA 1
ATOM 3389 C C . PHE B 1 130 ? 11.711 -7.039 -16.906 1 81.44 130 PHE B C 1
ATOM 3391 O O . PHE B 1 130 ? 12.352 -7.547 -17.828 1 81.44 130 PHE B O 1
ATOM 3398 N N . VAL B 1 131 ? 11.602 -5.789 -16.719 1 75.94 131 VAL B N 1
ATOM 3399 C CA . VAL B 1 131 ? 12.203 -4.867 -17.688 1 75.94 131 VAL B CA 1
ATOM 3400 C C . VAL B 1 131 ? 13.602 -4.473 -17.219 1 75.94 131 VAL B C 1
ATOM 3402 O O . VAL B 1 131 ? 14.539 -4.426 -18.016 1 75.94 131 VAL B O 1
ATOM 3405 N N . GLY B 1 132 ? 13.789 -4.211 -16 1 77 132 GLY B N 1
ATOM 3406 C CA . GLY B 1 132 ? 15.055 -3.725 -15.461 1 77 132 GLY B CA 1
ATOM 3407 C C . GLY B 1 132 ? 16.125 -4.793 -15.406 1 77 132 GLY B C 1
ATOM 3408 O O . GLY B 1 132 ? 17.219 -4.605 -15.93 1 77 132 GLY B O 1
ATOM 3409 N N . PHE B 1 133 ? 15.82 -5.879 -14.812 1 75.69 133 PHE B N 1
ATOM 3410 C CA . PHE B 1 133 ? 16.891 -6.816 -14.5 1 75.69 133 PHE B CA 1
ATOM 3411 C C . PHE B 1 133 ? 16.844 -8.031 -15.414 1 75.69 133 PHE B C 1
ATOM 3413 O O . PHE B 1 133 ? 17.859 -8.461 -15.945 1 75.69 133 PHE B O 1
ATOM 3420 N N . LEU B 1 134 ? 15.711 -8.617 -15.617 1 70.12 134 LEU B N 1
ATOM 3421 C CA . LEU B 1 134 ? 15.625 -9.797 -16.484 1 70.12 134 LEU B CA 1
ATOM 3422 C C . LEU B 1 134 ? 15.844 -9.414 -17.938 1 70.12 134 LEU B C 1
ATOM 3424 O O . LEU B 1 134 ? 16.281 -10.25 -18.75 1 70.12 134 LEU B O 1
ATOM 3428 N N . GLY B 1 135 ? 15.414 -8.242 -18.172 1 64.06 135 GLY B N 1
ATOM 3429 C CA . GLY B 1 135 ? 15.594 -7.789 -19.531 1 64.06 135 GLY B CA 1
ATOM 3430 C C . GLY B 1 135 ? 17.047 -7.523 -19.891 1 64.06 135 GLY B C 1
ATOM 3431 O O . GLY B 1 135 ? 17.391 -7.375 -21.062 1 64.06 135 GLY B O 1
ATOM 3432 N N . LEU B 1 136 ? 17.812 -7.418 -18.75 1 58.59 136 LEU B N 1
ATOM 3433 C CA . LEU B 1 136 ? 19.234 -7.141 -18.984 1 58.59 136 LEU B CA 1
ATOM 3434 C C . LEU B 1 136 ? 19.938 -8.375 -19.547 1 58.59 136 LEU B C 1
ATOM 3436 O O . LEU B 1 136 ? 19.609 -9.5 -19.188 1 58.59 136 LEU B O 1
ATOM 3440 N N . LYS B 1 137 ? 20.156 -8.383 -20.797 1 50.5 137 LYS B N 1
ATOM 3441 C CA . LYS B 1 137 ? 20.875 -9.461 -21.484 1 50.5 137 LYS B CA 1
ATOM 3442 C C . LYS B 1 137 ? 22.078 -9.922 -20.656 1 50.5 137 LYS B C 1
ATOM 3444 O O . LYS B 1 137 ? 22.672 -9.133 -19.922 1 50.5 137 LYS B O 1
ATOM 3449 N N . ASP B 1 138 ? 22.156 -11.211 -20.5 1 46.94 138 ASP B N 1
ATOM 3450 C CA . ASP B 1 138 ? 23.359 -11.852 -19.984 1 46.94 138 ASP B CA 1
ATOM 3451 C C . ASP B 1 138 ? 24.578 -10.977 -20.234 1 46.94 138 ASP B C 1
ATOM 3453 O O . ASP B 1 138 ? 25.484 -10.914 -19.391 1 46.94 138 ASP B O 1
ATOM 3457 N N . ASN B 1 139 ? 24.609 -10.5 -21.5 1 41.38 139 ASN B N 1
ATOM 3458 C CA . ASN B 1 139 ? 25.922 -10.062 -21.938 1 41.38 139 ASN B CA 1
ATOM 3459 C C . ASN B 1 139 ? 26.188 -8.602 -21.562 1 41.38 139 ASN B C 1
ATOM 3461 O O . ASN B 1 139 ? 27.125 -7.988 -22.062 1 41.38 139 ASN B O 1
ATOM 3465 N N . MET B 1 140 ? 25.266 -7.973 -21.312 1 43.41 140 MET B N 1
ATOM 3466 C CA . MET B 1 140 ? 25.719 -6.621 -21.031 1 43.41 140 MET B CA 1
ATOM 3467 C C . MET B 1 140 ? 26.641 -6.602 -19.812 1 43.41 140 MET B C 1
ATOM 3469 O O . MET B 1 140 ? 26.172 -6.508 -18.688 1 43.41 140 MET B O 1
ATOM 3473 N N . PHE B 1 141 ? 27.359 -7.566 -19.734 1 40.16 141 PHE B N 1
ATOM 3474 C CA . PHE B 1 141 ? 28.547 -7.738 -18.906 1 40.16 141 PHE B CA 1
ATOM 3475 C C . PHE B 1 141 ? 29.312 -6.426 -18.781 1 40.16 141 PHE B C 1
ATOM 3477 O O . PHE B 1 141 ? 30.078 -6.055 -19.672 1 40.16 141 PHE B O 1
ATOM 3484 N N . ILE B 1 142 ? 28.656 -5.383 -18.453 1 40.19 142 ILE B N 1
ATOM 3485 C CA . ILE B 1 142 ? 29.703 -4.414 -18.156 1 40.19 142 ILE B CA 1
ATOM 3486 C C . ILE B 1 142 ? 30.734 -5.047 -17.234 1 40.19 142 ILE B C 1
ATOM 3488 O O . ILE B 1 142 ? 30.438 -5.352 -16.078 1 40.19 142 ILE B O 1
ATOM 3492 N N . GLN B 1 143 ? 31.484 -6.004 -17.688 1 37.16 143 GLN B N 1
ATOM 3493 C CA . GLN B 1 143 ? 32.719 -6.477 -17.078 1 37.16 143 GLN B CA 1
ATOM 3494 C C . GLN B 1 143 ? 33.562 -5.312 -16.531 1 37.16 143 GLN B C 1
ATOM 3496 O O . GLN B 1 143 ? 34.375 -4.742 -17.234 1 37.16 143 GLN B O 1
ATOM 3501 N N . ILE B 1 144 ? 33.031 -4.328 -15.977 1 36.78 144 ILE B N 1
ATOM 3502 C CA . ILE B 1 144 ? 34.219 -3.682 -15.406 1 36.78 144 ILE B CA 1
ATOM 3503 C C . ILE B 1 144 ? 35.062 -4.719 -14.688 1 36.78 144 ILE B C 1
ATOM 3505 O O . ILE B 1 144 ? 34.531 -5.668 -14.094 1 36.78 144 ILE B O 1
ATOM 3509 N N . LYS B 1 145 ? 36.25 -4.414 -14.578 1 36.53 145 LYS B N 1
ATOM 3510 C CA . LYS B 1 145 ? 37.438 -5.055 -14 1 36.53 145 LYS B CA 1
ATOM 3511 C C . LYS B 1 145 ? 37.125 -5.707 -12.664 1 36.53 145 LYS B C 1
ATOM 3513 O O . LYS B 1 145 ? 37.188 -5.062 -11.617 1 36.53 145 LYS B O 1
ATOM 3518 N N . ASN B 1 146 ? 36.719 -6.945 -12.508 1 46.94 146 ASN B N 1
ATOM 3519 C CA . ASN B 1 146 ? 36.781 -7.902 -11.406 1 46.94 146 ASN B CA 1
ATOM 3520 C C . ASN B 1 146 ? 35.812 -7.555 -10.289 1 46.94 146 ASN B C 1
ATOM 3522 O O . ASN B 1 146 ? 35.719 -8.273 -9.289 1 46.94 146 ASN B O 1
ATOM 3526 N N . ILE B 1 147 ? 35.125 -6.379 -10.117 1 47.06 147 ILE B N 1
ATOM 3527 C CA . ILE B 1 147 ? 34.438 -5.988 -8.891 1 47.06 147 ILE B CA 1
ATOM 3528 C C . ILE B 1 147 ? 32.906 -6.082 -9.102 1 47.06 147 ILE B C 1
ATOM 3530 O O . ILE B 1 147 ? 32.188 -6.551 -8.219 1 47.06 147 ILE B O 1
ATOM 3534 N N . PHE B 1 148 ? 32.219 -5.602 -10.336 1 50.16 148 PHE B N 1
ATOM 3535 C CA . PHE B 1 148 ? 30.781 -5.441 -10.461 1 50.16 148 PHE B CA 1
ATOM 3536 C C . PHE B 1 148 ? 30.266 -6.188 -11.688 1 50.16 148 PHE B C 1
ATOM 3538 O O . PHE B 1 148 ? 30.719 -5.953 -12.805 1 50.16 148 PHE B O 1
ATOM 3545 N N . ASN B 1 149 ? 29.797 -7.48 -11.508 1 49.06 149 ASN B N 1
ATOM 3546 C CA . ASN B 1 149 ? 29.172 -8.188 -12.633 1 49.06 149 ASN B CA 1
ATOM 3547 C C . ASN B 1 149 ? 27.656 -8.109 -12.578 1 49.06 149 ASN B C 1
ATOM 3549 O O . ASN B 1 149 ? 27.047 -8.484 -11.578 1 49.06 149 ASN B O 1
ATOM 3553 N N . ILE B 1 150 ? 27.109 -7.398 -13.477 1 49.38 150 ILE B N 1
ATOM 3554 C CA . ILE B 1 150 ? 25.656 -7.281 -13.594 1 49.38 150 ILE B CA 1
ATOM 3555 C C . ILE B 1 150 ? 25.141 -8.266 -14.648 1 49.38 150 ILE B C 1
ATOM 3557 O O . ILE B 1 150 ? 25.672 -8.328 -15.758 1 49.38 150 ILE B O 1
ATOM 3561 N N . SER B 1 151 ? 24.469 -9.281 -14.266 1 50.41 151 SER B N 1
ATOM 3562 C CA . SER B 1 151 ? 23.891 -10.25 -15.195 1 50.41 151 SER B CA 1
ATOM 3563 C C . SER B 1 151 ? 22.391 -10.398 -14.969 1 50.41 151 SER B C 1
ATOM 3565 O O . SER B 1 151 ? 21.828 -9.766 -14.078 1 50.41 151 SER B O 1
ATOM 3567 N N . ASN B 1 152 ? 21.703 -11.047 -15.898 1 50.78 152 ASN B N 1
ATOM 3568 C CA . ASN B 1 152 ? 20.297 -11.375 -15.758 1 50.78 152 ASN B CA 1
ATOM 3569 C C . ASN B 1 152 ? 20.016 -12.156 -14.477 1 50.78 152 ASN B C 1
ATOM 3571 O O . ASN B 1 152 ? 18.875 -12.281 -14.055 1 50.78 152 ASN B O 1
ATOM 3575 N N . LYS B 1 153 ? 21.172 -12.539 -13.938 1 54.44 153 LYS B N 1
ATOM 3576 C CA . LYS B 1 153 ? 21.031 -13.336 -12.719 1 54.44 153 LYS B CA 1
ATOM 3577 C C . LYS B 1 153 ? 21.234 -12.477 -11.477 1 54.44 153 LYS B C 1
ATOM 3579 O O . LYS B 1 153 ? 21.047 -12.953 -10.352 1 54.44 153 LYS B O 1
ATOM 3584 N N . GLY B 1 154 ? 21.562 -11.258 -11.75 1 61.25 154 GLY B N 1
ATOM 3585 C CA . GLY B 1 154 ? 21.812 -10.391 -10.609 1 61.25 154 GLY B CA 1
ATOM 3586 C C . GLY B 1 154 ? 23.156 -9.688 -10.664 1 61.25 154 GLY B C 1
ATOM 3587 O O . GLY B 1 154 ? 23.719 -9.5 -11.742 1 61.25 154 GLY B O 1
ATOM 3588 N N . ILE B 1 155 ? 23.516 -8.984 -9.562 1 59.09 155 ILE B N 1
ATOM 3589 C CA . ILE B 1 155 ? 24.781 -8.258 -9.461 1 59.09 155 ILE B CA 1
ATOM 3590 C C . ILE B 1 155 ? 25.703 -8.945 -8.453 1 59.09 155 ILE B C 1
ATOM 3592 O O . ILE B 1 155 ? 25.266 -9.305 -7.359 1 59.09 155 ILE B O 1
ATOM 3596 N N . GLU B 1 156 ? 26.75 -9.414 -8.977 1 58.25 156 GLU B N 1
ATOM 3597 C CA . GLU B 1 156 ? 27.781 -9.945 -8.086 1 58.25 156 GLU B CA 1
ATOM 3598 C C . GLU B 1 156 ? 28.766 -8.852 -7.656 1 58.25 156 GLU B C 1
ATOM 3600 O O . GLU B 1 156 ? 29.359 -8.172 -8.5 1 58.25 156 GLU B O 1
ATOM 3605 N N . PHE B 1 157 ? 28.469 -8.305 -6.523 1 54.41 157 PHE B N 1
ATOM 3606 C CA . PHE B 1 157 ? 29.375 -7.285 -6.016 1 54.41 157 PHE B CA 1
ATOM 3607 C C . PHE B 1 157 ? 30.281 -7.863 -4.926 1 54.41 157 PHE B C 1
ATOM 3609 O O . PHE B 1 157 ? 29.797 -8.242 -3.854 1 54.41 157 PHE B O 1
ATOM 3616 N N . SER B 1 158 ? 31.609 -7.73 -5.078 1 52.91 158 SER B N 1
ATOM 3617 C CA . SER B 1 158 ? 32.656 -8.117 -4.129 1 52.91 158 SER B CA 1
ATOM 3618 C C . SER B 1 158 ? 32.344 -9.453 -3.471 1 52.91 158 SER B C 1
ATOM 3620 O O . SER B 1 158 ? 32.438 -9.594 -2.25 1 52.91 158 SER B O 1
ATOM 3622 N N . GLY B 1 159 ? 31.719 -10.406 -4.211 1 55.5 159 GLY B N 1
ATOM 3623 C CA . GLY B 1 159 ? 31.453 -11.727 -3.67 1 55.5 159 GLY B CA 1
ATOM 3624 C C . GLY B 1 159 ? 30 -11.922 -3.258 1 55.5 159 GLY B C 1
ATOM 3625 O O . GLY B 1 159 ? 29.562 -13.047 -3.012 1 55.5 159 GLY B O 1
ATOM 3626 N N . LEU B 1 160 ? 29.359 -10.797 -3.139 1 62.88 160 LEU B N 1
ATOM 3627 C CA . LEU B 1 160 ? 27.953 -10.922 -2.758 1 62.88 160 LEU B CA 1
ATOM 3628 C C . LEU B 1 160 ? 27.062 -10.953 -3.99 1 62.88 160 LEU B C 1
ATOM 3630 O O . LEU B 1 160 ? 27.234 -10.148 -4.91 1 62.88 160 LEU B O 1
ATOM 3634 N N . THR B 1 161 ? 26.453 -12.016 -4.188 1 68.62 161 THR B N 1
ATOM 3635 C CA . THR B 1 161 ? 25.547 -12.164 -5.324 1 68.62 161 THR B CA 1
ATOM 3636 C C . THR B 1 161 ? 24.125 -11.734 -4.953 1 68.62 161 THR B C 1
ATOM 3638 O O . THR B 1 161 ? 23.578 -12.227 -3.969 1 68.62 161 THR B O 1
ATOM 3641 N N . PHE B 1 162 ? 23.797 -10.672 -5.551 1 81.12 162 PHE B N 1
ATOM 3642 C CA . PHE B 1 162 ? 22.422 -10.227 -5.371 1 81.12 162 PHE B CA 1
ATOM 3643 C C . PHE B 1 162 ? 21.531 -10.727 -6.508 1 81.12 162 PHE B C 1
ATOM 3645 O O . PHE B 1 162 ? 21.828 -10.484 -7.68 1 81.12 162 PHE B O 1
ATOM 3652 N N . SER B 1 163 ? 20.562 -11.508 -6.137 1 86.31 163 SER B N 1
ATOM 3653 C CA . SER B 1 163 ? 19.641 -12.055 -7.129 1 86.31 163 SER B CA 1
ATOM 3654 C C . SER B 1 163 ? 18.828 -10.953 -7.793 1 86.31 163 SER B C 1
ATOM 3656 O O . SER B 1 163 ? 18.703 -9.852 -7.254 1 86.31 163 SER B O 1
ATOM 3658 N N . SER B 1 164 ? 18.375 -11.227 -9.031 1 86.12 164 SER B N 1
ATOM 3659 C CA . SER B 1 164 ? 17.484 -10.297 -9.742 1 86.12 164 SER B CA 1
ATOM 3660 C C . SER B 1 164 ? 16.234 -10.016 -8.938 1 86.12 164 SER B C 1
ATOM 3662 O O . SER B 1 164 ? 15.727 -8.891 -8.945 1 86.12 164 SER B O 1
ATOM 3664 N N . GLU B 1 165 ? 15.75 -11.062 -8.219 1 91 165 GLU B N 1
ATOM 3665 C CA . GLU B 1 165 ? 14.57 -10.922 -7.371 1 91 165 GLU B CA 1
ATOM 3666 C C . GLU B 1 165 ? 14.82 -9.938 -6.238 1 91 165 GLU B C 1
ATOM 3668 O O . GLU B 1 165 ? 14 -9.055 -5.977 1 91 165 GLU B O 1
ATOM 3673 N N . PHE B 1 166 ? 16.031 -10.062 -5.633 1 92.81 166 PHE B N 1
ATOM 3674 C CA . PHE B 1 166 ? 16.375 -9.172 -4.531 1 92.81 166 PHE B CA 1
ATOM 3675 C C . PHE B 1 166 ? 16.531 -7.738 -5.02 1 92.81 166 PHE B C 1
ATOM 3677 O O . PHE B 1 166 ? 15.992 -6.812 -4.406 1 92.81 166 PHE B O 1
ATOM 3684 N N . LEU B 1 167 ? 17.141 -7.562 -6.09 1 89.88 167 LEU B N 1
ATOM 3685 C CA . LEU B 1 167 ? 17.422 -6.227 -6.602 1 89.88 167 LEU B CA 1
ATOM 3686 C C . LEU B 1 167 ? 16.141 -5.535 -7.059 1 89.88 167 LEU B C 1
ATOM 3688 O O . LEU B 1 167 ? 15.969 -4.332 -6.855 1 89.88 167 LEU B O 1
ATOM 3692 N N . ALA B 1 168 ? 15.289 -6.297 -7.703 1 90.81 168 ALA B N 1
ATOM 3693 C CA . ALA B 1 168 ? 14.008 -5.73 -8.117 1 90.81 168 ALA B CA 1
ATOM 3694 C C . ALA B 1 168 ? 13.211 -5.234 -6.91 1 90.81 168 ALA B C 1
ATOM 3696 O O . ALA B 1 168 ? 12.617 -4.152 -6.953 1 90.81 168 ALA B O 1
ATOM 3697 N N . LEU B 1 169 ? 13.266 -6.023 -5.906 1 94.75 169 LEU B N 1
ATOM 3698 C CA . LEU B 1 169 ? 12.562 -5.66 -4.68 1 94.75 169 LEU B CA 1
ATOM 3699 C C . LEU B 1 169 ? 13.227 -4.457 -4.012 1 94.75 169 LEU B C 1
ATOM 3701 O O . LEU B 1 169 ? 12.539 -3.537 -3.562 1 94.75 169 LEU B O 1
ATOM 3705 N N . LEU B 1 170 ? 14.531 -4.492 -3.941 1 95.44 170 LEU B N 1
ATOM 3706 C CA . LEU B 1 170 ? 15.289 -3.41 -3.324 1 95.44 170 LEU B CA 1
ATOM 3707 C C . LEU B 1 170 ? 15.016 -2.082 -4.023 1 95.44 170 LEU B C 1
ATOM 3709 O O . LEU B 1 170 ? 14.648 -1.099 -3.377 1 95.44 170 LEU B O 1
ATOM 3713 N N . PHE B 1 171 ? 15.078 -2.082 -5.277 1 93.38 171 PHE B N 1
ATOM 3714 C CA . PHE B 1 171 ? 14.883 -0.851 -6.035 1 93.38 171 PHE B CA 1
ATOM 3715 C C . PHE B 1 171 ? 13.422 -0.43 -6.012 1 93.38 171 PHE B C 1
ATOM 3717 O O . PHE B 1 171 ? 13.109 0.74 -5.781 1 93.38 171 PHE B O 1
ATOM 3724 N N . GLY B 1 172 ? 12.578 -1.395 -6.219 1 95.19 172 GLY B N 1
ATOM 3725 C CA . GLY B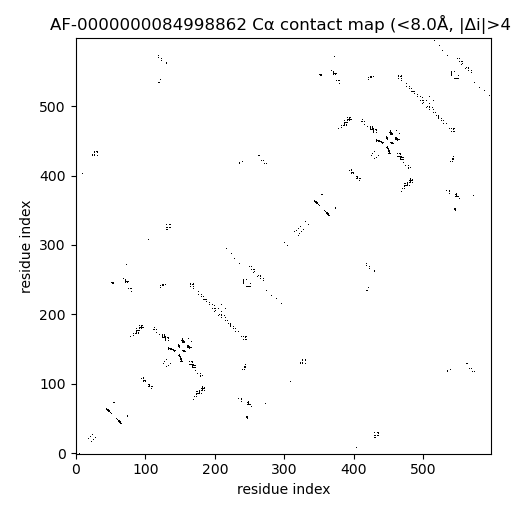 1 172 ? 11.164 -1.079 -6.223 1 95.19 172 GLY B CA 1
ATOM 3726 C C . GLY B 1 172 ? 10.68 -0.484 -4.91 1 95.19 172 GLY B C 1
ATOM 3727 O O . GLY B 1 172 ? 10.031 0.563 -4.902 1 95.19 172 GLY B O 1
ATOM 3728 N N . LEU B 1 173 ? 11.047 -1.08 -3.832 1 97.69 173 LEU B N 1
ATOM 3729 C CA . LEU B 1 173 ? 10.633 -0.622 -2.514 1 97.69 173 LEU B CA 1
ATOM 3730 C C . LEU B 1 173 ? 11.281 0.713 -2.168 1 97.69 173 LEU B C 1
ATOM 3732 O O . LEU B 1 173 ? 10.625 1.61 -1.636 1 97.69 173 LEU B O 1
ATOM 3736 N N . SER B 1 174 ? 12.531 0.845 -2.473 1 97.75 174 SER B N 1
ATOM 3737 C CA . SER B 1 174 ? 13.281 2.037 -2.094 1 97.75 174 SER B CA 1
ATOM 3738 C C . SER B 1 174 ? 12.812 3.258 -2.877 1 97.75 174 SER B C 1
ATOM 3740 O O . SER B 1 174 ? 12.57 4.32 -2.297 1 97.75 174 SER B O 1
ATOM 3742 N N . ILE B 1 175 ? 12.695 3.08 -4.125 1 96.06 175 ILE B N 1
ATOM 3743 C CA . ILE B 1 175 ? 12.297 4.191 -4.98 1 96.06 175 ILE B CA 1
ATOM 3744 C C . ILE B 1 175 ? 10.867 4.613 -4.648 1 96.06 175 ILE B C 1
ATOM 3746 O O . ILE B 1 175 ? 10.586 5.801 -4.492 1 96.06 175 ILE B O 1
ATOM 3750 N N . PHE B 1 176 ? 10.039 3.676 -4.523 1 97.06 176 PHE B N 1
ATOM 3751 C CA . PHE B 1 176 ? 8.648 3.961 -4.188 1 97.06 176 PHE B CA 1
ATOM 3752 C C . PHE B 1 176 ? 8.555 4.723 -2.869 1 97.06 176 PHE B C 1
ATOM 3754 O O . PHE B 1 176 ? 7.93 5.781 -2.799 1 97.06 176 PHE B O 1
ATOM 3761 N N . THR B 1 177 ? 9.18 4.219 -1.866 1 98.38 177 THR B N 1
ATOM 3762 C CA . THR B 1 177 ? 9.102 4.812 -0.536 1 98.38 177 THR B CA 1
ATOM 3763 C C . THR B 1 177 ? 9.836 6.148 -0.495 1 98.38 177 THR B C 1
ATOM 3765 O O . THR B 1 177 ? 9.461 7.047 0.26 1 98.38 177 THR B O 1
ATOM 3768 N N . SER B 1 178 ? 10.852 6.273 -1.296 1 98.19 178 SER B N 1
ATOM 3769 C CA . SER B 1 178 ? 11.625 7.516 -1.305 1 98.19 178 SER B CA 1
ATOM 3770 C C . SER B 1 178 ? 10.75 8.703 -1.696 1 98.19 178 SER B C 1
ATOM 3772 O O . SER B 1 178 ? 10.93 9.812 -1.185 1 98.19 178 SER B O 1
ATOM 3774 N N . ALA B 1 179 ? 9.852 8.484 -2.6 1 96.88 179 ALA B N 1
ATOM 3775 C CA . ALA B 1 179 ? 8.945 9.562 -3.01 1 96.88 179 ALA B CA 1
ATOM 3776 C C . ALA B 1 179 ? 8.07 10.016 -1.846 1 96.88 179 ALA B C 1
ATOM 3778 O O . ALA B 1 179 ? 7.832 11.211 -1.672 1 96.88 179 ALA B O 1
ATOM 3779 N N . TYR B 1 180 ? 7.688 9.094 -1.08 1 97.31 180 TYR B N 1
ATOM 3780 C CA . TYR B 1 180 ? 6.852 9.422 0.071 1 97.31 180 TYR B CA 1
ATOM 3781 C C . TYR B 1 180 ? 7.68 10.078 1.171 1 97.31 180 TYR B C 1
ATOM 3783 O O . TYR B 1 180 ? 7.211 11.008 1.831 1 97.31 180 TYR B O 1
ATOM 3791 N N . ILE B 1 181 ? 8.859 9.617 1.326 1 98.19 181 ILE B N 1
ATOM 3792 C CA . ILE B 1 181 ? 9.75 10.219 2.312 1 98.19 181 ILE B CA 1
ATOM 3793 C C . ILE B 1 181 ? 10.055 11.664 1.92 1 98.19 181 ILE B C 1
ATOM 3795 O O . ILE B 1 181 ? 10.086 12.547 2.773 1 98.19 181 ILE B O 1
ATOM 3799 N N . ALA B 1 182 ? 10.227 11.859 0.69 1 97.62 182 ALA B N 1
ATOM 3800 C CA . ALA B 1 182 ? 10.508 13.211 0.199 1 97.62 182 ALA B CA 1
ATOM 3801 C C . ALA B 1 182 ?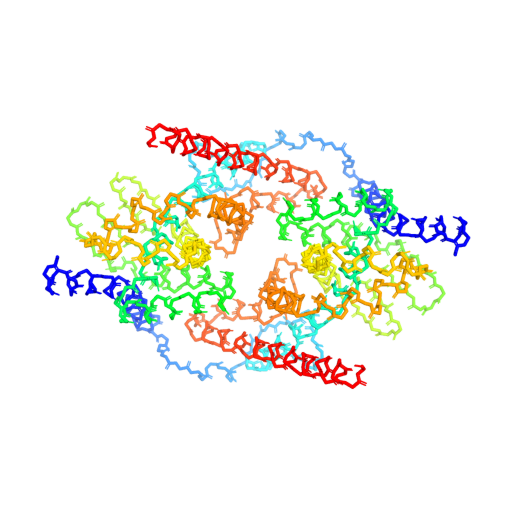 9.367 14.164 0.555 1 97.62 182 ALA B C 1
ATOM 3803 O O . ALA B 1 182 ? 9.617 15.305 0.962 1 97.62 182 ALA B O 1
ATOM 3804 N N . GLU B 1 183 ? 8.227 13.711 0.457 1 95.62 183 GLU B N 1
ATOM 3805 C CA . GLU B 1 183 ? 7.066 14.539 0.777 1 95.62 183 GLU B CA 1
ATOM 3806 C C . GLU B 1 183 ? 6.969 14.797 2.277 1 95.62 183 GLU B C 1
ATOM 3808 O O . GLU B 1 183 ? 6.535 15.867 2.701 1 95.62 183 GLU B O 1
ATOM 3813 N N . VAL B 1 184 ? 7.316 13.797 3 1 96.69 184 VAL B N 1
ATOM 3814 C CA . VAL B 1 184 ? 7.328 13.961 4.449 1 96.69 184 VAL B CA 1
ATOM 3815 C C . VAL B 1 184 ? 8.344 15.031 4.848 1 96.69 184 VAL B C 1
ATOM 3817 O O . VAL B 1 184 ? 8.047 15.898 5.668 1 96.69 184 VAL B O 1
ATOM 3820 N N . ILE B 1 185 ? 9.445 14.977 4.238 1 96.31 185 ILE B N 1
ATOM 3821 C CA . ILE B 1 185 ? 10.508 15.938 4.52 1 96.31 185 ILE B CA 1
ATOM 3822 C C . ILE B 1 185 ? 10.078 17.328 4.07 1 96.31 185 ILE B C 1
ATOM 3824 O O . ILE B 1 185 ? 10.203 18.297 4.824 1 96.31 185 ILE B O 1
ATOM 3828 N N . ARG B 1 186 ? 9.609 17.375 2.9 1 95.12 186 ARG B N 1
ATOM 3829 C CA . ARG B 1 186 ? 9.125 18.656 2.393 1 95.12 186 ARG B CA 1
ATOM 3830 C C . ARG B 1 186 ? 8.047 19.234 3.305 1 95.12 186 ARG B C 1
ATOM 3832 O O . ARG B 1 186 ? 8.102 20.422 3.662 1 95.12 186 ARG B O 1
ATOM 3839 N N . GLY B 1 187 ? 7.137 18.438 3.648 1 94.06 187 GLY B N 1
ATOM 3840 C CA . GLY B 1 187 ? 6.078 18.875 4.539 1 94.06 187 GLY B CA 1
ATOM 3841 C C . GLY B 1 187 ? 6.59 19.359 5.887 1 94.06 187 GLY B C 1
ATOM 3842 O O . GLY B 1 187 ? 6.117 20.359 6.422 1 94.06 187 GLY B O 1
ATOM 3843 N N . GLY B 1 188 ? 7.52 18.656 6.43 1 94.75 188 GLY B N 1
ATOM 3844 C CA . GLY B 1 188 ? 8.133 19.062 7.688 1 94.75 188 GLY B CA 1
ATOM 3845 C C . GLY B 1 188 ? 8.852 20.391 7.602 1 94.75 188 GLY B C 1
ATOM 3846 O O . GLY B 1 188 ? 8.703 21.25 8.484 1 94.75 188 GLY B O 1
ATOM 3847 N N . ILE B 1 189 ? 9.523 20.625 6.598 1 94.12 189 ILE B N 1
ATOM 3848 C CA . ILE B 1 189 ? 10.281 21.859 6.398 1 94.12 189 ILE B CA 1
ATOM 3849 C C . ILE B 1 189 ? 9.312 23.031 6.223 1 94.12 189 ILE B C 1
ATOM 3851 O O . ILE B 1 189 ? 9.516 24.094 6.809 1 94.12 189 ILE B O 1
ATOM 3855 N N . LEU B 1 190 ? 8.297 22.781 5.52 1 92.38 190 LEU B N 1
ATOM 3856 C CA . LEU B 1 190 ? 7.336 23.844 5.234 1 92.38 190 LEU B CA 1
ATOM 3857 C C . LEU B 1 190 ? 6.484 24.156 6.461 1 92.38 190 LEU B C 1
ATOM 3859 O O . LEU B 1 190 ? 5.824 25.188 6.52 1 92.38 190 LEU B O 1
ATOM 3863 N N . SER B 1 191 ? 6.461 23.219 7.359 1 92.12 191 SER B N 1
ATOM 3864 C CA . SER B 1 191 ? 5.656 23.438 8.555 1 92.12 191 SER B CA 1
ATOM 3865 C C . SER B 1 191 ? 6.301 24.469 9.469 1 92.12 191 SER B C 1
ATOM 3867 O O . SER B 1 191 ? 5.648 25.016 10.367 1 92.12 191 SER B O 1
ATOM 3869 N N . VAL B 1 192 ? 7.543 24.844 9.25 1 93.56 192 VAL B N 1
ATOM 3870 C CA . VAL B 1 192 ? 8.25 25.828 10.047 1 93.56 192 VAL B CA 1
ATOM 3871 C C . VAL B 1 192 ? 7.801 27.234 9.648 1 93.56 192 VAL B C 1
ATOM 3873 O O . VAL B 1 192 ? 7.648 27.531 8.461 1 93.56 192 VAL B O 1
ATOM 3876 N N . SER B 1 193 ? 7.637 28.109 10.586 1 93.62 193 SER B N 1
ATOM 3877 C CA . SER B 1 193 ? 7.102 29.453 10.367 1 93.62 193 SER B CA 1
ATOM 3878 C C . SER B 1 193 ? 7.984 30.25 9.422 1 93.62 193 SER B C 1
ATOM 3880 O O . SER B 1 193 ? 9.211 30.141 9.453 1 93.62 193 SER B O 1
ATOM 3882 N N . ARG B 1 194 ? 7.348 31.094 8.711 1 91.44 194 ARG B N 1
ATOM 3883 C CA . ARG B 1 194 ? 8.047 31.938 7.758 1 91.44 194 ARG B CA 1
ATOM 3884 C C . ARG B 1 194 ? 8.984 32.906 8.469 1 91.44 194 ARG B C 1
ATOM 3886 O O . ARG B 1 194 ? 10.023 33.312 7.93 1 91.44 194 ARG B O 1
ATOM 3893 N N . GLY B 1 195 ? 8.578 33.25 9.609 1 91.56 195 GLY B N 1
ATOM 3894 C CA . GLY B 1 195 ? 9.391 34.156 10.398 1 91.56 195 GLY B CA 1
ATOM 3895 C C . GLY B 1 195 ? 10.805 33.656 10.625 1 91.56 195 GLY B C 1
ATOM 3896 O O . GLY B 1 195 ? 11.766 34.406 10.555 1 91.56 195 GLY B O 1
ATOM 3897 N N . GLN B 1 196 ? 10.914 32.344 10.836 1 92.88 196 GLN B N 1
ATOM 3898 C CA . GLN B 1 196 ? 12.219 31.734 11.047 1 92.88 196 GLN B CA 1
ATOM 3899 C C . GLN B 1 196 ? 13.078 31.828 9.789 1 92.88 196 GLN B C 1
ATOM 3901 O O . GLN B 1 196 ? 14.281 32.062 9.867 1 92.88 196 GLN B O 1
ATOM 3906 N N . TRP B 1 197 ? 12.461 31.719 8.664 1 91.94 197 TRP B N 1
ATOM 3907 C CA . TRP B 1 197 ? 13.148 31.812 7.379 1 91.94 197 TRP B CA 1
ATOM 3908 C C . TRP B 1 197 ? 13.648 33.219 7.141 1 91.94 197 TRP B C 1
ATOM 3910 O O . TRP B 1 197 ? 14.805 33.438 6.758 1 91.94 197 TRP B O 1
ATOM 3920 N N . GLU B 1 198 ? 12.836 34.156 7.449 1 93.06 198 GLU B N 1
ATOM 3921 C CA . GLU B 1 198 ? 13.172 35.562 7.258 1 93.06 198 GLU B CA 1
ATOM 3922 C C . GLU B 1 198 ? 14.242 36.031 8.242 1 93.06 198 GLU B C 1
ATOM 3924 O O . GLU B 1 198 ? 15.125 36.812 7.898 1 93.06 198 GLU B O 1
ATOM 3929 N N . ALA B 1 199 ? 14.094 35.531 9.367 1 92.75 199 ALA B N 1
ATOM 3930 C CA . ALA B 1 199 ? 15.016 35.938 10.43 1 92.75 199 ALA B CA 1
ATOM 3931 C C . ALA B 1 199 ? 16.453 35.594 10.07 1 92.75 199 ALA B C 1
ATOM 3933 O O . ALA B 1 199 ? 17.344 36.469 10.133 1 92.75 199 ALA B O 1
ATOM 3934 N N . PHE B 1 200 ? 16.734 34.312 9.656 1 92.12 200 PHE B N 1
ATOM 3935 C CA . PHE B 1 200 ? 18.125 34 9.414 1 92.12 200 PHE B CA 1
ATOM 3936 C C . PHE B 1 200 ? 18.609 34.625 8.109 1 92.12 200 PHE B C 1
ATOM 3938 O O . PHE B 1 200 ? 19.797 34.938 7.973 1 92.12 200 PHE B O 1
ATOM 3945 N N . ARG B 1 201 ? 17.75 34.875 7.203 1 90.94 201 ARG B N 1
ATOM 3946 C CA . ARG B 1 201 ? 18.125 35.562 5.969 1 90.94 201 ARG B CA 1
ATOM 3947 C C . ARG B 1 201 ? 18.5 37 6.23 1 90.94 201 ARG B C 1
ATOM 3949 O O . ARG B 1 201 ? 19.422 37.531 5.613 1 90.94 201 ARG B O 1
ATOM 3956 N N . SER B 1 202 ? 17.766 37.625 7.117 1 94.38 202 SER B N 1
ATOM 3957 C CA . SER B 1 202 ? 18.047 39 7.492 1 94.38 202 SER B CA 1
ATOM 3958 C C . SER B 1 202 ? 19.391 39.125 8.18 1 94.38 202 SER B C 1
ATOM 3960 O O . SER B 1 202 ? 20.016 40.188 8.156 1 94.38 202 SER B O 1
ATOM 3962 N N . LEU B 1 203 ? 19.844 38.062 8.812 1 94.19 203 LEU B N 1
ATOM 3963 C CA . LEU B 1 203 ? 21.109 38.062 9.531 1 94.19 203 LEU B CA 1
ATOM 3964 C C . LEU B 1 203 ? 22.266 37.719 8.586 1 94.19 203 LEU B C 1
ATOM 3966 O O . LEU B 1 203 ? 23.422 37.656 9.008 1 94.19 203 LEU B O 1
ATOM 3970 N N . GLY B 1 204 ? 21.984 37.406 7.32 1 92.5 204 GLY B N 1
ATOM 3971 C CA . GLY B 1 204 ? 23 37.125 6.316 1 92.5 204 GLY B CA 1
ATOM 3972 C C . GLY B 1 204 ? 23.484 35.688 6.355 1 92.5 204 GLY B C 1
ATOM 3973 O O . GLY B 1 204 ? 24.531 35.375 5.805 1 92.5 204 GLY B O 1
ATOM 3974 N N . ILE B 1 205 ? 22.781 34.875 7.023 1 92.75 205 ILE B N 1
ATOM 3975 C CA . ILE B 1 205 ? 23.109 33.438 7.066 1 92.75 205 ILE B CA 1
ATOM 3976 C C . ILE B 1 205 ? 22.75 32.781 5.734 1 92.75 205 ILE B C 1
ATOM 3978 O O . ILE B 1 205 ? 21.688 33.062 5.176 1 92.75 205 ILE B O 1
ATOM 3982 N N . SER B 1 206 ? 23.656 31.969 5.25 1 91.31 206 SER B N 1
ATOM 3983 C CA . SER B 1 206 ? 23.438 31.312 3.969 1 91.31 206 SER B CA 1
ATOM 3984 C C . SER B 1 206 ? 22.266 30.328 4.043 1 91.31 206 SER B C 1
ATOM 3986 O O . SER B 1 206 ? 21.953 29.812 5.117 1 91.31 206 SER B O 1
ATOM 3988 N N . GLU B 1 207 ? 21.656 30.031 2.883 1 87.62 207 GLU B N 1
ATOM 3989 C CA . GLU B 1 207 ? 20.484 29.156 2.805 1 87.62 207 GLU B CA 1
ATOM 3990 C C . GLU B 1 207 ? 20.797 27.766 3.346 1 87.62 207 GLU B C 1
ATOM 3992 O O . GLU B 1 207 ? 20 27.188 4.09 1 87.62 207 GLU B O 1
ATOM 3997 N N . ARG B 1 208 ? 21.891 27.312 2.982 1 86.12 208 ARG B N 1
ATOM 3998 C CA . ARG B 1 208 ? 22.297 25.984 3.398 1 86.12 208 ARG B CA 1
ATOM 3999 C C . ARG B 1 208 ? 22.5 25.906 4.906 1 86.12 208 ARG B C 1
ATOM 4001 O O . ARG B 1 208 ? 22 25 5.57 1 86.12 208 ARG B O 1
ATOM 4008 N N . LYS B 1 209 ? 23.188 26.891 5.398 1 91.12 209 LYS B N 1
ATOM 4009 C CA . LYS B 1 209 ? 23.453 26.922 6.836 1 91.12 209 LYS B CA 1
ATOM 4010 C C . LYS B 1 209 ? 22.172 27.141 7.625 1 91.12 209 LYS B C 1
ATOM 4012 O O . LYS B 1 209 ? 21.969 26.516 8.672 1 91.12 209 LYS B O 1
ATOM 4017 N N . GLY B 1 210 ? 21.344 28 7.145 1 91.81 210 GLY B N 1
ATOM 4018 C CA . GLY B 1 210 ? 20.062 28.25 7.789 1 91.81 210 GLY B CA 1
ATOM 4019 C C . GLY B 1 210 ? 19.156 27.031 7.805 1 91.81 210 GLY B C 1
ATOM 4020 O O . GLY B 1 210 ? 18.531 26.734 8.82 1 91.81 210 GLY B O 1
ATOM 4021 N N . LEU B 1 211 ? 19.188 26.344 6.695 1 89.81 211 LEU B N 1
ATOM 4022 C CA . LEU B 1 211 ? 18.359 25.141 6.574 1 89.81 211 LEU B CA 1
ATOM 4023 C C . LEU B 1 211 ? 18.812 24.062 7.559 1 89.81 211 LEU B C 1
ATOM 4025 O O . LEU B 1 211 ? 18 23.484 8.273 1 89.81 211 LEU B O 1
ATOM 4029 N N . ILE B 1 212 ? 20.062 23.875 7.645 1 88.44 212 ILE B N 1
ATOM 4030 C CA . ILE B 1 212 ? 20.625 22.766 8.406 1 88.44 212 ILE B CA 1
ATOM 4031 C C . ILE B 1 212 ? 20.625 23.109 9.891 1 88.44 212 ILE B C 1
ATOM 4033 O O . ILE B 1 212 ? 20.281 22.266 10.734 1 88.44 212 ILE B O 1
ATOM 4037 N N . ARG B 1 213 ? 20.875 24.375 10.242 1 90.5 213 ARG B N 1
ATOM 4038 C CA . ARG B 1 213 ? 21.109 24.719 11.641 1 90.5 213 ARG B CA 1
ATOM 4039 C C . ARG B 1 213 ? 19.859 25.297 12.281 1 90.5 213 ARG B C 1
ATOM 4041 O O . ARG B 1 213 ? 19.688 25.234 13.508 1 90.5 213 ARG B O 1
ATOM 4048 N N . ILE B 1 214 ? 19.016 25.812 11.523 1 92.62 214 ILE B N 1
ATOM 4049 C CA . ILE B 1 214 ? 17.891 26.516 12.125 1 92.62 214 ILE B CA 1
ATOM 4050 C C . ILE B 1 214 ? 16.578 25.812 11.758 1 92.62 214 ILE B C 1
ATOM 4052 O O . ILE B 1 214 ? 15.82 25.406 12.633 1 92.62 214 ILE B O 1
ATOM 4056 N N . ILE B 1 215 ? 16.344 25.578 10.492 1 93.69 215 ILE B N 1
ATOM 4057 C CA . ILE B 1 215 ? 15.062 25.094 10.016 1 93.69 215 ILE B CA 1
ATOM 4058 C C . ILE B 1 215 ? 14.93 23.594 10.312 1 93.69 215 ILE B C 1
ATOM 4060 O O . ILE B 1 215 ? 13.93 23.156 10.891 1 93.69 215 ILE B O 1
ATOM 4064 N N . LEU B 1 216 ? 15.891 22.828 10.039 1 92.69 216 LEU B N 1
ATOM 4065 C CA . LEU B 1 216 ? 15.805 21.375 10.117 1 92.69 216 LEU B CA 1
ATOM 4066 C C . LEU B 1 216 ? 15.555 20.922 11.555 1 92.69 216 LEU B C 1
ATOM 4068 O O . LEU B 1 216 ? 14.68 20.094 11.805 1 92.69 216 LEU B O 1
ATOM 4072 N N . PRO B 1 217 ? 16.281 21.5 12.484 1 91.88 217 PRO B N 1
ATOM 4073 C CA . PRO B 1 217 ? 16.016 21.094 13.867 1 91.88 217 PRO B CA 1
ATOM 4074 C C . PRO B 1 217 ? 14.57 21.375 14.297 1 91.88 217 PRO B C 1
ATOM 4076 O O . PRO B 1 217 ? 14 20.625 15.086 1 91.88 217 PRO B O 1
ATOM 4079 N N . GLN B 1 218 ? 14.016 22.359 13.742 1 93.31 218 GLN B N 1
ATOM 4080 C CA . GLN B 1 218 ? 12.648 22.734 14.078 1 93.31 218 GLN B CA 1
ATOM 4081 C C . GLN B 1 218 ? 11.641 21.875 13.312 1 93.31 218 GLN B C 1
ATOM 4083 O O . GLN B 1 218 ? 10.492 21.719 13.742 1 93.31 218 GLN B O 1
ATOM 4088 N N . ALA B 1 219 ? 12.102 21.312 12.258 1 94.75 219 ALA B N 1
ATOM 4089 C CA . ALA B 1 219 ? 11.227 20.516 11.398 1 94.75 219 ALA B CA 1
ATOM 4090 C C . ALA B 1 219 ? 11.211 19.047 11.828 1 94.75 219 ALA B C 1
ATOM 4092 O O . ALA B 1 219 ? 10.289 18.312 11.492 1 94.75 219 ALA B O 1
ATOM 4093 N N . LEU B 1 220 ? 12.125 18.578 12.586 1 93.94 220 LEU B N 1
ATOM 4094 C CA . LEU B 1 220 ? 12.359 17.172 12.891 1 93.94 220 LEU B CA 1
ATOM 4095 C C . LEU B 1 220 ? 11.18 16.578 13.656 1 93.94 220 LEU B C 1
ATOM 4097 O O . LEU B 1 220 ? 10.75 15.469 13.359 1 93.94 220 LEU B O 1
ATOM 4101 N N . PRO B 1 221 ? 10.586 17.344 14.594 1 90.81 221 PRO B N 1
ATOM 4102 C CA . PRO B 1 221 ? 9.445 16.781 15.312 1 90.81 221 PRO B CA 1
ATOM 4103 C C . PRO B 1 221 ? 8.281 16.422 14.398 1 90.81 221 PRO B C 1
ATOM 4105 O O . PRO B 1 221 ? 7.551 15.469 14.664 1 90.81 221 PRO B O 1
ATOM 4108 N N . ALA B 1 222 ? 8.203 17.141 13.344 1 91.62 222 ALA B N 1
ATOM 4109 C CA . ALA B 1 222 ? 7.137 16.875 12.375 1 91.62 222 ALA B CA 1
ATOM 4110 C C . ALA B 1 222 ? 7.547 15.789 11.391 1 91.62 222 ALA B C 1
ATOM 4112 O O . ALA B 1 222 ? 6.699 15.055 10.875 1 91.62 222 ALA B O 1
ATOM 4113 N N . ILE B 1 223 ? 8.805 15.625 11.18 1 95.69 223 ILE B N 1
ATOM 4114 C CA . ILE B 1 223 ? 9.32 14.711 10.164 1 95.69 223 ILE B CA 1
ATOM 4115 C C . ILE B 1 223 ? 9.383 13.297 10.727 1 95.69 223 ILE B C 1
ATOM 4117 O O . ILE B 1 223 ? 9.047 12.328 10.031 1 95.69 223 ILE B O 1
ATOM 4121 N N . ILE B 1 224 ? 9.656 13.164 11.953 1 95.25 224 ILE B N 1
ATOM 4122 C CA . ILE B 1 224 ? 9.992 11.867 12.547 1 95.25 224 ILE B CA 1
ATOM 4123 C C . ILE B 1 224 ? 8.758 10.969 12.547 1 95.25 224 ILE B C 1
ATOM 4125 O O . ILE B 1 224 ? 8.828 9.82 12.109 1 95.25 224 ILE B O 1
ATOM 4129 N N . PRO B 1 225 ? 7.605 11.414 12.953 1 93.06 225 PRO B N 1
ATOM 4130 C CA . PRO B 1 225 ? 6.426 10.547 12.898 1 93.06 225 PRO B CA 1
ATOM 4131 C C . PRO B 1 225 ? 6.066 10.133 11.477 1 93.06 225 PRO B C 1
ATOM 4133 O O . PRO B 1 225 ? 5.664 8.992 11.25 1 93.06 225 PRO B O 1
ATOM 4136 N N . GLY B 1 226 ? 6.207 11.047 10.57 1 95.31 226 GLY B N 1
ATOM 4137 C CA . GLY B 1 226 ? 5.961 10.727 9.172 1 95.31 226 GLY B CA 1
ATOM 4138 C C . GLY B 1 226 ? 6.914 9.68 8.617 1 95.31 226 GLY B C 1
ATOM 4139 O O . GLY B 1 226 ? 6.5 8.781 7.891 1 95.31 226 GLY B O 1
ATOM 4140 N N . LEU B 1 227 ? 8.148 9.828 9.023 1 97.19 227 LEU B N 1
ATOM 4141 C CA . LEU B 1 227 ? 9.156 8.867 8.594 1 97.19 227 LEU B CA 1
ATOM 4142 C C . LEU B 1 227 ? 8.859 7.484 9.172 1 97.19 227 LEU B C 1
ATOM 4144 O O . LEU B 1 227 ? 8.984 6.477 8.469 1 97.19 227 LEU B O 1
ATOM 4148 N N . THR B 1 228 ? 8.5 7.48 10.406 1 95.94 228 THR B N 1
ATOM 4149 C CA . THR B 1 228 ? 8.156 6.219 11.055 1 95.94 228 THR B CA 1
ATOM 4150 C C . THR B 1 228 ? 7.023 5.516 10.32 1 95.94 228 THR B C 1
ATOM 4152 O O . THR B 1 228 ? 7.09 4.312 10.062 1 95.94 228 THR B O 1
ATOM 4155 N N . SER B 1 229 ? 6.043 6.258 9.938 1 94.25 229 SER B N 1
ATOM 4156 C CA . SER B 1 229 ? 4.918 5.699 9.203 1 94.25 229 SER B CA 1
ATOM 4157 C C . SER B 1 229 ? 5.367 5.113 7.867 1 94.25 229 SER B C 1
ATOM 4159 O O . SER B 1 229 ? 4.938 4.02 7.484 1 94.25 229 SER B O 1
ATOM 4161 N N . GLN B 1 230 ? 6.211 5.809 7.219 1 97.25 230 GLN B N 1
ATOM 4162 C CA . GLN B 1 230 ? 6.691 5.332 5.926 1 97.25 230 GLN B CA 1
ATOM 4163 C C . GLN B 1 230 ? 7.555 4.082 6.082 1 97.25 230 GLN B C 1
ATOM 4165 O O . GLN B 1 230 ? 7.535 3.195 5.23 1 97.25 230 GLN B O 1
ATOM 4170 N N . TYR B 1 231 ? 8.32 4.047 7.16 1 97.88 231 TYR B N 1
ATOM 4171 C CA . TYR B 1 231 ? 9.141 2.865 7.422 1 97.88 231 TYR B CA 1
ATOM 4172 C C . TYR B 1 231 ? 8.266 1.645 7.684 1 97.88 231 TYR B C 1
ATOM 4174 O O . TYR B 1 231 ? 8.547 0.553 7.184 1 97.88 231 TYR B O 1
ATOM 4182 N N . LEU B 1 232 ? 7.258 1.825 8.422 1 95.56 232 LEU B N 1
ATOM 4183 C CA . LEU B 1 232 ? 6.32 0.739 8.688 1 95.56 232 LEU B CA 1
ATOM 4184 C C . LEU B 1 232 ? 5.625 0.297 7.406 1 95.56 232 LEU B C 1
ATOM 4186 O O . LEU B 1 232 ? 5.441 -0.9 7.172 1 95.56 232 LEU B O 1
ATOM 4190 N N . ASN B 1 233 ? 5.273 1.247 6.594 1 96.38 233 ASN B N 1
ATOM 4191 C CA . ASN B 1 233 ? 4.633 0.928 5.32 1 96.38 233 ASN B CA 1
ATOM 4192 C C . ASN B 1 233 ? 5.559 0.121 4.414 1 96.38 233 ASN B C 1
ATOM 4194 O O . ASN B 1 233 ? 5.113 -0.8 3.729 1 96.38 233 ASN B O 1
ATOM 4198 N N . LEU B 1 234 ? 6.77 0.5 4.402 1 97.94 234 LEU B N 1
ATOM 4199 C CA . LEU B 1 234 ? 7.738 -0.234 3.594 1 97.94 234 LEU B CA 1
ATOM 4200 C C . LEU B 1 234 ? 7.816 -1.692 4.031 1 97.94 234 LEU B C 1
ATOM 4202 O O . LEU B 1 234 ? 7.863 -2.596 3.193 1 97.94 234 LEU B O 1
ATOM 4206 N N . ALA B 1 235 ? 7.832 -1.889 5.289 1 96.69 235 ALA B N 1
ATOM 4207 C CA . ALA B 1 235 ? 7.859 -3.254 5.809 1 96.69 235 ALA B CA 1
ATOM 4208 C C . ALA B 1 235 ? 6.621 -4.031 5.367 1 96.69 235 ALA B C 1
ATOM 4210 O O . ALA B 1 235 ? 6.73 -5.176 4.918 1 96.69 235 ALA B O 1
ATOM 4211 N N . LYS B 1 236 ? 5.516 -3.445 5.48 1 95 236 LYS B N 1
ATOM 4212 C CA . LYS B 1 236 ? 4.277 -4.09 5.055 1 95 236 LYS B CA 1
ATOM 4213 C C . LYS B 1 236 ? 4.281 -4.352 3.551 1 95 236 LYS B C 1
ATOM 4215 O O . LYS B 1 236 ? 3.844 -5.41 3.098 1 95 236 LYS B O 1
ATOM 4220 N N . ASN B 1 237 ? 4.824 -3.434 2.805 1 96.56 237 ASN B N 1
ATOM 4221 C CA . ASN B 1 237 ? 4.875 -3.545 1.35 1 96.56 237 ASN B CA 1
ATOM 4222 C C . ASN B 1 237 ? 5.879 -4.605 0.904 1 96.56 237 ASN B C 1
ATOM 4224 O O . ASN B 1 237 ? 5.82 -5.082 -0.231 1 96.56 237 ASN B O 1
ATOM 4228 N N . SER B 1 238 ? 6.762 -4.988 1.801 1 96.88 238 SER B N 1
ATOM 4229 C CA . SER B 1 238 ? 7.762 -5.992 1.449 1 96.88 238 SER B CA 1
ATOM 4230 C C . SER B 1 238 ? 7.109 -7.336 1.151 1 96.88 238 SER B C 1
ATOM 4232 O O . SER B 1 238 ? 7.699 -8.188 0.48 1 96.88 238 SER B O 1
ATOM 4234 N N . THR B 1 239 ? 5.883 -7.543 1.548 1 95 239 THR B N 1
ATOM 4235 C CA . THR B 1 239 ? 5.18 -8.797 1.289 1 95 239 THR B CA 1
ATOM 4236 C C . THR B 1 239 ? 4.949 -8.984 -0.208 1 95 239 THR B C 1
ATOM 4238 O O . THR B 1 239 ? 4.691 -10.102 -0.664 1 95 239 THR B O 1
ATOM 4241 N N . LEU B 1 240 ? 5.082 -7.926 -0.952 1 94.94 240 LEU B N 1
ATOM 4242 C CA . LEU B 1 240 ? 4.867 -8 -2.393 1 94.94 240 LEU B CA 1
ATOM 4243 C C . LEU B 1 240 ? 6.031 -8.711 -3.08 1 94.94 240 LEU B C 1
ATOM 4245 O O . LEU B 1 240 ? 6.035 -8.867 -4.305 1 94.94 240 LEU B O 1
ATOM 4249 N N . ALA B 1 241 ? 6.961 -9.172 -2.305 1 94.19 241 ALA B N 1
ATOM 4250 C CA . ALA B 1 241 ? 8.117 -9.93 -2.787 1 94.19 241 ALA B CA 1
ATOM 4251 C C . ALA B 1 241 ? 7.672 -11.156 -3.582 1 94.19 241 ALA B C 1
ATOM 4253 O O . ALA B 1 241 ? 8.367 -11.586 -4.508 1 94.19 241 ALA B O 1
ATOM 4254 N N . ILE B 1 242 ? 6.566 -11.664 -3.26 1 91.12 242 ILE B N 1
ATOM 4255 C CA . ILE B 1 242 ? 6.062 -12.875 -3.902 1 91.12 242 ILE B CA 1
ATOM 4256 C C . ILE B 1 242 ? 5.852 -12.617 -5.395 1 91.12 242 ILE B C 1
ATOM 4258 O O . ILE B 1 242 ? 5.988 -13.531 -6.211 1 91.12 242 ILE B O 1
ATOM 4262 N N . ALA B 1 243 ? 5.598 -11.438 -5.758 1 87.94 243 ALA B N 1
ATOM 4263 C CA . ALA B 1 243 ? 5.316 -11.086 -7.145 1 87.94 243 ALA B CA 1
ATOM 4264 C C . ALA B 1 243 ? 6.566 -11.227 -8.008 1 87.94 243 ALA B C 1
ATOM 4266 O O . ALA B 1 243 ? 6.469 -11.461 -9.219 1 87.94 243 ALA B O 1
ATOM 4267 N N . VAL B 1 244 ? 7.715 -11.062 -7.391 1 89.31 244 VAL B N 1
ATOM 4268 C CA . VAL B 1 244 ? 8.953 -11.133 -8.156 1 89.31 244 VAL B CA 1
ATOM 4269 C C . VAL B 1 244 ? 9.688 -12.438 -7.828 1 89.31 244 VAL B C 1
ATOM 4271 O O . VAL B 1 244 ? 10.82 -12.641 -8.258 1 89.31 244 VAL B O 1
ATOM 4274 N N . GLY B 1 245 ? 9.133 -13.273 -7.023 1 89.31 245 GLY B N 1
ATOM 4275 C CA . GLY B 1 245 ? 9.695 -14.586 -6.754 1 89.31 245 GLY B CA 1
ATOM 4276 C C . GLY B 1 245 ? 10.719 -14.578 -5.633 1 89.31 245 GLY B C 1
ATOM 4277 O O . GLY B 1 245 ? 11.531 -15.5 -5.523 1 89.31 245 GLY B O 1
ATOM 4278 N N . TYR B 1 246 ? 10.758 -13.523 -4.859 1 93.88 246 TYR B N 1
ATOM 4279 C CA . TYR B 1 246 ? 11.672 -13.469 -3.723 1 93.88 246 TYR B CA 1
ATOM 4280 C C . TYR B 1 246 ? 11.109 -14.242 -2.537 1 93.88 246 TYR B C 1
ATOM 4282 O O . TYR B 1 246 ? 9.93 -14.117 -2.207 1 93.88 246 TYR B O 1
ATOM 4290 N N . SER B 1 247 ? 11.953 -15.039 -1.884 1 94.69 247 SER B N 1
ATOM 4291 C CA . SER B 1 247 ? 11.508 -15.945 -0.832 1 94.69 247 SER B CA 1
ATOM 4292 C C . SER B 1 247 ? 11.539 -15.266 0.533 1 94.69 247 SER B C 1
ATOM 4294 O O . SER B 1 247 ? 12.289 -15.672 1.421 1 94.69 247 SER B O 1
ATOM 4296 N N . ASP B 1 248 ? 10.688 -14.312 0.695 1 96.12 248 ASP B N 1
ATOM 4297 C CA . ASP B 1 248 ? 10.539 -13.695 2.012 1 96.12 248 ASP B CA 1
ATOM 4298 C C . ASP B 1 248 ? 9.57 -14.492 2.885 1 96.12 248 ASP B C 1
ATOM 4300 O O . ASP B 1 248 ? 9.148 -15.586 2.512 1 96.12 248 ASP B O 1
ATOM 4304 N N . ILE B 1 249 ? 9.281 -14.016 4.035 1 95.88 249 ILE B N 1
ATOM 4305 C CA . ILE B 1 249 ? 8.477 -14.766 4.992 1 95.88 249 ILE B CA 1
ATOM 4306 C C . ILE B 1 249 ? 7.074 -14.984 4.426 1 95.88 249 ILE B C 1
ATOM 4308 O O . ILE B 1 249 ? 6.469 -16.047 4.637 1 95.88 249 ILE B O 1
ATOM 4312 N N . TYR B 1 250 ? 6.547 -14.039 3.754 1 94.69 250 TYR B N 1
ATOM 4313 C CA . TYR B 1 250 ? 5.215 -14.188 3.184 1 94.69 250 TYR B CA 1
ATOM 4314 C C . TYR B 1 250 ? 5.203 -15.242 2.084 1 94.69 250 TYR B C 1
ATOM 4316 O O . TYR B 1 250 ? 4.328 -16.109 2.055 1 94.69 250 TYR B O 1
ATOM 4324 N N . ALA B 1 251 ? 6.148 -15.195 1.169 1 94.38 251 ALA B N 1
ATOM 4325 C CA . ALA B 1 251 ? 6.219 -16.141 0.053 1 94.38 251 ALA B CA 1
ATOM 4326 C C . ALA B 1 251 ? 6.363 -17.562 0.552 1 94.38 251 ALA B C 1
ATOM 4328 O O . ALA B 1 251 ? 5.711 -18.484 0.037 1 94.38 251 ALA B O 1
ATOM 4329 N N . ILE B 1 252 ? 7.203 -17.734 1.493 1 95.69 252 ILE B N 1
ATOM 4330 C CA . ILE B 1 252 ? 7.426 -19.078 2.047 1 95.69 252 ILE B CA 1
ATOM 4331 C C . ILE B 1 252 ? 6.16 -19.562 2.742 1 95.69 252 ILE B C 1
ATOM 4333 O O . ILE B 1 252 ? 5.781 -20.719 2.605 1 95.69 252 ILE B O 1
ATOM 4337 N N . ASN B 1 253 ? 5.551 -18.688 3.479 1 94.12 253 ASN B N 1
ATOM 4338 C CA . ASN B 1 253 ? 4.293 -19.031 4.129 1 94.12 253 ASN B CA 1
ATOM 4339 C C . ASN B 1 253 ? 3.223 -19.422 3.111 1 94.12 253 ASN B C 1
ATOM 4341 O O . ASN B 1 253 ? 2.438 -20.344 3.346 1 94.12 253 ASN B O 1
ATOM 4345 N N . ASP B 1 254 ? 3.176 -18.672 2.053 1 91.94 254 ASP B N 1
ATOM 4346 C CA . ASP B 1 254 ? 2.232 -18.984 0.984 1 91.94 254 ASP B CA 1
ATOM 4347 C C . ASP B 1 254 ? 2.477 -20.391 0.422 1 91.94 254 ASP B C 1
ATOM 4349 O O . ASP B 1 254 ? 1.53 -21.141 0.19 1 91.94 254 ASP B O 1
ATOM 4353 N N . THR B 1 255 ? 3.695 -20.766 0.203 1 93.62 255 THR B N 1
ATOM 4354 C CA . THR B 1 255 ? 4.062 -22.094 -0.272 1 93.62 255 THR B CA 1
ATOM 4355 C C . THR B 1 255 ? 3.609 -23.172 0.715 1 93.62 255 THR B C 1
ATOM 4357 O O . THR B 1 255 ? 3.055 -24.203 0.315 1 93.62 255 THR B O 1
ATOM 4360 N N . ILE B 1 256 ? 3.803 -22.922 1.969 1 94.56 256 ILE B N 1
ATOM 4361 C CA . ILE B 1 256 ? 3.463 -23.875 3.016 1 94.56 256 ILE B CA 1
ATOM 4362 C C . ILE B 1 256 ? 1.949 -24.078 3.066 1 94.56 256 ILE B C 1
ATOM 4364 O O . ILE B 1 256 ? 1.467 -25.203 3.219 1 94.56 256 ILE B O 1
ATOM 4368 N N . ILE B 1 257 ? 1.188 -23.031 2.945 1 89.19 257 ILE B N 1
ATOM 4369 C CA . ILE B 1 257 ? -0.268 -23.125 2.938 1 89.19 257 ILE B CA 1
ATOM 4370 C C . ILE B 1 257 ? -0.722 -24.016 1.786 1 89.19 257 ILE B C 1
ATOM 4372 O O . ILE B 1 257 ? -1.595 -24.875 1.963 1 89.19 257 ILE B O 1
ATOM 4376 N N . ASN B 1 258 ? -0.082 -23.844 0.674 1 87.5 258 ASN B N 1
ATOM 4377 C CA . ASN B 1 258 ? -0.47 -24.609 -0.511 1 87.5 258 ASN B CA 1
ATOM 4378 C C . ASN B 1 258 ? -0.101 -26.078 -0.379 1 87.5 258 ASN B C 1
ATOM 4380 O O . ASN B 1 258 ? -0.782 -26.953 -0.931 1 87.5 258 ASN B O 1
ATOM 4384 N N . GLN B 1 259 ? 0.88 -26.328 0.42 1 90.06 259 GLN B N 1
ATOM 4385 C CA . GLN B 1 259 ? 1.341 -27.703 0.586 1 90.06 259 GLN B CA 1
ATOM 4386 C C . GLN B 1 259 ? 0.583 -28.406 1.709 1 90.06 259 GLN B C 1
ATOM 4388 O O . GLN B 1 259 ? 0.263 -29.594 1.603 1 90.06 259 GLN B O 1
ATOM 4393 N N . THR B 1 260 ? 0.315 -27.703 2.762 1 88.5 260 THR B N 1
ATOM 4394 C CA . THR B 1 260 ? -0.191 -28.344 3.971 1 88.5 260 THR B CA 1
ATOM 4395 C C . THR B 1 260 ? -1.68 -28.062 4.148 1 88.5 260 THR B C 1
ATOM 4397 O O . THR B 1 260 ? -2.367 -28.781 4.883 1 88.5 260 THR B O 1
ATOM 4400 N N . GLY B 1 261 ? -2.109 -26.922 3.631 1 83.69 261 GLY B N 1
ATOM 4401 C CA . GLY B 1 261 ? -3.492 -26.516 3.816 1 83.69 261 GLY B CA 1
ATOM 4402 C C . GLY B 1 261 ? -3.75 -25.875 5.168 1 83.69 261 GLY B C 1
ATOM 4403 O O . GLY B 1 261 ? -4.887 -25.516 5.484 1 83.69 261 GLY B O 1
ATOM 4404 N N . ARG B 1 262 ? -2.715 -25.734 5.957 1 86.31 262 ARG B N 1
ATOM 4405 C CA . ARG B 1 262 ? -2.854 -25.156 7.297 1 86.31 262 ARG B CA 1
ATOM 4406 C C . ARG B 1 262 ? -2.842 -23.641 7.25 1 86.31 262 ARG B C 1
ATOM 4408 O O . ARG B 1 262 ? -1.939 -23 7.797 1 86.31 262 ARG B O 1
ATOM 4415 N N . ALA B 1 263 ? -3.877 -23.062 6.77 1 84.19 263 ALA B N 1
ATOM 4416 C CA . ALA B 1 263 ? -3.959 -21.641 6.484 1 84.19 263 ALA B CA 1
ATOM 4417 C C . ALA B 1 263 ? -4.062 -20.828 7.773 1 84.19 263 ALA B C 1
ATOM 4419 O O . ALA B 1 263 ? -3.389 -19.797 7.926 1 84.19 263 ALA B O 1
ATOM 4420 N N . ILE B 1 264 ? -4.742 -21.266 8.68 1 82.62 264 ILE B N 1
ATOM 4421 C CA . ILE B 1 264 ? -4.988 -20.5 9.898 1 82.62 264 ILE B CA 1
ATOM 4422 C C . ILE B 1 264 ? -3.695 -20.375 10.703 1 82.62 264 ILE B C 1
ATOM 4424 O O . ILE B 1 264 ? -3.32 -19.281 11.117 1 82.62 264 ILE B O 1
ATOM 4428 N N . GLU B 1 265 ? -3.076 -21.5 10.906 1 87 265 GLU B N 1
ATOM 4429 C CA . GLU B 1 265 ? -1.822 -21.484 11.656 1 87 265 GLU B CA 1
ATOM 4430 C C . GLU B 1 265 ? -0.77 -20.625 10.961 1 87 265 GLU B C 1
ATOM 4432 O O . GLU B 1 265 ? -0.032 -19.891 11.617 1 87 265 GLU B O 1
ATOM 4437 N N . CYS B 1 266 ? -0.725 -20.719 9.664 1 90.25 266 CYS B N 1
ATOM 4438 C CA . CYS B 1 266 ? 0.237 -19.938 8.891 1 90.25 266 CYS B CA 1
ATOM 4439 C C . CYS B 1 266 ? -0.058 -18.438 9 1 90.25 266 CYS B C 1
ATOM 4441 O O . CYS B 1 266 ? 0.862 -17.625 9.078 1 90.25 266 CYS B O 1
ATOM 4443 N N . PHE B 1 267 ? -1.328 -18.125 9.086 1 86.44 267 PHE B N 1
ATOM 4444 C CA . PHE B 1 267 ? -1.713 -16.719 9.227 1 86.44 267 PHE B CA 1
ATOM 4445 C C . PHE B 1 267 ? -1.279 -16.172 10.586 1 86.44 267 PHE B C 1
ATOM 4447 O O . PHE B 1 267 ? -0.815 -15.031 10.68 1 86.44 267 PHE B O 1
ATOM 4454 N N . ILE B 1 268 ? -1.44 -16.906 11.508 1 86.25 268 ILE B N 1
ATOM 4455 C CA . ILE B 1 268 ? -1.052 -16.484 12.852 1 86.25 268 ILE B CA 1
ATOM 4456 C C . ILE B 1 268 ? 0.456 -16.25 12.906 1 86.25 268 ILE B C 1
ATOM 4458 O O . ILE B 1 268 ? 0.917 -15.258 13.469 1 86.25 268 ILE B O 1
ATOM 4462 N N . ILE B 1 269 ? 1.193 -17.156 12.281 1 90.5 269 ILE B N 1
ATOM 4463 C CA . ILE B 1 269 ? 2.646 -17.031 12.258 1 90.5 269 ILE B CA 1
ATOM 4464 C C . ILE B 1 269 ? 3.043 -15.75 11.523 1 90.5 269 ILE B C 1
ATOM 4466 O O . ILE B 1 269 ? 3.91 -15 11.984 1 90.5 269 ILE B O 1
ATOM 4470 N N . LEU B 1 270 ? 2.357 -15.477 10.461 1 91.44 270 LEU B N 1
ATOM 4471 C CA . LEU B 1 270 ? 2.645 -14.273 9.688 1 91.44 270 LEU B CA 1
ATOM 4472 C C . LEU B 1 270 ? 2.293 -13.023 10.477 1 91.44 270 LEU B C 1
ATOM 4474 O O . LEU B 1 270 ? 3.043 -12.039 10.469 1 91.44 270 LEU B O 1
ATOM 4478 N N . LEU B 1 271 ? 1.194 -13.062 11.156 1 86.69 271 LEU B N 1
ATOM 4479 C CA . LEU B 1 271 ? 0.763 -11.93 11.969 1 86.69 271 LEU B CA 1
ATOM 4480 C C . LEU B 1 271 ? 1.797 -11.602 13.039 1 86.69 271 LEU B C 1
ATOM 4482 O O . LEU B 1 271 ? 2.188 -10.445 13.203 1 86.69 271 LEU B O 1
ATOM 4486 N N . PHE B 1 272 ? 2.225 -12.57 13.648 1 88.06 272 PHE B N 1
ATOM 4487 C CA . PHE B 1 272 ? 3.197 -12.375 14.719 1 88.06 272 PHE B CA 1
ATOM 4488 C C . PHE B 1 272 ? 4.535 -11.914 14.156 1 88.06 272 PHE B C 1
ATOM 4490 O O . PHE B 1 272 ? 5.227 -11.094 14.766 1 88.06 272 PHE B O 1
ATOM 4497 N N . SER B 1 273 ? 4.914 -12.477 13.055 1 91.75 273 SER B N 1
ATOM 4498 C CA . SER B 1 273 ? 6.172 -12.094 12.422 1 91.75 273 SER B CA 1
ATOM 4499 C C . SER B 1 273 ? 6.176 -10.609 12.062 1 91.75 273 SER B C 1
ATOM 4501 O O . SER B 1 273 ? 7.156 -9.906 12.312 1 91.75 273 SER B O 1
ATOM 4503 N N . PHE B 1 274 ? 5.082 -10.156 11.602 1 89.5 274 PHE B N 1
ATOM 4504 C CA . PHE B 1 274 ? 5.039 -8.758 11.188 1 89.5 274 PHE B CA 1
ATOM 4505 C C . PHE B 1 274 ? 4.871 -7.84 12.391 1 89.5 274 PHE B C 1
ATOM 4507 O O . PHE B 1 274 ? 5.363 -6.711 12.391 1 89.5 274 PHE B O 1
ATOM 4514 N N . LEU B 1 275 ? 4.195 -8.328 13.367 1 85.62 275 LEU B N 1
ATOM 4515 C CA . LEU B 1 275 ? 4.145 -7.562 14.617 1 85.62 275 LEU B CA 1
ATOM 4516 C C . LEU B 1 275 ? 5.543 -7.367 15.188 1 85.62 275 LEU B C 1
ATOM 4518 O O . LEU B 1 275 ? 5.875 -6.281 15.664 1 85.62 275 LEU B O 1
ATOM 4522 N N . LEU B 1 276 ? 6.309 -8.383 15.117 1 90.38 276 LEU B N 1
ATOM 4523 C CA . LEU B 1 276 ? 7.684 -8.312 15.594 1 90.38 276 LEU B CA 1
ATOM 4524 C C . LEU B 1 276 ? 8.5 -7.328 14.766 1 90.38 276 LEU B C 1
ATOM 4526 O O . LEU B 1 276 ? 9.266 -6.531 15.305 1 90.38 276 LEU B O 1
ATOM 4530 N N . LEU B 1 277 ? 8.312 -7.414 13.492 1 91.25 277 LEU B N 1
ATOM 4531 C CA . LEU B 1 277 ? 9.031 -6.508 12.602 1 91.25 277 LEU B CA 1
ATOM 4532 C C . LEU B 1 277 ? 8.617 -5.062 12.852 1 91.25 277 LEU B C 1
ATOM 4534 O O . LEU B 1 277 ? 9.461 -4.168 12.883 1 91.25 277 LEU B O 1
ATOM 4538 N N . ASN B 1 278 ? 7.359 -4.844 13.07 1 89.88 278 ASN B N 1
ATOM 4539 C CA . ASN B 1 278 ? 6.863 -3.504 13.359 1 89.88 278 ASN B CA 1
ATOM 4540 C C . ASN B 1 278 ? 7.422 -2.971 14.672 1 89.88 278 ASN B C 1
ATOM 4542 O O . ASN B 1 278 ? 7.766 -1.792 14.773 1 89.88 278 ASN B O 1
ATOM 4546 N N . LEU B 1 279 ? 7.469 -3.805 15.633 1 89.56 279 LEU B N 1
ATOM 4547 C CA . LEU B 1 279 ? 8.016 -3.418 16.922 1 89.56 279 LEU B CA 1
ATOM 4548 C C . LEU B 1 279 ? 9.492 -3.057 16.812 1 89.56 279 LEU B C 1
ATOM 4550 O O . LEU B 1 279 ? 9.961 -2.111 17.453 1 89.56 279 LEU B O 1
ATOM 4554 N N . LEU B 1 280 ? 10.203 -3.752 16 1 93.5 280 LEU B N 1
ATOM 4555 C CA . LEU B 1 280 ? 11.609 -3.457 15.773 1 93.5 280 LEU B CA 1
ATOM 4556 C C . LEU B 1 280 ? 11.781 -2.076 15.148 1 93.5 280 LEU B C 1
ATOM 4558 O O . LEU B 1 280 ? 12.625 -1.292 15.586 1 93.5 280 LEU B O 1
ATOM 4562 N N . ILE B 1 281 ? 10.945 -1.792 14.234 1 94.19 281 ILE B N 1
ATOM 4563 C CA . ILE B 1 281 ? 11.047 -0.523 13.516 1 94.19 281 ILE B CA 1
ATOM 4564 C C . ILE B 1 281 ? 10.633 0.621 14.445 1 94.19 281 ILE B C 1
ATOM 4566 O O . ILE B 1 281 ? 11.328 1.634 14.531 1 94.19 281 ILE B O 1
ATOM 4570 N N . THR B 1 282 ? 9.562 0.46 15.133 1 92.19 282 THR B N 1
ATOM 4571 C CA . THR B 1 282 ? 9.078 1.521 16 1 92.19 282 THR B CA 1
ATOM 4572 C C . THR B 1 282 ? 10.062 1.784 17.141 1 92.19 282 THR B C 1
ATOM 4574 O O . THR B 1 282 ? 10.281 2.936 17.516 1 92.19 282 THR B O 1
ATOM 4577 N N . ASN B 1 283 ? 10.664 0.738 17.672 1 93.69 283 ASN B N 1
ATOM 4578 C CA . ASN B 1 283 ? 11.664 0.9 18.719 1 93.69 283 ASN B CA 1
ATOM 4579 C C . ASN B 1 283 ? 12.914 1.6 18.203 1 93.69 283 ASN B C 1
ATOM 4581 O O . ASN B 1 283 ? 13.469 2.469 18.875 1 93.69 283 ASN B O 1
ATOM 4585 N N . ALA B 1 284 ? 13.328 1.21 17.062 1 95.06 284 ALA B N 1
ATOM 4586 C CA . ALA B 1 284 ? 14.484 1.87 16.453 1 95.06 284 ALA B CA 1
ATOM 4587 C C . ALA B 1 284 ? 14.219 3.357 16.25 1 95.06 284 ALA B C 1
ATOM 4589 O O . ALA B 1 284 ? 15.07 4.195 16.531 1 95.06 284 ALA B O 1
ATOM 4590 N N . MET B 1 285 ? 13.062 3.699 15.828 1 94.31 285 MET B N 1
ATOM 4591 C CA . MET B 1 285 ? 12.711 5.09 15.562 1 94.31 285 MET B CA 1
ATOM 4592 C C . MET B 1 285 ? 12.57 5.879 16.859 1 94.31 285 MET B C 1
ATOM 4594 O O . MET B 1 285 ? 12.867 7.074 16.906 1 94.31 285 MET B O 1
ATOM 4598 N N . GLU B 1 286 ? 12.172 5.184 17.875 1 92.69 286 GLU B N 1
ATOM 4599 C CA . GLU B 1 286 ? 12.094 5.828 19.188 1 92.69 286 GLU B CA 1
ATOM 4600 C C . GLU B 1 286 ? 13.484 6.18 19.703 1 92.69 286 GLU B C 1
ATOM 4602 O O . GLU B 1 286 ? 13.688 7.258 20.266 1 92.69 286 GLU B O 1
ATOM 4607 N N . ILE B 1 287 ? 14.367 5.332 19.531 1 93.94 287 ILE B N 1
ATOM 4608 C CA . ILE B 1 287 ? 15.75 5.57 19.938 1 93.94 287 ILE B CA 1
ATOM 4609 C C . ILE B 1 287 ? 16.328 6.742 19.156 1 93.94 287 ILE B C 1
ATOM 4611 O O . ILE B 1 287 ? 16.953 7.633 19.734 1 93.94 287 ILE B O 1
ATOM 4615 N N . ILE B 1 288 ? 16.031 6.723 17.891 1 92.31 288 ILE B N 1
ATOM 4616 C CA . ILE B 1 288 ? 16.516 7.801 17.031 1 92.31 288 ILE B CA 1
ATOM 4617 C C . ILE B 1 288 ? 15.898 9.125 17.469 1 92.31 288 ILE B C 1
ATOM 4619 O O . ILE B 1 288 ? 16.594 10.141 17.547 1 92.31 288 ILE B O 1
ATOM 4623 N N . ASN B 1 289 ? 14.641 9.117 17.766 1 91.06 289 ASN B N 1
ATOM 4624 C CA . ASN B 1 289 ? 13.945 10.305 18.219 1 91.06 289 ASN B CA 1
ATOM 4625 C C . ASN B 1 289 ? 14.539 10.836 19.531 1 91.06 289 ASN B C 1
ATOM 4627 O O . ASN B 1 289 ? 14.742 12.047 19.672 1 91.06 289 ASN B O 1
ATOM 4631 N N . ARG B 1 290 ? 14.922 10.016 20.391 1 90.88 290 ARG B N 1
ATOM 4632 C CA . ARG B 1 290 ? 15.5 10.398 21.672 1 90.88 290 ARG B CA 1
ATOM 4633 C C . ARG B 1 290 ? 16.891 11 21.484 1 90.88 290 ARG B C 1
ATOM 4635 O O . ARG B 1 290 ? 17.234 11.977 22.156 1 90.88 290 ARG B O 1
ATOM 4642 N N . LEU B 1 291 ? 17.594 10.461 20.609 1 88.94 291 LEU B N 1
ATOM 4643 C CA . LEU B 1 291 ? 18.953 10.945 20.359 1 88.94 291 LEU B CA 1
ATOM 4644 C C . LEU B 1 291 ? 18.922 12.336 19.734 1 88.94 291 LEU B C 1
ATOM 4646 O O . LEU B 1 291 ? 19.734 13.188 20.062 1 88.94 291 LEU B O 1
ATOM 4650 N N . ILE B 1 292 ? 17.984 12.492 18.906 1 85 292 ILE B N 1
ATOM 4651 C CA . ILE B 1 292 ? 17.844 13.781 18.219 1 85 292 ILE B CA 1
ATOM 4652 C C . ILE B 1 292 ? 17.391 14.844 19.219 1 85 292 ILE B C 1
ATOM 4654 O O . ILE B 1 292 ? 17.891 15.961 19.219 1 85 292 ILE B O 1
ATOM 4658 N N . LEU B 1 293 ? 16.438 14.531 20.047 1 82.56 293 LEU B N 1
ATOM 4659 C CA . LEU B 1 293 ? 15.93 15.477 21.031 1 82.56 293 LEU B CA 1
ATOM 4660 C C . LEU B 1 293 ? 17 15.82 22.062 1 82.56 293 LEU B C 1
ATOM 4662 O O . LEU B 1 293 ? 17.094 16.953 22.531 1 82.56 293 LEU B O 1
ATOM 4666 N N . LYS B 1 294 ? 17.75 14.875 22.391 1 81.94 294 LYS B N 1
ATOM 4667 C CA . LYS B 1 294 ? 18.828 15.117 23.328 1 81.94 294 LYS B CA 1
ATOM 4668 C C . LYS B 1 294 ? 19.875 16.062 22.734 1 81.94 294 LYS B C 1
ATOM 4670 O O . LYS B 1 294 ? 20.406 16.922 23.438 1 81.94 294 LYS B O 1
ATOM 4675 N N . SER B 1 295 ? 20.078 15.867 21.531 1 76.12 295 SER B N 1
ATOM 4676 C CA . SER B 1 295 ? 21.062 16.703 20.875 1 76.12 295 SER B CA 1
ATOM 4677 C C . SER B 1 295 ? 20.578 18.141 20.75 1 76.12 295 SER B C 1
ATOM 4679 O O . SER B 1 295 ? 21.375 19.094 20.781 1 76.12 295 SER B O 1
ATOM 4681 N N . GLN B 1 296 ? 19.266 18.344 20.625 1 72.94 296 GLN B N 1
ATOM 4682 C CA . GLN B 1 296 ? 18.703 19.688 20.5 1 72.94 296 GLN B CA 1
ATOM 4683 C C . GLN B 1 296 ? 18.703 20.406 21.859 1 72.94 296 GLN B C 1
ATOM 4685 O O . GLN B 1 296 ? 18.766 21.625 21.922 1 72.94 296 GLN B O 1
ATOM 4690 N N . ARG B 1 297 ? 18.578 19.625 22.891 1 62.97 297 ARG B N 1
ATOM 4691 C CA . ARG B 1 297 ? 18.609 20.219 24.219 1 62.97 297 ARG B CA 1
ATOM 4692 C C . ARG B 1 297 ? 20 20.75 24.547 1 62.97 297 ARG B C 1
ATOM 4694 O O . ARG B 1 297 ? 20.141 21.766 25.25 1 62.97 297 ARG B O 1
ATOM 4701 N N . TYR B 1 298 ? 21 20.141 23.969 1 56.91 298 TYR B N 1
ATOM 4702 C CA . TYR B 1 298 ? 22.359 20.562 24.281 1 56.91 298 TYR B CA 1
ATOM 4703 C C . TYR B 1 298 ? 22.859 21.594 23.281 1 56.91 298 TYR B C 1
ATOM 4705 O O . TYR B 1 298 ? 23.938 22.172 23.453 1 56.91 298 TYR B O 1
ATOM 4713 N N . SER B 1 299 ? 22.094 21.75 22.266 1 53 299 SER B N 1
ATOM 4714 C CA . SER B 1 299 ? 22.531 22.828 21.391 1 53 299 SER B CA 1
ATOM 4715 C C . SER B 1 299 ? 21.828 24.141 21.734 1 53 299 SER B C 1
ATOM 4717 O O . SER B 1 299 ? 20.672 24.141 22.156 1 53 299 SER B O 1
#

InterPro domains:
  IPR000515 ABC transporter type 1, transmembrane domain MetI-like [PF00528] (88-292)
  IPR000515 ABC transporter type 1, transmembrane domain MetI-like [PS50928] (73-281)
  IPR000515 ABC transporter type 1, transmembrane domain MetI-like [cd06261] (74-248)
  IPR035906 MetI-like superfamily [G3DSA:1.10.3720.10] (56-293)
  IPR035906 MetI-like superfamily [SSF161098] (69-278)
  IPR043429 ABC transporter membrane protein permease protein ArtM/GltK/GlnP/TcyL/YhdX-like [PTHR30614] (61-295)